Protein AF-A0A661U797-F1 (afdb_monomer_lite)

Secondary structure (DSSP, 8-state):
-----------------------S-TTS-EEEEEEEETTTTEEEEEEE--SSPPEEE---S-------HHHHHHHHHHSPP-SSHHHHHHH-SS-PPPPHHHHHHHHHHHHHHHHHHHHHHHHH-BTTBTTHHHHHHHHHHHHHHHHHHH--HHHHHHHHHHHHHHHHHHHHTT--SGGG---HHHHHHHHHHHHHHHTS-TTTSS--GGGGS-HHHHHHHHHHHHHT--B-TTSHHHHHHHHHHHHHHHT-HHHHHHHHHHHHHHHHHT---SSB-HHHHHHHHS-HHHHHH-HHHHHHHHHHHHHTT--B-SSPPBPPHHHHHHHHS-TTS-GGGHHHHHHHHHHTTSS-----TT--HHHHHHHHHHHHHTGGGSTGGGGEEE-HHHHHHHHHHHHHHHHHHHHHHTTTBPP-----PPPP--PPP----S--SS-S-HHHHHHHHHHHHHHHHHHHHHHTTGGGG---EETTEE-SS-HHHHHHHHHHHHHHHHH-

Sequence (500 aa):
MRYHLFLIVILLTTLNTSLTYERPDPLKPIRIDTVYDSSTDTNIEYSVDDTSATFSITIPETLTKDIEGERYEKIIEETPLYPSYLKAAEDSEYPVLPSIEFCSQKGKFFDDGVYSAIEVALEIGISQINEGRQAILKDMITALKPLFKQGSGRVRKAYSDALAFTSTAFLLGGGTIEELGLPDEIAKEAKKNAERFQKEELFSSKPIGFYTWTDTLRHIFVRERYLATIMDPDEPDKFALSLALCSAIDKNDTIETRIRFLNDLFSGLTNPSRYYNPEHYKETFGDCGETLEDDALFNSAHKKAKEDRMMFALIPPSMSKEVDLMYKLPVTGDIENLMPELIKAIRDGRLSLEPDEESGWYQYQQYALECLLKFNETRESSKLSVDDNYIRRLETAFASVITQARETHIKSLEKYITEAEPPPERIIEVTIYPEFTLEPMATYYLRVARGYGFLEKILNNYLDEEWYELKPLHNGKASEENLKKYLDYMKDLFYGFYIE

pLDDT: mean 76.05, std 24.0, range [21.91, 98.62]

Radius of gyration: 28.71 Å; chains: 1; bounding box: 83×55×82 Å

Foldseek 3Di:
DDDDDDDDDPDPDDDPDPPPDDDPDLQDWAWDDWDQDPVVRDIDTDTHGPRVDAAEDDDDDDDFDADDDVVVVVCLVPPDDDLAVVRVVVPDPDQDFQAPLSLLVNVLLLLLQLLQLVLVCQQPAAPLRRRHPLVLLLLLLVLLVVQCVPDDDQSVLLSLVLNLLSLLLNVLQPHDLVVNPDDPVSSVSNVVVNVVQCPDDDQLQAADDSCPLDPNSSSSLNSLSSLQDKQWLVDLSSLSNQLSSLLSCVVDVSSVSSLVLLQLLLCQAANHAPADESVNCCVVLPNSSVCSRDPVSVVVSSVVCNVVRRIYGHNHAHDDLLNVVVVVDPPPDPPLCSLVVVLVCLLVVVDQLDDDPRGHLLSLLLNLLSCLSVVCPDPLVVSYDYDVVSNVVSSVSSSVSNVSSCSSRSSRHDDDDDPPDPPPRDGDDDDDDDDDNHDSSLSSLLSSLVSLVSVVVSCCVSRNCVQQQGFGDRSNDGDPHGSVVVSVVSSSSSNSSNPD

Structure (mmCIF, N/CA/C/O backbone):
data_AF-A0A661U797-F1
#
_entry.id   AF-A0A661U797-F1
#
loop_
_atom_site.group_PDB
_atom_site.id
_atom_site.type_symbol
_atom_site.label_atom_id
_atom_site.label_alt_id
_atom_site.label_comp_id
_atom_site.label_asym_id
_atom_site.label_entity_id
_atom_site.label_seq_id
_atom_site.pdbx_PDB_ins_code
_atom_site.Cartn_x
_atom_site.Cartn_y
_atom_site.Cartn_z
_atom_site.occupancy
_atom_site.B_iso_or_equiv
_atom_site.auth_seq_id
_atom_site.auth_comp_id
_atom_site.auth_asym_id
_atom_site.auth_atom_id
_atom_site.pdbx_PDB_model_num
ATOM 1 N N . MET A 1 1 ? 57.485 30.791 -17.414 1.00 27.27 1 MET A N 1
ATOM 2 C CA . MET A 1 1 ? 58.486 31.064 -18.466 1.00 27.27 1 MET A CA 1
ATOM 3 C C . MET A 1 1 ? 58.414 29.914 -19.470 1.00 27.27 1 MET A C 1
ATOM 5 O O . MET A 1 1 ? 58.696 28.805 -19.060 1.00 27.27 1 MET A O 1
ATOM 9 N N . ARG A 1 2 ? 57.906 30.202 -20.685 1.00 24.47 2 ARG A N 1
ATOM 10 C CA . ARG A 1 2 ? 58.003 29.509 -22.004 1.00 24.47 2 ARG A CA 1
ATOM 11 C C . ARG A 1 2 ? 58.170 27.967 -22.048 1.00 24.47 2 ARG A C 1
ATOM 13 O O . ARG A 1 2 ? 59.151 27.465 -21.531 1.00 24.47 2 ARG A O 1
ATOM 20 N N . TYR A 1 3 ? 57.186 27.201 -22.549 1.00 26.88 3 TYR A N 1
ATOM 21 C CA . TYR A 1 3 ? 56.822 26.854 -23.958 1.00 26.88 3 TYR A CA 1
ATOM 22 C C . TYR A 1 3 ? 57.625 25.693 -24.579 1.00 26.88 3 TYR A C 1
ATOM 24 O O . TYR A 1 3 ? 58.836 25.810 -24.698 1.00 26.88 3 TYR A O 1
ATOM 32 N N . HIS A 1 4 ? 56.893 24.647 -25.007 1.00 24.92 4 HIS A N 1
ATOM 33 C CA . HIS A 1 4 ? 56.940 23.865 -26.272 1.00 24.92 4 HIS A CA 1
ATOM 34 C C . HIS A 1 4 ? 56.081 22.599 -26.035 1.00 24.92 4 HIS A C 1
ATOM 36 O O . HIS A 1 4 ? 56.496 21.716 -25.301 1.00 24.92 4 HIS A O 1
ATOM 42 N N . LEU A 1 5 ? 54.779 22.555 -26.346 1.00 24.50 5 LEU A N 1
ATOM 43 C CA . LEU A 1 5 ? 54.128 22.410 -27.660 1.00 24.50 5 LEU A CA 1
ATOM 44 C C . LEU A 1 5 ? 54.750 21.308 -28.541 1.00 24.50 5 LEU A C 1
ATOM 46 O O . LEU A 1 5 ? 55.684 21.579 -29.287 1.00 24.50 5 LEU A O 1
ATOM 50 N N . PHE A 1 6 ? 54.164 20.108 -28.504 1.00 21.98 6 PHE A N 1
ATOM 51 C CA . PHE A 1 6 ? 53.991 19.290 -29.704 1.00 21.98 6 PHE A CA 1
ATOM 52 C C . PHE A 1 6 ? 52.540 18.816 -29.765 1.00 21.98 6 PHE A C 1
ATOM 54 O O . PHE A 1 6 ? 52.034 18.132 -28.882 1.00 21.98 6 PHE A O 1
ATOM 61 N N . LEU A 1 7 ? 51.883 19.310 -30.804 1.00 22.53 7 LEU A N 1
ATOM 62 C CA . LEU A 1 7 ? 50.499 19.124 -31.182 1.00 22.53 7 LEU A CA 1
ATOM 63 C C . LEU A 1 7 ? 50.525 18.078 -32.305 1.00 22.53 7 LEU A C 1
ATOM 65 O O . LEU A 1 7 ? 51.174 18.322 -33.321 1.00 22.53 7 LEU A O 1
ATOM 69 N N . ILE A 1 8 ? 49.847 16.942 -32.152 1.00 21.91 8 ILE A N 1
ATOM 70 C CA . ILE A 1 8 ? 49.400 16.150 -33.304 1.00 21.91 8 ILE A CA 1
ATOM 71 C C . ILE A 1 8 ? 47.880 16.216 -33.286 1.00 21.91 8 ILE A C 1
ATOM 73 O O . ILE A 1 8 ? 47.198 15.472 -32.592 1.00 21.91 8 ILE A O 1
ATOM 77 N N . VAL A 1 9 ? 47.380 17.206 -34.019 1.00 22.81 9 VAL A N 1
ATOM 78 C CA . VAL A 1 9 ? 46.004 17.277 -34.493 1.00 22.81 9 VAL A CA 1
ATOM 79 C C . VAL A 1 9 ? 45.948 16.418 -35.748 1.00 22.81 9 VAL A C 1
ATOM 81 O O . VAL A 1 9 ? 46.611 16.746 -36.732 1.00 22.81 9 VAL A O 1
ATOM 84 N N . ILE A 1 10 ? 45.158 15.345 -35.736 1.00 24.00 10 ILE A N 1
ATOM 85 C CA . ILE A 1 10 ? 44.626 14.796 -36.984 1.00 24.00 10 ILE A CA 1
ATOM 86 C C . ILE A 1 10 ? 43.300 15.505 -37.232 1.00 24.00 10 ILE A C 1
ATOM 88 O O . ILE A 1 10 ? 42.282 15.260 -36.593 1.00 24.00 10 ILE A O 1
ATOM 92 N N . LEU A 1 11 ? 43.392 16.468 -38.140 1.00 23.91 11 LEU A N 1
ATOM 93 C CA . LEU A 1 11 ? 42.307 17.207 -38.755 1.00 23.91 11 LEU A CA 1
ATOM 94 C C . LEU A 1 11 ? 41.636 16.261 -39.763 1.00 23.91 11 LEU A C 1
ATOM 96 O O . LEU A 1 11 ? 42.232 15.937 -40.786 1.00 23.91 11 LEU A O 1
ATOM 100 N N . LEU A 1 12 ? 40.404 15.835 -39.495 1.00 25.80 12 LEU A N 1
ATOM 101 C CA . LEU A 1 12 ? 39.495 15.323 -40.524 1.00 25.80 12 LEU A CA 1
ATOM 102 C C . LEU A 1 12 ? 38.272 16.235 -40.579 1.00 25.80 12 LEU A C 1
ATOM 104 O O . LEU A 1 12 ? 37.158 15.873 -40.224 1.00 25.80 12 LEU A O 1
ATOM 108 N N . THR A 1 13 ? 38.501 17.462 -41.035 1.00 29.73 13 THR A N 1
ATOM 109 C CA . THR A 1 13 ? 37.464 18.218 -41.733 1.00 29.73 13 THR A CA 1
ATOM 110 C C . THR A 1 13 ? 37.923 18.412 -43.174 1.00 29.73 13 THR A C 1
ATOM 112 O O . THR A 1 13 ? 39.084 18.720 -43.420 1.00 29.73 13 THR A O 1
ATOM 115 N N . THR A 1 14 ? 36.975 18.169 -44.085 1.00 34.91 14 THR A N 1
ATOM 116 C CA . THR A 1 14 ? 36.985 18.383 -45.544 1.00 34.91 14 THR A CA 1
ATOM 117 C C . THR A 1 14 ? 37.786 17.427 -46.438 1.00 34.91 14 THR A C 1
ATOM 119 O O . THR A 1 14 ? 38.685 17.840 -47.156 1.00 34.91 14 THR A O 1
ATOM 122 N N . LEU A 1 15 ? 37.308 16.184 -46.574 1.00 27.19 15 LEU A N 1
ATOM 123 C CA . LEU A 1 15 ? 37.341 15.469 -47.859 1.00 27.19 15 LEU A CA 1
ATOM 124 C C . LEU A 1 15 ? 36.043 14.670 -48.031 1.00 27.19 15 LEU A C 1
ATOM 126 O O . LEU A 1 15 ? 35.836 13.628 -47.419 1.00 27.19 15 LEU A O 1
ATOM 130 N N . ASN A 1 16 ? 35.157 15.188 -48.880 1.00 34.66 16 ASN A N 1
ATOM 131 C CA . ASN A 1 16 ? 33.975 14.490 -49.372 1.00 34.66 16 ASN A CA 1
ATOM 132 C C . ASN A 1 16 ? 34.421 13.478 -50.444 1.00 34.66 16 ASN A C 1
ATOM 134 O O . ASN A 1 16 ? 34.195 13.665 -51.638 1.00 34.66 16 ASN A O 1
ATOM 138 N N . THR A 1 17 ? 35.156 12.453 -50.020 1.00 30.52 17 THR A N 1
ATOM 139 C CA . THR A 1 17 ? 35.524 11.306 -50.849 1.00 30.52 17 THR A CA 1
ATOM 140 C C . THR A 1 17 ? 34.976 10.067 -50.175 1.00 30.52 17 THR A C 1
ATOM 142 O O . THR A 1 17 ? 35.512 9.616 -49.165 1.00 30.52 17 THR A O 1
ATOM 145 N N . SER A 1 18 ? 33.905 9.523 -50.743 1.00 31.55 18 SER A N 1
ATOM 146 C CA . SER A 1 18 ? 33.466 8.158 -50.489 1.00 31.55 18 SER A CA 1
ATOM 147 C C . SER A 1 18 ? 34.625 7.209 -50.800 1.00 31.55 18 SER A C 1
ATOM 149 O O . SER A 1 18 ? 34.878 6.878 -51.959 1.00 31.55 18 SER A O 1
ATOM 151 N N . LEU A 1 19 ? 35.365 6.796 -49.773 1.00 31.44 19 LEU A N 1
ATOM 152 C CA . LEU A 1 19 ? 36.223 5.623 -49.846 1.00 31.44 19 LEU A CA 1
ATOM 153 C C . LEU A 1 19 ? 35.296 4.406 -49.869 1.00 31.44 19 LEU A C 1
ATOM 155 O O . LEU A 1 19 ? 34.926 3.863 -48.834 1.00 31.44 19 LEU A O 1
ATOM 159 N N . THR A 1 20 ? 34.864 4.009 -51.065 1.00 31.31 20 THR A N 1
ATOM 160 C CA . THR A 1 20 ? 34.276 2.687 -51.287 1.00 31.31 20 THR A CA 1
ATOM 161 C C . THR A 1 20 ? 35.361 1.653 -51.030 1.00 31.31 20 THR A C 1
ATOM 163 O O . THR A 1 20 ? 36.248 1.443 -51.857 1.00 31.31 20 THR A O 1
ATOM 166 N N . TYR A 1 21 ? 35.311 1.042 -49.852 1.00 40.06 21 TYR A N 1
ATOM 167 C CA . TYR A 1 21 ? 36.071 -0.156 -49.541 1.00 40.06 21 TYR A CA 1
ATOM 168 C C . TYR A 1 21 ? 35.381 -1.345 -50.223 1.00 40.06 21 TYR A C 1
ATOM 170 O O . TYR A 1 21 ? 34.290 -1.746 -49.821 1.00 40.06 21 TYR A O 1
ATOM 178 N N . GLU A 1 22 ? 35.978 -1.893 -51.285 1.00 37.56 22 GLU A N 1
ATOM 179 C CA . GLU A 1 22 ? 35.505 -3.147 -51.880 1.00 37.56 22 GLU A CA 1
ATOM 180 C C . GLU A 1 22 ? 36.077 -4.338 -51.104 1.00 37.56 22 GLU A C 1
ATOM 182 O O . GLU A 1 22 ? 37.287 -4.573 -51.072 1.00 37.56 22 GLU A O 1
ATOM 187 N N . ARG A 1 23 ? 35.178 -5.091 -50.462 1.00 44.53 23 ARG A N 1
ATOM 188 C CA . ARG A 1 23 ? 35.502 -6.299 -49.701 1.00 44.53 23 ARG A CA 1
ATOM 189 C C . ARG A 1 23 ? 36.026 -7.392 -50.649 1.00 44.53 23 ARG A C 1
ATOM 191 O O . ARG A 1 23 ? 35.322 -7.736 -51.598 1.00 44.53 23 ARG A O 1
ATOM 198 N N . PRO A 1 24 ? 37.196 -8.003 -50.382 1.00 44.25 24 PRO A N 1
ATOM 199 C CA . PRO A 1 24 ? 37.716 -9.081 -51.226 1.00 44.25 24 PRO A CA 1
ATOM 200 C C . PRO A 1 24 ? 36.884 -10.373 -51.150 1.00 44.25 24 PRO A C 1
ATOM 202 O O . PRO A 1 24 ? 36.882 -11.149 -52.102 1.00 44.25 24 PRO A O 1
ATOM 205 N N . ASP A 1 25 ? 36.220 -10.623 -50.012 1.00 43.81 25 ASP A N 1
ATOM 206 C CA . ASP A 1 25 ? 35.431 -11.835 -49.747 1.00 43.81 25 ASP A CA 1
ATOM 207 C C . ASP A 1 25 ? 34.338 -11.577 -48.677 1.00 43.81 25 ASP A C 1
ATOM 209 O O . ASP A 1 25 ? 34.698 -11.257 -47.538 1.00 43.81 25 ASP A O 1
ATOM 213 N N . PRO A 1 26 ? 33.031 -11.712 -49.000 1.00 39.53 26 PRO A N 1
ATOM 214 C CA . PRO A 1 26 ? 31.895 -11.477 -48.096 1.00 39.53 26 PRO A CA 1
ATOM 215 C C . PRO A 1 26 ? 31.799 -12.443 -46.904 1.00 39.53 26 PRO A C 1
ATOM 217 O O . PRO A 1 26 ? 30.906 -12.280 -46.081 1.00 39.53 26 PRO A O 1
ATOM 220 N N . LEU A 1 27 ? 32.690 -13.436 -46.805 1.00 39.66 27 LEU A N 1
ATOM 221 C CA . LEU A 1 27 ? 32.708 -14.431 -45.728 1.00 39.66 27 LEU A CA 1
ATOM 222 C C . LEU A 1 27 ? 33.917 -14.310 -44.788 1.00 39.66 27 LEU A C 1
ATOM 224 O O . LEU A 1 27 ? 34.125 -15.179 -43.944 1.00 39.66 27 LEU A O 1
ATOM 228 N N . LYS A 1 28 ? 34.750 -13.272 -44.939 1.00 44.56 28 LYS A N 1
ATOM 229 C CA . LYS A 1 28 ? 35.946 -13.072 -44.102 1.00 44.56 28 LYS A CA 1
ATOM 230 C C . LYS A 1 28 ? 35.808 -11.870 -43.170 1.00 44.56 28 LYS A C 1
ATOM 232 O O . LYS A 1 28 ? 35.394 -10.822 -43.667 1.00 44.56 28 LYS A O 1
ATOM 237 N N . PRO A 1 29 ? 36.206 -11.975 -41.888 1.00 45.56 29 PRO A N 1
ATOM 238 C CA . PRO A 1 29 ? 36.222 -10.845 -40.965 1.00 45.56 29 PRO A CA 1
ATOM 239 C C . PRO A 1 29 ? 36.971 -9.640 -41.542 1.00 45.56 29 PRO A C 1
ATOM 241 O O . PRO A 1 29 ? 38.015 -9.785 -42.188 1.00 45.56 29 PRO A O 1
ATOM 244 N N . ILE A 1 30 ? 36.440 -8.445 -41.306 1.00 44.06 30 ILE A N 1
ATOM 245 C CA . ILE A 1 30 ? 37.047 -7.184 -41.724 1.00 44.06 30 ILE A CA 1
ATOM 246 C C . ILE A 1 30 ? 38.161 -6.852 -40.730 1.00 44.06 30 ILE A C 1
ATOM 248 O O . ILE A 1 30 ? 37.909 -6.616 -39.550 1.00 44.06 30 ILE A O 1
ATOM 252 N N . ARG A 1 31 ? 39.413 -6.842 -41.198 1.00 49.44 31 ARG A N 1
ATOM 253 C CA . ARG A 1 31 ? 40.571 -6.417 -40.399 1.00 49.44 31 ARG A CA 1
ATOM 254 C C . ARG A 1 31 ? 40.592 -4.891 -40.328 1.00 49.44 31 ARG A C 1
ATOM 256 O O . ARG A 1 31 ? 40.697 -4.246 -41.368 1.00 49.44 31 ARG A O 1
ATOM 263 N N . ILE A 1 32 ? 40.484 -4.344 -39.119 1.00 44.94 32 ILE A N 1
ATOM 264 C CA . ILE A 1 32 ? 40.344 -2.899 -38.897 1.00 44.94 32 ILE A CA 1
ATOM 265 C C . ILE A 1 32 ? 41.708 -2.250 -38.671 1.00 44.94 32 ILE A C 1
ATOM 267 O O . ILE A 1 32 ? 42.020 -1.281 -39.356 1.00 44.94 32 ILE A O 1
ATOM 271 N N . ASP A 1 33 ? 42.533 -2.786 -37.764 1.00 39.22 33 ASP A N 1
ATOM 272 C CA . ASP A 1 33 ? 43.867 -2.230 -37.497 1.00 39.22 33 ASP A CA 1
ATOM 273 C C . ASP A 1 33 ? 44.778 -3.195 -36.708 1.00 39.22 33 ASP A C 1
ATOM 275 O O . ASP A 1 33 ? 44.400 -4.320 -36.366 1.00 39.22 33 ASP A O 1
ATOM 279 N N . THR A 1 34 ? 46.012 -2.778 -36.433 1.00 37.00 34 THR A N 1
ATOM 280 C CA . THR A 1 34 ? 46.971 -3.459 -35.558 1.00 37.00 34 THR A CA 1
ATOM 281 C C . THR A 1 34 ? 47.594 -2.445 -34.606 1.00 37.00 34 THR A C 1
ATOM 283 O O . THR A 1 34 ? 48.328 -1.558 -35.036 1.00 37.00 34 THR A O 1
ATOM 286 N N . VAL A 1 35 ? 47.307 -2.577 -33.310 1.00 34.66 35 VAL A N 1
ATOM 287 C CA . VAL A 1 35 ? 47.798 -1.651 -32.281 1.00 34.66 35 VAL A CA 1
ATOM 288 C C . VAL A 1 35 ? 48.899 -2.329 -31.484 1.00 34.66 35 VAL A C 1
ATOM 290 O O . VAL A 1 35 ? 48.737 -3.441 -30.987 1.00 34.66 35 VAL A O 1
ATOM 293 N N . TYR A 1 36 ? 50.033 -1.649 -31.369 1.00 36.41 36 TYR A N 1
ATOM 294 C CA . TYR A 1 36 ? 51.145 -2.100 -30.546 1.00 36.41 36 TYR A CA 1
ATOM 295 C C . TYR A 1 36 ? 50.855 -1.811 -29.070 1.00 36.41 36 TYR A C 1
ATOM 297 O O . TYR A 1 36 ? 50.720 -0.651 -28.672 1.00 36.41 36 TYR A O 1
ATOM 305 N N . ASP A 1 37 ? 50.772 -2.865 -28.267 1.00 41.12 37 ASP A N 1
ATOM 306 C CA . ASP A 1 37 ? 50.627 -2.791 -26.821 1.00 41.12 37 ASP A CA 1
ATOM 307 C C . ASP A 1 37 ? 52.005 -2.860 -26.158 1.00 41.12 37 ASP A C 1
ATOM 309 O O . ASP A 1 37 ? 52.689 -3.886 -26.152 1.00 41.12 37 ASP A O 1
ATOM 313 N N . SER A 1 38 ? 52.410 -1.737 -25.570 1.00 32.88 38 SER A N 1
ATOM 314 C CA . SER A 1 38 ? 53.699 -1.586 -24.900 1.00 32.88 38 SER A CA 1
ATOM 315 C C . SER A 1 38 ? 53.755 -2.234 -23.516 1.00 32.88 38 SER A C 1
ATOM 317 O O . SER A 1 38 ? 54.848 -2.401 -22.977 1.00 32.88 38 SER A O 1
ATOM 319 N N . SER A 1 39 ? 52.612 -2.610 -22.934 1.00 34.72 39 SER A N 1
ATOM 320 C CA . SER A 1 39 ? 52.559 -3.319 -21.650 1.00 34.72 39 SER A CA 1
ATOM 321 C C . SER A 1 39 ? 52.848 -4.814 -21.800 1.00 34.72 39 SER A C 1
ATOM 323 O O . SER A 1 39 ? 53.376 -5.438 -20.878 1.00 34.72 39 SER A O 1
ATOM 325 N N . THR A 1 40 ? 52.569 -5.365 -22.984 1.00 41.62 40 THR A N 1
ATOM 326 C CA . THR A 1 40 ? 52.803 -6.773 -23.327 1.00 41.62 40 THR A CA 1
ATOM 327 C C . THR A 1 40 ? 53.898 -6.971 -24.381 1.00 41.62 40 THR A C 1
ATOM 329 O O . THR A 1 40 ? 54.296 -8.107 -24.619 1.00 41.62 40 THR A O 1
ATOM 332 N N . ASP A 1 41 ? 54.416 -5.885 -24.972 1.00 46.19 41 ASP A N 1
ATOM 333 C CA . ASP A 1 41 ? 55.376 -5.867 -26.091 1.00 46.19 41 ASP A CA 1
ATOM 334 C C . ASP A 1 41 ? 54.892 -6.687 -27.301 1.00 46.19 41 ASP A C 1
ATOM 336 O O . ASP A 1 41 ? 55.645 -7.421 -27.947 1.00 46.19 41 ASP A O 1
ATOM 340 N N . THR A 1 42 ? 53.593 -6.592 -27.603 1.00 37.09 42 THR A N 1
ATOM 341 C CA . THR A 1 42 ? 52.974 -7.327 -28.712 1.00 37.09 42 THR A CA 1
ATOM 342 C C . THR A 1 42 ? 52.085 -6.442 -29.572 1.00 37.09 42 THR A C 1
ATOM 344 O O . THR A 1 42 ? 51.524 -5.446 -29.129 1.00 37.09 42 THR A O 1
ATOM 347 N N . ASN A 1 43 ? 51.968 -6.809 -30.846 1.00 36.69 43 ASN A N 1
ATOM 348 C CA . ASN A 1 43 ? 51.006 -6.202 -31.755 1.00 36.69 43 ASN A CA 1
ATOM 349 C C . ASN A 1 43 ? 49.680 -6.952 -31.640 1.00 36.69 43 ASN A C 1
ATOM 351 O O . ASN A 1 43 ? 49.616 -8.140 -31.958 1.00 36.69 43 ASN A O 1
ATOM 355 N N . ILE A 1 44 ? 48.638 -6.253 -31.205 1.00 36.16 44 ILE A N 1
ATOM 356 C CA . ILE A 1 44 ? 47.284 -6.782 -31.093 1.00 36.16 44 ILE A CA 1
ATOM 357 C C . ILE A 1 44 ? 46.546 -6.439 -32.387 1.00 36.16 44 ILE A C 1
ATOM 359 O O . ILE A 1 44 ? 46.402 -5.272 -32.757 1.00 36.16 44 ILE A O 1
ATOM 363 N N . GLU A 1 45 ? 46.120 -7.469 -33.115 1.00 38.38 45 GLU A N 1
ATOM 364 C CA . GLU A 1 45 ? 45.329 -7.317 -34.337 1.00 38.38 45 GLU A CA 1
ATOM 365 C C . GLU A 1 45 ? 43.834 -7.236 -33.999 1.00 38.38 45 GLU A C 1
ATOM 367 O O . GLU A 1 45 ? 43.326 -8.053 -33.233 1.00 38.38 45 GLU A O 1
ATOM 372 N N . TYR A 1 46 ? 43.121 -6.284 -34.608 1.00 36.66 46 TYR A N 1
ATOM 373 C CA . TYR A 1 46 ? 41.676 -6.116 -34.441 1.00 36.66 46 TYR A CA 1
ATOM 374 C C . TYR A 1 46 ? 40.934 -6.491 -35.726 1.00 36.66 46 TYR A C 1
ATOM 376 O O . TYR A 1 46 ? 41.218 -5.970 -36.811 1.00 36.66 46 TYR A O 1
ATOM 384 N N . SER A 1 47 ? 39.943 -7.373 -35.598 1.00 36.34 47 SER A N 1
ATOM 385 C CA . SER A 1 47 ? 39.052 -7.793 -36.682 1.00 36.34 47 SER A CA 1
ATOM 386 C C . SER A 1 47 ? 37.596 -7.802 -36.226 1.00 36.34 47 SER A C 1
ATOM 388 O O . SER A 1 47 ? 37.319 -8.204 -35.099 1.00 36.34 47 SER A O 1
ATOM 390 N N . VAL A 1 48 ? 36.677 -7.421 -37.113 1.00 37.56 48 VAL A N 1
ATOM 391 C CA . VAL A 1 48 ? 35.223 -7.497 -36.908 1.00 37.56 48 VAL A CA 1
ATOM 392 C C . VAL A 1 48 ? 34.640 -8.540 -37.856 1.00 37.56 48 VAL A C 1
ATOM 394 O O . VAL A 1 48 ? 34.792 -8.429 -39.071 1.00 37.56 48 VAL A O 1
ATOM 397 N N . ASP A 1 49 ? 33.997 -9.568 -37.301 1.00 39.44 49 ASP A N 1
ATOM 398 C CA . ASP A 1 49 ? 33.240 -10.561 -38.068 1.00 39.44 49 ASP A CA 1
ATOM 399 C C . ASP A 1 49 ? 31.782 -10.105 -38.186 1.00 39.44 49 ASP A C 1
ATOM 401 O O . ASP A 1 49 ? 31.065 -10.008 -37.192 1.00 39.44 49 ASP A O 1
ATOM 405 N N . ASP A 1 50 ? 31.377 -9.762 -39.407 1.00 42.69 50 ASP A N 1
ATOM 406 C CA . ASP A 1 50 ? 30.074 -9.190 -39.750 1.00 42.69 50 ASP A CA 1
ATOM 407 C C . ASP A 1 50 ? 29.174 -10.175 -40.524 1.00 42.69 50 ASP A C 1
ATOM 409 O O . ASP A 1 50 ? 28.153 -9.787 -41.099 1.00 42.69 50 ASP A O 1
ATOM 413 N N . THR A 1 51 ? 29.539 -11.459 -40.574 1.00 40.00 51 THR A N 1
ATOM 414 C CA . THR A 1 51 ? 28.785 -12.475 -41.319 1.00 40.00 51 THR A CA 1
ATOM 415 C C . THR A 1 51 ? 27.567 -12.954 -40.514 1.00 40.00 51 THR A C 1
ATOM 417 O O . THR A 1 51 ? 27.728 -13.413 -39.393 1.00 40.00 51 THR A O 1
ATOM 420 N N . SER A 1 52 ? 26.339 -12.808 -41.061 1.00 38.12 52 SER A N 1
ATOM 421 C CA . SER A 1 52 ? 25.028 -13.170 -40.445 1.00 38.12 52 SER A CA 1
ATOM 422 C C . SER A 1 52 ? 25.061 -13.221 -38.908 1.00 38.12 52 SER A C 1
ATOM 424 O O . SER A 1 52 ? 25.109 -14.290 -38.304 1.00 38.12 52 SER A O 1
ATOM 426 N N . ALA A 1 53 ? 25.112 -12.027 -38.316 1.00 39.66 53 ALA A N 1
ATOM 427 C CA . ALA A 1 53 ? 25.756 -11.765 -37.037 1.00 39.66 53 ALA A CA 1
ATOM 428 C C . ALA A 1 53 ? 25.029 -12.344 -35.810 1.00 39.66 53 ALA A C 1
ATOM 430 O O . ALA A 1 53 ? 23.921 -11.936 -35.461 1.00 39.66 53 ALA A O 1
ATOM 431 N N . THR A 1 54 ? 25.710 -13.240 -35.099 1.00 35.62 54 THR A N 1
ATOM 432 C CA . THR A 1 54 ? 25.589 -13.353 -33.643 1.00 35.62 54 THR A CA 1
ATOM 433 C C . THR A 1 54 ? 26.497 -12.283 -33.032 1.00 35.62 54 THR A C 1
ATOM 435 O O . THR A 1 54 ? 27.688 -12.260 -33.332 1.00 35.62 54 THR A O 1
ATOM 438 N N . PHE A 1 55 ? 25.961 -11.382 -32.207 1.00 38.50 55 PHE A N 1
ATOM 439 C CA . PHE A 1 55 ? 26.761 -10.334 -31.556 1.00 38.50 55 PHE A CA 1
ATOM 440 C C . PHE A 1 55 ? 27.290 -10.824 -30.209 1.00 38.50 55 PHE A C 1
ATOM 442 O O . PHE A 1 55 ? 26.499 -11.308 -29.407 1.00 38.50 55 PHE A O 1
ATOM 449 N N . SER A 1 56 ? 28.591 -10.682 -29.943 1.00 37.66 56 SER A N 1
ATOM 450 C CA . SER A 1 56 ? 29.200 -11.066 -28.661 1.00 37.66 56 SER A CA 1
ATOM 451 C C . SER A 1 56 ? 29.358 -9.864 -27.728 1.00 37.66 56 SER A C 1
ATOM 453 O O . SER A 1 56 ? 29.960 -8.864 -28.118 1.00 37.66 56 SER A O 1
ATOM 455 N N . ILE A 1 57 ? 28.858 -9.974 -26.496 1.00 40.69 57 ILE A N 1
ATOM 456 C CA . ILE A 1 57 ? 29.064 -8.996 -25.412 1.00 40.69 57 ILE A CA 1
ATOM 457 C C . ILE A 1 57 ? 30.076 -9.582 -24.416 1.00 40.69 57 ILE A C 1
ATOM 459 O O . ILE A 1 57 ? 29.929 -10.731 -24.000 1.00 40.69 57 ILE A O 1
ATOM 463 N N . THR A 1 58 ? 31.105 -8.813 -24.038 1.00 36.31 58 THR A N 1
ATOM 464 C CA . THR A 1 58 ? 32.152 -9.244 -23.092 1.00 36.31 58 THR A CA 1
ATOM 465 C C . THR A 1 58 ? 32.476 -8.127 -22.105 1.00 36.31 58 THR A C 1
ATOM 467 O O . THR A 1 58 ? 32.657 -6.985 -22.522 1.00 36.31 58 THR A O 1
ATOM 470 N N . ILE A 1 59 ? 32.553 -8.444 -20.808 1.00 39.78 59 ILE A N 1
ATOM 471 C CA . ILE A 1 59 ? 32.859 -7.466 -19.743 1.00 39.78 59 ILE A CA 1
ATOM 472 C C . ILE A 1 59 ? 34.248 -7.770 -19.134 1.00 39.78 59 ILE A C 1
ATOM 474 O O . ILE A 1 59 ? 34.455 -8.908 -18.697 1.00 39.78 59 ILE A O 1
ATOM 478 N N . PRO A 1 60 ? 35.202 -6.808 -19.097 1.00 32.81 60 PRO A N 1
ATOM 479 C CA . PRO A 1 60 ? 36.525 -6.987 -18.477 1.00 32.81 60 PRO A CA 1
ATOM 480 C C . PRO A 1 60 ? 36.485 -7.179 -16.948 1.00 32.81 60 PRO A C 1
ATOM 482 O O . PRO A 1 60 ? 35.535 -6.791 -16.286 1.00 32.81 60 PRO A O 1
ATOM 485 N N . GLU A 1 61 ? 37.551 -7.748 -16.372 1.00 35.28 61 GLU A N 1
ATOM 486 C CA . GLU A 1 61 ? 37.579 -8.258 -14.983 1.00 35.28 61 GLU A CA 1
ATOM 487 C C . GLU A 1 61 ? 37.977 -7.233 -13.892 1.00 35.28 61 GLU A C 1
ATOM 489 O O . GLU A 1 61 ? 37.916 -7.546 -12.705 1.00 35.28 61 GLU A O 1
ATOM 494 N N . THR A 1 62 ? 38.423 -6.022 -14.245 1.00 35.47 62 THR A N 1
ATOM 495 C CA . THR A 1 62 ? 38.953 -5.051 -13.262 1.00 35.47 62 THR A CA 1
ATOM 496 C C . THR A 1 62 ? 38.726 -3.614 -13.705 1.00 35.47 62 THR A C 1
ATOM 498 O O . THR A 1 62 ? 39.328 -3.255 -14.709 1.00 35.47 62 THR A O 1
ATOM 501 N N . LEU A 1 63 ? 37.987 -2.785 -12.945 1.00 37.00 63 LEU A N 1
ATOM 502 C CA . LEU A 1 63 ? 38.116 -1.312 -12.928 1.00 37.00 63 LEU A CA 1
ATOM 503 C C . LEU A 1 63 ? 37.286 -0.649 -11.797 1.00 37.00 63 LEU A C 1
ATOM 505 O O . LEU A 1 63 ? 36.072 -0.780 -11.726 1.00 37.00 63 LEU A O 1
ATOM 509 N N . THR A 1 64 ? 37.926 0.135 -10.918 1.00 30.41 64 THR A N 1
ATOM 510 C CA . THR A 1 64 ? 37.253 0.892 -9.839 1.00 30.41 64 THR A CA 1
ATOM 511 C C . THR A 1 64 ? 37.606 2.385 -9.858 1.00 30.41 64 THR A C 1
ATOM 513 O O . THR A 1 64 ? 38.780 2.749 -9.990 1.00 30.41 64 THR A O 1
ATOM 516 N N . LYS A 1 65 ? 36.597 3.265 -9.712 1.00 34.34 65 LYS A N 1
ATOM 517 C CA . LYS A 1 65 ? 36.757 4.672 -9.281 1.00 34.34 65 LYS A CA 1
ATOM 518 C C . LYS A 1 65 ? 35.438 5.330 -8.836 1.00 34.34 65 LYS A C 1
ATOM 520 O O . LYS A 1 65 ? 34.410 5.137 -9.478 1.00 34.34 65 LYS A O 1
ATOM 525 N N . ASP A 1 66 ? 35.524 6.172 -7.804 1.00 35.41 66 ASP A N 1
ATOM 526 C CA . ASP A 1 66 ? 34.389 6.764 -7.074 1.00 35.41 66 ASP A CA 1
ATOM 527 C C . ASP A 1 66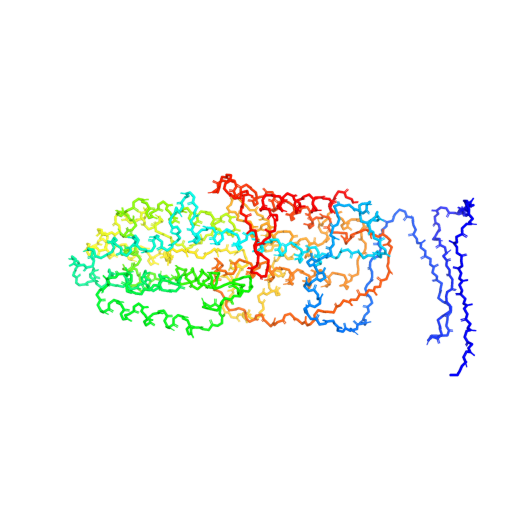 ? 33.825 8.053 -7.705 1.00 35.41 66 ASP A C 1
ATOM 529 O O . ASP A 1 66 ? 34.576 8.931 -8.148 1.00 35.41 66 ASP A O 1
ATOM 533 N N . ILE A 1 67 ? 32.495 8.212 -7.666 1.00 39.91 67 ILE A N 1
ATOM 534 C CA . ILE A 1 67 ? 31.786 9.490 -7.856 1.00 39.91 67 ILE A CA 1
ATOM 535 C C . ILE A 1 67 ? 30.839 9.696 -6.664 1.00 39.91 67 ILE A C 1
ATOM 537 O O . ILE A 1 67 ? 30.074 8.806 -6.312 1.00 39.91 67 ILE A O 1
ATOM 541 N N . GLU A 1 68 ? 30.875 10.883 -6.055 1.00 37.03 68 GLU A N 1
ATOM 542 C CA . GLU A 1 68 ? 30.042 11.252 -4.900 1.00 37.03 68 GLU A CA 1
ATOM 543 C C . GLU A 1 68 ? 28.539 11.369 -5.254 1.00 37.03 68 GLU A C 1
ATOM 545 O O . GLU A 1 68 ? 28.167 11.934 -6.287 1.00 37.03 68 GLU A O 1
ATOM 550 N N . GLY A 1 69 ? 27.668 10.868 -4.365 1.00 43.47 69 GLY A N 1
ATOM 551 C CA . GLY A 1 69 ? 26.238 10.614 -4.613 1.00 43.47 69 GLY A CA 1
ATOM 552 C C . GLY A 1 69 ? 25.362 11.812 -5.017 1.00 43.47 69 GLY A C 1
ATOM 553 O O . GLY A 1 69 ? 24.514 11.658 -5.893 1.00 43.47 69 GLY A O 1
ATOM 554 N N . GLU A 1 70 ? 25.587 13.021 -4.486 1.00 41.41 70 GLU A N 1
ATOM 555 C CA . GLU A 1 70 ? 24.775 14.208 -4.847 1.00 41.41 70 GLU A CA 1
ATOM 556 C C . GLU A 1 70 ? 24.928 14.606 -6.324 1.00 41.41 70 GLU A C 1
ATOM 558 O O . GLU A 1 70 ? 24.005 15.123 -6.957 1.00 41.41 70 GLU A O 1
ATOM 563 N N . ARG A 1 71 ? 26.102 14.346 -6.909 1.00 41.53 71 ARG A N 1
ATOM 564 C CA . ARG A 1 71 ? 26.364 14.643 -8.319 1.00 41.53 71 ARG A CA 1
ATOM 565 C C . ARG A 1 71 ? 25.631 13.667 -9.241 1.00 41.53 71 ARG A C 1
ATOM 567 O O . ARG A 1 71 ? 25.290 14.039 -10.358 1.00 41.53 71 ARG A O 1
ATOM 574 N N . TYR A 1 72 ? 25.377 12.446 -8.776 1.00 43.50 72 TYR A N 1
ATOM 575 C CA . TYR A 1 72 ? 24.755 11.377 -9.551 1.00 43.50 72 TYR A CA 1
ATOM 576 C C . TYR A 1 72 ? 23.237 11.559 -9.690 1.00 43.50 72 TYR A C 1
ATOM 578 O O . TYR A 1 72 ? 22.721 11.471 -10.803 1.00 43.50 72 TYR A O 1
ATOM 586 N N . GLU A 1 73 ? 22.529 11.902 -8.609 1.00 46.12 73 GLU A N 1
ATOM 587 C CA . GLU A 1 73 ? 21.080 12.172 -8.654 1.00 46.12 73 GLU A CA 1
ATOM 588 C C . GLU A 1 73 ? 20.745 13.341 -9.581 1.00 46.12 73 GLU A C 1
ATOM 590 O O . GLU A 1 73 ? 19.831 13.246 -10.396 1.00 46.12 73 GLU A O 1
ATOM 595 N N . LYS A 1 74 ? 21.547 14.409 -9.521 1.00 49.06 74 LYS A N 1
ATOM 596 C CA . LYS A 1 74 ? 21.391 15.576 -10.388 1.00 49.06 74 LYS A CA 1
ATOM 597 C C . LYS A 1 74 ? 21.666 15.255 -11.859 1.00 49.06 74 LYS A C 1
ATOM 599 O O . LYS A 1 74 ? 20.927 15.705 -12.725 1.00 49.06 74 LYS A O 1
ATOM 604 N N . ILE A 1 75 ? 22.694 14.447 -12.147 1.00 48.34 75 ILE A N 1
ATOM 605 C CA . ILE A 1 75 ? 22.949 13.952 -13.509 1.00 48.34 75 ILE A CA 1
ATOM 606 C C . ILE A 1 75 ? 21.753 13.140 -13.992 1.00 48.34 75 ILE A C 1
ATOM 608 O O . ILE A 1 75 ? 21.306 13.361 -15.109 1.00 48.34 75 ILE A O 1
ATOM 612 N N . ILE A 1 76 ? 21.202 12.241 -13.178 1.00 52.44 76 ILE A N 1
ATOM 613 C CA . ILE A 1 76 ? 20.012 11.487 -13.572 1.00 52.44 76 ILE A CA 1
ATOM 614 C C . ILE A 1 76 ? 18.867 12.448 -13.841 1.00 52.44 76 ILE A C 1
ATOM 616 O O . ILE A 1 76 ? 18.335 12.403 -14.937 1.00 52.44 76 ILE A O 1
ATOM 620 N N . GLU A 1 77 ? 18.504 13.327 -12.908 1.00 54.91 77 GLU A N 1
ATOM 621 C CA . GLU A 1 77 ? 17.397 14.277 -13.054 1.00 54.91 77 GLU A CA 1
ATOM 622 C C . GLU A 1 77 ? 17.525 15.123 -14.333 1.00 54.91 77 GLU A C 1
ATOM 624 O O . GLU A 1 77 ? 16.597 15.131 -15.144 1.00 54.91 77 GLU A O 1
ATOM 629 N N . GLU A 1 78 ? 18.693 15.727 -14.563 1.00 54.38 78 GLU A N 1
ATOM 630 C CA . GLU A 1 78 ? 18.940 16.706 -15.631 1.00 54.38 78 GLU A CA 1
ATOM 631 C C . GLU A 1 78 ? 19.350 16.090 -16.979 1.00 54.38 78 GLU A C 1
ATOM 633 O O . GLU A 1 78 ? 19.282 16.782 -17.995 1.00 54.38 78 GLU A O 1
ATOM 638 N N . THR A 1 79 ? 19.768 14.817 -17.032 1.00 50.06 79 THR A N 1
ATOM 639 C CA . THR A 1 79 ? 20.159 14.184 -18.304 1.00 50.06 79 THR A CA 1
ATOM 640 C C . THR A 1 79 ? 18.912 13.866 -19.131 1.00 50.06 79 THR A C 1
ATOM 642 O O . THR A 1 79 ? 18.087 13.047 -18.697 1.00 50.06 79 THR A O 1
ATOM 645 N N . PRO A 1 80 ? 18.760 14.469 -20.326 1.00 52.62 80 PRO A N 1
ATOM 646 C CA . PRO A 1 80 ? 17.666 14.137 -21.221 1.00 52.62 80 PRO A CA 1
ATOM 647 C C . PRO A 1 80 ? 17.824 12.693 -21.708 1.00 52.62 80 PRO A C 1
ATOM 649 O O . PRO A 1 80 ? 18.870 12.306 -22.228 1.00 52.62 80 PRO A O 1
ATOM 652 N N . LEU A 1 81 ? 16.771 11.896 -21.529 1.00 47.72 81 LEU A N 1
ATOM 653 C CA . LEU A 1 81 ? 16.596 10.658 -22.278 1.00 47.72 81 LEU A CA 1
ATOM 654 C C . LEU A 1 81 ? 15.775 10.965 -23.518 1.00 47.72 81 LEU A C 1
ATOM 656 O O . LEU A 1 81 ? 14.826 11.745 -23.468 1.00 47.72 81 LEU A O 1
ATOM 660 N N . TYR A 1 82 ? 16.140 10.339 -24.623 1.00 45.88 82 TYR A N 1
ATOM 661 C CA . TYR A 1 82 ? 15.503 10.583 -25.902 1.00 45.88 82 TYR A CA 1
ATOM 662 C C . TYR A 1 82 ? 14.628 9.387 -26.283 1.00 45.88 82 TYR A C 1
ATOM 664 O O . TYR A 1 82 ? 15.031 8.248 -26.048 1.00 45.88 82 TYR A O 1
ATOM 672 N N . PRO A 1 83 ? 13.450 9.622 -26.888 1.00 37.66 83 PRO A N 1
ATOM 673 C CA . PRO A 1 83 ? 12.528 8.562 -27.304 1.00 37.66 83 PRO A CA 1
ATOM 674 C C . PRO A 1 83 ? 13.052 7.740 -28.493 1.00 37.66 83 PRO A C 1
ATOM 676 O O . PRO A 1 83 ? 12.430 6.754 -28.875 1.00 37.66 83 PRO A O 1
ATOM 679 N N . SER A 1 84 ? 14.160 8.181 -29.093 1.00 40.97 84 SER A N 1
ATOM 680 C CA . SER A 1 84 ? 14.854 7.543 -30.206 1.00 40.97 84 SER A CA 1
ATOM 681 C C . SER A 1 84 ? 16.320 7.964 -30.257 1.00 40.97 84 SER A C 1
ATOM 683 O O . SER A 1 84 ? 16.666 9.086 -29.866 1.00 40.97 84 SER A O 1
ATOM 685 N N . TYR A 1 85 ? 17.182 7.120 -30.825 1.00 38.09 85 TYR A N 1
ATOM 686 C CA . TYR A 1 85 ? 18.574 7.478 -31.107 1.00 38.09 85 TYR A CA 1
ATOM 687 C C . TYR A 1 85 ? 18.686 8.632 -32.105 1.00 38.09 85 TYR A C 1
ATOM 689 O O . TYR A 1 85 ? 19.575 9.461 -31.969 1.00 38.09 85 TYR A O 1
ATOM 697 N N . LEU A 1 86 ? 17.764 8.749 -33.070 1.00 42.19 86 LEU A N 1
ATOM 698 C CA . LEU A 1 86 ? 17.736 9.893 -33.990 1.00 42.19 86 LEU A CA 1
ATOM 699 C C . LEU A 1 86 ? 17.611 11.209 -33.210 1.00 42.19 86 LEU A C 1
ATOM 701 O O . LEU A 1 86 ? 18.334 12.164 -33.475 1.00 42.19 86 LEU A O 1
ATOM 705 N N . LYS A 1 87 ? 16.740 11.227 -32.196 1.00 49.41 87 LYS A N 1
ATOM 706 C CA . LYS A 1 87 ? 16.551 12.387 -31.330 1.00 49.41 87 LYS A CA 1
ATOM 707 C C . LYS A 1 87 ? 17.738 12.591 -30.378 1.00 49.41 87 LYS A C 1
ATOM 709 O O . LYS A 1 87 ? 18.109 13.733 -30.134 1.00 49.41 87 LYS A O 1
ATOM 714 N N . ALA A 1 88 ? 18.366 11.510 -29.909 1.00 44.47 88 ALA A N 1
ATOM 715 C CA . ALA A 1 88 ? 19.573 11.571 -29.079 1.00 44.47 88 ALA A CA 1
ATOM 716 C C . ALA A 1 88 ? 20.798 12.103 -29.828 1.00 44.47 88 ALA A C 1
ATOM 718 O O . ALA A 1 88 ? 21.544 12.919 -29.299 1.00 44.47 88 ALA A O 1
ATOM 719 N N . ALA A 1 89 ? 21.001 11.645 -31.061 1.00 42.81 89 ALA A N 1
ATOM 720 C CA . ALA A 1 89 ? 22.122 12.010 -31.914 1.00 42.81 89 ALA A CA 1
ATOM 721 C C . ALA A 1 89 ? 22.005 13.445 -32.452 1.00 42.81 89 ALA A C 1
ATOM 723 O O . ALA A 1 89 ? 23.023 14.078 -32.711 1.00 42.81 89 ALA A O 1
ATOM 724 N N . GLU A 1 90 ? 20.783 13.971 -32.597 1.00 48.25 90 GLU A N 1
ATOM 725 C CA . GLU A 1 90 ? 20.537 15.381 -32.930 1.00 48.25 90 GLU A CA 1
ATOM 726 C C . GLU A 1 90 ? 21.009 16.349 -31.831 1.00 48.25 90 GLU A C 1
ATOM 728 O O . GLU A 1 90 ? 21.464 17.445 -32.156 1.00 48.25 90 GLU A O 1
ATOM 733 N N . ASP A 1 91 ? 20.915 15.949 -30.557 1.00 48.50 91 ASP A N 1
ATOM 734 C CA . ASP A 1 91 ? 21.135 16.828 -29.396 1.00 48.50 91 ASP A CA 1
ATOM 735 C C . ASP A 1 91 ? 22.418 16.506 -28.587 1.00 48.50 91 ASP A C 1
ATOM 737 O O . ASP A 1 91 ? 22.719 17.195 -27.610 1.00 48.50 91 ASP A O 1
ATOM 741 N N . SER A 1 92 ? 23.199 15.482 -28.957 1.00 41.53 92 SER A N 1
ATOM 742 C CA . SER A 1 92 ? 24.329 14.988 -28.149 1.00 41.53 92 SER A CA 1
ATOM 743 C C . SER A 1 92 ? 25.728 15.328 -28.698 1.00 41.53 92 SER A C 1
ATOM 745 O O . SER A 1 92 ? 26.045 15.050 -29.851 1.00 41.53 92 SER A O 1
ATOM 747 N N . GLU A 1 93 ? 26.616 15.838 -27.825 1.00 39.94 93 GLU A N 1
ATOM 748 C CA . GLU A 1 93 ? 28.080 15.913 -28.038 1.00 39.94 93 GLU A CA 1
ATOM 749 C C . GLU A 1 93 ? 28.840 14.642 -27.569 1.00 39.94 93 GLU A C 1
ATOM 751 O O . GLU A 1 93 ? 30.035 14.520 -27.838 1.00 39.94 93 GLU A O 1
ATOM 756 N N . TYR A 1 94 ? 28.186 13.685 -26.889 1.00 34.84 94 TYR A N 1
ATOM 757 C CA . TYR A 1 94 ? 28.807 12.460 -26.346 1.00 34.84 94 TYR A CA 1
ATOM 758 C C . TYR A 1 94 ? 27.876 11.229 -26.425 1.00 34.84 94 TYR A C 1
ATOM 760 O O . TYR A 1 94 ? 26.773 11.258 -25.875 1.00 34.84 94 TYR A O 1
ATOM 768 N N . PRO A 1 95 ? 28.303 10.092 -27.008 1.00 43.97 95 PRO A N 1
ATOM 769 C CA . PRO A 1 95 ? 27.480 8.888 -27.050 1.00 43.97 95 PRO A CA 1
ATOM 770 C C . PRO A 1 95 ? 27.548 8.164 -25.697 1.00 43.97 95 PRO A C 1
ATOM 772 O O . PRO A 1 95 ? 28.492 7.424 -25.429 1.00 43.97 95 PRO A O 1
ATOM 775 N N . VAL A 1 96 ? 26.563 8.375 -24.821 1.00 43.94 96 VAL A N 1
ATOM 776 C CA . VAL A 1 96 ? 26.356 7.508 -23.650 1.00 43.94 96 VAL A CA 1
ATOM 777 C C . VAL A 1 96 ? 25.200 6.568 -23.963 1.00 43.94 96 VAL A C 1
ATOM 779 O O . VAL A 1 96 ? 24.089 7.024 -24.218 1.00 43.94 96 VAL A O 1
ATOM 782 N N . LEU A 1 97 ? 25.472 5.262 -23.952 1.00 50.78 97 LEU A N 1
ATOM 783 C CA . LEU A 1 97 ? 24.460 4.216 -24.093 1.00 50.78 97 LEU A CA 1
ATOM 784 C C . LEU A 1 97 ? 23.715 4.066 -22.762 1.00 50.78 97 LEU A C 1
ATOM 786 O O . LEU A 1 97 ? 24.359 3.727 -21.764 1.00 50.78 97 LEU A O 1
ATOM 790 N N . PRO A 1 98 ? 22.396 4.318 -22.690 1.00 55.97 98 PRO A N 1
ATOM 791 C CA . PRO A 1 98 ? 21.664 4.136 -21.444 1.00 55.97 98 PRO A CA 1
ATOM 792 C C . PRO A 1 98 ? 21.622 2.646 -21.072 1.00 55.97 98 PRO A C 1
ATOM 794 O O . PRO A 1 98 ? 21.193 1.810 -21.867 1.00 55.97 98 PRO A O 1
ATOM 797 N N . SER A 1 99 ? 22.068 2.296 -19.866 1.00 61.19 99 SER A N 1
ATOM 798 C CA . SER A 1 99 ? 21.931 0.932 -19.341 1.00 61.19 99 SER A CA 1
ATOM 799 C C . SER A 1 99 ? 20.518 0.683 -18.800 1.00 61.19 99 SER A C 1
ATOM 801 O O . SER A 1 99 ? 19.772 1.635 -18.540 1.00 61.19 99 SER A O 1
ATOM 803 N N . ILE A 1 100 ? 20.142 -0.581 -18.560 1.00 69.19 100 ILE A N 1
ATOM 804 C CA . ILE A 1 100 ? 18.884 -0.904 -17.859 1.00 69.19 100 ILE A CA 1
ATOM 805 C C . ILE A 1 100 ? 18.798 -0.169 -16.523 1.00 69.19 100 ILE A C 1
ATOM 807 O O . ILE A 1 100 ? 17.745 0.370 -16.195 1.00 69.19 100 ILE A O 1
ATOM 811 N N . GLU A 1 101 ? 19.887 -0.122 -15.757 1.00 64.62 101 GLU A N 1
ATOM 812 C CA . GLU A 1 101 ? 19.924 0.530 -14.452 1.00 64.62 101 GLU A CA 1
ATOM 813 C C . GLU A 1 101 ? 19.653 2.034 -14.588 1.00 64.62 101 GLU A C 1
ATOM 815 O O . GLU A 1 101 ? 18.844 2.574 -13.835 1.00 64.62 101 GLU A O 1
ATOM 820 N N . PHE A 1 102 ? 20.223 2.695 -15.602 1.00 63.75 102 PHE A N 1
ATOM 821 C CA . PHE A 1 102 ? 19.939 4.104 -15.887 1.00 63.75 102 PHE A CA 1
ATOM 822 C C . PHE A 1 102 ? 18.459 4.326 -16.232 1.00 63.75 102 PHE A C 1
ATOM 824 O O . PHE A 1 102 ? 17.792 5.173 -15.629 1.00 63.75 102 PHE A O 1
ATOM 831 N N . CYS A 1 103 ? 17.914 3.529 -17.157 1.00 71.69 103 CYS A N 1
ATOM 832 C CA . CYS A 1 103 ? 16.502 3.593 -17.536 1.00 71.69 103 CYS A CA 1
ATOM 833 C C . CYS A 1 103 ? 15.580 3.297 -16.343 1.00 71.69 103 CYS A C 1
ATOM 835 O O . CYS A 1 103 ? 14.585 3.991 -16.140 1.00 71.69 103 CYS A O 1
ATOM 837 N N . SER A 1 104 ? 15.920 2.303 -15.519 1.00 74.12 104 SER A N 1
ATOM 838 C CA . SER A 1 104 ? 15.166 1.945 -14.316 1.00 74.12 104 SER A CA 1
ATOM 839 C C . SER A 1 104 ? 15.195 3.049 -13.268 1.00 74.12 104 SER A C 1
ATOM 841 O O . SER A 1 104 ? 14.187 3.283 -12.618 1.00 74.12 104 SER A O 1
ATOM 843 N N . GLN A 1 105 ? 16.303 3.781 -13.139 1.00 70.31 105 GLN A N 1
ATOM 844 C CA . GLN A 1 105 ? 16.424 4.867 -12.176 1.00 70.31 105 GLN A CA 1
ATOM 845 C C . GLN A 1 105 ? 15.567 6.068 -12.592 1.00 70.31 105 GLN A C 1
ATOM 847 O O . GLN A 1 105 ? 14.970 6.731 -11.743 1.00 70.31 105 GLN A O 1
ATOM 852 N N . LYS A 1 106 ? 15.445 6.313 -13.904 1.00 76.06 106 LYS A N 1
ATOM 853 C CA . LYS A 1 106 ? 14.458 7.254 -14.448 1.00 76.06 106 LYS A CA 1
ATOM 854 C C . LYS A 1 106 ? 13.024 6.793 -14.207 1.00 76.06 106 LYS A C 1
ATOM 856 O O . LYS A 1 106 ? 12.202 7.614 -13.810 1.00 76.06 106 LYS A O 1
ATOM 861 N N . GLY A 1 107 ? 12.750 5.500 -14.381 1.00 85.62 107 GLY A N 1
ATOM 862 C CA . GLY A 1 107 ? 11.480 4.886 -13.985 1.00 85.62 107 GLY A CA 1
ATOM 863 C C . GLY A 1 107 ? 11.173 5.108 -12.502 1.00 85.62 107 GLY A C 1
ATOM 864 O O . GLY A 1 107 ? 10.143 5.675 -12.175 1.00 85.62 107 GLY A O 1
ATOM 865 N N . LYS A 1 108 ? 12.116 4.799 -11.607 1.00 84.50 108 LYS A N 1
ATOM 866 C CA . LYS A 1 108 ? 11.993 4.986 -10.152 1.00 84.50 108 LYS A CA 1
ATOM 867 C C . LYS A 1 108 ? 11.655 6.424 -9.768 1.00 84.50 108 LYS A C 1
ATOM 869 O O . LYS A 1 108 ? 10.790 6.647 -8.928 1.00 84.50 108 LYS A O 1
ATOM 874 N N . PHE A 1 109 ? 12.322 7.401 -10.380 1.00 82.06 109 PHE A N 1
ATOM 875 C CA . PHE A 1 109 ? 12.058 8.814 -10.104 1.00 82.06 109 PHE A CA 1
ATOM 876 C C . PHE A 1 109 ? 10.632 9.227 -10.495 1.00 82.06 109 PHE A C 1
ATOM 878 O O . PHE A 1 109 ? 9.978 9.979 -9.771 1.00 82.06 109 PHE A O 1
ATOM 885 N N . PHE A 1 110 ? 10.137 8.702 -11.619 1.00 90.56 110 PHE A N 1
ATOM 886 C CA . PHE A 1 110 ? 8.741 8.851 -12.013 1.00 90.56 110 PHE A CA 1
ATOM 887 C C . PHE A 1 110 ? 7.800 8.136 -11.033 1.00 90.56 110 PHE A C 1
ATOM 889 O O . PHE A 1 110 ? 6.846 8.752 -10.562 1.00 90.56 110 PHE A O 1
ATOM 896 N N . ASP A 1 111 ? 8.089 6.884 -10.677 1.00 93.81 111 ASP A N 1
ATOM 897 C CA . ASP A 1 111 ? 7.246 6.049 -9.818 1.00 93.81 111 ASP A CA 1
ATOM 898 C C . ASP A 1 111 ? 7.062 6.669 -8.416 1.00 93.81 111 ASP A C 1
ATOM 900 O O . ASP A 1 111 ? 5.940 6.763 -7.912 1.00 93.81 111 ASP A O 1
ATOM 904 N N . ASP A 1 112 ? 8.139 7.186 -7.815 1.00 91.19 112 ASP A N 1
ATOM 905 C CA . ASP A 1 112 ? 8.085 7.951 -6.560 1.00 91.19 112 ASP A CA 1
ATOM 906 C C . ASP A 1 112 ? 7.284 9.253 -6.709 1.00 91.19 112 ASP A C 1
ATOM 908 O O . ASP A 1 112 ? 6.529 9.654 -5.816 1.00 91.19 112 ASP A O 1
ATOM 912 N N . GLY A 1 113 ? 7.430 9.921 -7.855 1.00 91.69 113 GLY A N 1
ATOM 913 C CA . GLY A 1 113 ? 6.655 11.104 -8.207 1.00 91.69 113 GLY A CA 1
ATOM 914 C C . GLY A 1 113 ? 5.154 10.813 -8.256 1.00 91.69 113 GLY A C 1
ATOM 915 O O . GLY A 1 113 ? 4.369 11.545 -7.655 1.00 91.69 113 GLY A O 1
ATOM 916 N N . VAL A 1 114 ? 4.751 9.720 -8.909 1.00 93.62 114 VAL A N 1
ATOM 917 C CA . VAL A 1 114 ? 3.356 9.255 -8.977 1.00 93.62 114 VAL A CA 1
ATOM 918 C C . VAL A 1 114 ? 2.809 9.012 -7.575 1.00 93.62 114 VAL A C 1
ATOM 920 O O . VAL A 1 114 ? 1.782 9.582 -7.199 1.00 93.62 114 VAL A O 1
ATOM 923 N N . TYR A 1 115 ? 3.507 8.194 -6.785 1.00 95.00 115 TYR A N 1
ATOM 924 C CA . TYR A 1 115 ? 3.061 7.836 -5.444 1.00 95.00 115 TYR A CA 1
ATOM 925 C C . TYR A 1 115 ? 2.955 9.056 -4.533 1.00 95.00 115 TYR A C 1
ATOM 927 O O . TYR A 1 115 ? 1.939 9.239 -3.865 1.00 95.00 115 TYR A O 1
ATOM 935 N N . SER A 1 116 ? 3.966 9.924 -4.530 1.00 95.25 116 SER A N 1
ATOM 936 C CA . SER A 1 116 ? 3.944 11.138 -3.715 1.00 95.25 116 SER A CA 1
ATOM 937 C C . SER A 1 116 ? 2.777 12.062 -4.076 1.00 95.25 116 SER A C 1
ATOM 939 O O . SER A 1 116 ? 2.130 12.585 -3.167 1.00 95.25 116 SER A O 1
ATOM 941 N N . ALA A 1 117 ? 2.454 12.213 -5.366 1.00 95.50 117 ALA A N 1
ATOM 942 C CA . ALA A 1 117 ? 1.320 13.018 -5.816 1.00 95.50 117 ALA A CA 1
ATOM 943 C C . ALA A 1 117 ? -0.011 12.466 -5.295 1.00 95.50 117 ALA A C 1
ATOM 945 O O . ALA A 1 117 ? -0.808 13.207 -4.722 1.00 95.50 117 ALA A O 1
ATOM 946 N N . ILE A 1 118 ? -0.233 11.159 -5.471 1.00 96.06 118 ILE A N 1
ATOM 947 C CA . ILE A 1 118 ? -1.465 10.474 -5.060 1.00 96.06 118 ILE A CA 1
ATOM 948 C C . ILE A 1 118 ? -1.615 10.514 -3.538 1.00 96.06 118 ILE A C 1
ATOM 950 O O . ILE A 1 118 ? -2.682 10.835 -3.024 1.00 96.06 118 ILE A O 1
ATOM 954 N N . GLU A 1 119 ? -0.545 10.224 -2.800 1.00 96.75 119 GLU A N 1
ATOM 955 C CA . GLU A 1 119 ? -0.559 10.220 -1.337 1.00 96.75 119 GLU A CA 1
ATOM 956 C C . GLU A 1 119 ? -0.888 11.600 -0.767 1.00 96.75 119 GLU A C 1
ATOM 958 O O . GLU A 1 119 ? -1.732 11.709 0.123 1.00 96.75 119 GLU A O 1
ATOM 963 N N . VAL A 1 120 ? -0.265 12.656 -1.299 1.00 96.19 120 VAL A N 1
ATOM 964 C CA . VAL A 1 120 ? -0.538 14.039 -0.884 1.00 96.19 120 VAL A CA 1
ATOM 965 C C . VAL A 1 120 ? -1.949 14.466 -1.283 1.00 96.19 120 VAL A C 1
ATOM 967 O O . VAL A 1 120 ? -2.633 15.099 -0.480 1.00 96.19 120 VAL A O 1
ATOM 970 N N . ALA A 1 121 ? -2.418 14.090 -2.475 1.00 95.56 121 ALA A N 1
ATOM 971 C CA . ALA A 1 121 ? -3.780 14.380 -2.913 1.00 95.56 121 ALA A CA 1
ATOM 972 C C . ALA A 1 121 ? -4.819 13.737 -1.986 1.00 95.56 121 ALA A C 1
ATOM 974 O O . ALA A 1 121 ? -5.736 14.411 -1.535 1.00 95.56 121 ALA A O 1
ATOM 975 N N . LEU A 1 122 ? -4.643 12.465 -1.623 1.00 96.56 122 LEU A N 1
ATOM 976 C CA . LEU A 1 122 ? -5.532 11.765 -0.690 1.00 96.56 122 LEU A CA 1
ATOM 977 C C . LEU A 1 122 ? -5.455 12.332 0.734 1.00 96.56 122 LEU A C 1
ATOM 979 O O . LEU A 1 122 ? -6.434 12.278 1.479 1.00 96.56 122 LEU A O 1
ATOM 983 N N . GLU A 1 123 ? -4.301 12.869 1.130 1.00 96.56 123 GLU A N 1
ATOM 984 C CA . GLU A 1 123 ? -4.136 13.519 2.429 1.00 96.56 123 GLU A CA 1
ATOM 985 C C . GLU A 1 123 ? -4.872 14.856 2.515 1.00 96.56 123 GLU A C 1
ATOM 987 O O . GLU A 1 123 ? -5.514 15.125 3.528 1.00 96.56 123 GLU A O 1
ATOM 992 N N . ILE A 1 124 ? -4.791 15.674 1.462 1.00 93.75 124 ILE A N 1
ATOM 993 C CA . ILE A 1 124 ? -5.433 16.995 1.386 1.00 93.75 124 ILE A CA 1
ATOM 994 C C . ILE A 1 124 ? -6.931 16.861 1.087 1.00 93.75 124 ILE A C 1
ATOM 996 O O . ILE A 1 124 ? -7.746 17.573 1.670 1.00 93.75 124 ILE A O 1
ATOM 1000 N N . GLY A 1 125 ? -7.275 15.944 0.189 1.00 94.25 125 GLY A N 1
ATOM 1001 C CA . GLY A 1 125 ? -8.624 15.641 -0.253 1.00 94.25 125 GLY A CA 1
ATOM 1002 C C . GLY A 1 125 ? -8.765 15.648 -1.776 1.00 94.25 125 GLY A C 1
ATOM 1003 O O . GLY A 1 125 ? -8.243 16.521 -2.467 1.00 94.25 125 GLY A O 1
ATOM 1004 N N . ILE A 1 126 ? -9.519 14.670 -2.272 1.00 93.12 126 ILE A N 1
ATOM 1005 C CA . ILE A 1 126 ? -9.972 14.519 -3.668 1.00 93.12 126 ILE A CA 1
ATOM 1006 C C . ILE A 1 126 ? -11.477 14.249 -3.668 1.00 93.12 126 ILE A C 1
ATOM 1008 O O . ILE A 1 126 ? -12.043 14.051 -2.595 1.00 93.12 126 ILE A O 1
ATOM 1012 N N . SER A 1 127 ? -12.146 14.187 -4.817 1.00 90.69 127 SER A N 1
ATOM 1013 C CA . SER A 1 127 ? -13.607 14.014 -4.861 1.00 90.69 127 SER A CA 1
ATOM 1014 C C . SER A 1 127 ? -14.130 12.828 -4.028 1.00 90.69 127 SER A C 1
ATOM 1016 O O . SER A 1 127 ? -15.097 12.990 -3.278 1.00 90.69 127 SER A O 1
ATOM 1018 N N . GLN A 1 128 ? -13.456 11.673 -4.058 1.00 91.25 128 GLN A N 1
ATOM 1019 C CA . GLN A 1 128 ? -13.831 10.474 -3.292 1.00 91.25 128 GLN A CA 1
ATOM 1020 C C . GLN A 1 128 ? -13.550 10.604 -1.781 1.00 91.25 128 GLN A C 1
ATOM 1022 O O . GLN A 1 128 ? -14.216 9.961 -0.968 1.00 91.25 128 GLN A O 1
ATOM 1027 N N . ILE A 1 129 ? -12.595 11.454 -1.379 1.00 91.06 129 ILE A N 1
ATOM 1028 C CA . ILE A 1 129 ? -12.220 11.721 0.021 1.00 91.06 129 ILE A CA 1
ATOM 1029 C C . ILE A 1 129 ? -12.073 13.236 0.223 1.00 91.06 129 ILE A C 1
ATOM 1031 O O . ILE A 1 129 ? -10.990 13.748 0.486 1.00 91.06 129 ILE A O 1
ATOM 1035 N N . ASN A 1 130 ? -13.172 13.966 0.058 1.00 85.06 130 ASN A N 1
ATOM 1036 C CA . ASN A 1 130 ? -13.219 15.432 -0.052 1.00 85.06 130 ASN A CA 1
ATOM 1037 C C . ASN A 1 130 ? -12.529 16.231 1.074 1.00 85.06 130 ASN A C 1
ATOM 1039 O O . ASN A 1 130 ? -12.068 17.341 0.828 1.00 85.06 130 ASN A O 1
ATOM 1043 N N . GLU A 1 131 ? -12.459 15.692 2.291 1.00 90.31 131 GLU A N 1
ATOM 1044 C CA . GLU A 1 131 ? -11.801 16.326 3.450 1.00 90.31 131 GLU A CA 1
ATOM 1045 C C . GLU A 1 131 ? -10.475 15.642 3.840 1.00 90.31 131 GLU A C 1
ATOM 1047 O O . GLU A 1 131 ? -9.936 15.860 4.928 1.00 90.31 131 GLU A O 1
ATOM 1052 N N . GLY A 1 132 ? -9.960 14.785 2.957 1.00 94.56 132 GLY A N 1
ATOM 1053 C CA . GLY A 1 132 ? -8.726 14.042 3.156 1.00 94.56 132 GLY A CA 1
ATOM 1054 C C . GLY A 1 132 ? -8.837 12.910 4.179 1.00 94.56 132 GLY A C 1
ATOM 1055 O O . GLY A 1 132 ? -9.855 12.696 4.848 1.00 94.56 132 GLY A O 1
ATOM 1056 N N . ARG A 1 133 ? -7.759 12.137 4.318 1.00 95.31 133 ARG A N 1
ATOM 1057 C CA . ARG A 1 133 ? -7.739 10.942 5.184 1.00 95.31 133 ARG A CA 1
ATOM 1058 C C . ARG A 1 133 ? -7.920 11.239 6.668 1.00 95.31 133 ARG A C 1
ATOM 1060 O O . ARG A 1 133 ? -8.483 10.418 7.391 1.00 95.31 133 ARG A O 1
ATOM 1067 N N . GLN A 1 134 ? -7.490 12.411 7.130 1.00 95.44 134 GLN A N 1
ATOM 1068 C CA . GLN A 1 134 ? -7.688 12.809 8.523 1.00 95.44 134 GLN A CA 1
ATOM 1069 C C . GLN A 1 134 ? -9.172 12.924 8.895 1.00 95.44 134 GLN A C 1
ATOM 1071 O O . GLN A 1 134 ? -9.547 12.605 10.026 1.00 95.44 134 GLN A O 1
ATOM 1076 N N . ALA A 1 135 ? -10.031 13.319 7.951 1.00 95.19 135 ALA A N 1
ATOM 1077 C CA . ALA A 1 135 ? -11.469 13.393 8.183 1.00 95.19 135 ALA A CA 1
ATOM 1078 C C . ALA A 1 135 ? -12.098 12.010 8.397 1.00 95.19 135 ALA A C 1
ATOM 1080 O O . ALA A 1 135 ? -12.928 11.865 9.290 1.00 95.19 135 ALA A O 1
ATOM 1081 N N . ILE A 1 136 ? -11.637 10.971 7.686 1.00 96.44 136 ILE A N 1
ATOM 1082 C CA . ILE A 1 136 ? -12.101 9.586 7.897 1.00 96.44 136 ILE A CA 1
ATOM 1083 C C . ILE A 1 136 ? -11.893 9.174 9.358 1.00 96.44 136 ILE A C 1
ATOM 1085 O O . ILE A 1 136 ? -12.808 8.666 10.006 1.00 96.44 136 ILE A O 1
ATOM 1089 N N . LEU A 1 137 ? -10.706 9.445 9.908 1.00 97.50 137 LEU A N 1
ATOM 1090 C CA . LEU A 1 137 ? -10.398 9.120 11.301 1.00 97.50 137 LEU A CA 1
ATOM 1091 C C . LEU A 1 137 ? -11.239 9.945 12.286 1.00 97.50 137 LEU A C 1
ATOM 1093 O O . LEU A 1 137 ? -11.716 9.398 13.281 1.00 97.50 137 LEU A O 1
ATOM 1097 N N . LYS A 1 138 ? -11.470 11.237 12.012 1.00 96.38 138 LYS A N 1
ATOM 1098 C CA . LYS A 1 138 ? -12.365 12.084 12.825 1.00 96.38 138 LYS A CA 1
ATOM 1099 C C . LYS A 1 138 ? -13.803 11.562 12.820 1.00 96.38 138 LYS A C 1
ATOM 1101 O O . LYS A 1 138 ? -14.436 11.520 13.881 1.00 96.38 138 LYS A O 1
ATOM 1106 N N . ASP A 1 139 ? -14.299 11.127 11.667 1.00 96.06 139 ASP A N 1
ATOM 1107 C CA . ASP A 1 139 ? -15.637 10.558 11.511 1.00 96.06 139 ASP A CA 1
ATOM 1108 C C . ASP A 1 139 ? -15.756 9.233 12.276 1.00 96.06 139 ASP A C 1
ATOM 1110 O O . ASP A 1 139 ? -16.709 9.042 13.036 1.00 96.06 139 ASP A O 1
ATOM 1114 N N . MET A 1 140 ? -14.745 8.362 12.184 1.00 97.44 140 MET A N 1
ATOM 1115 C CA . MET A 1 140 ? -14.678 7.121 12.967 1.00 97.44 140 MET A CA 1
ATOM 1116 C C . MET A 1 140 ? -14.669 7.395 14.474 1.00 97.44 140 MET A C 1
ATOM 1118 O O . MET A 1 140 ? -15.439 6.794 15.223 1.00 97.44 140 MET A O 1
ATOM 1122 N N . ILE A 1 141 ? -13.846 8.338 14.943 1.00 97.62 141 ILE A N 1
ATOM 1123 C CA . ILE A 1 141 ? -13.801 8.739 16.359 1.00 97.62 141 ILE A CA 1
ATOM 1124 C C . ILE A 1 141 ? -15.165 9.276 16.811 1.00 97.62 141 ILE A C 1
ATOM 1126 O O . ILE A 1 141 ? -15.629 8.967 17.912 1.00 97.62 141 ILE A O 1
ATOM 1130 N N . THR A 1 142 ? -15.834 10.056 15.961 1.00 96.50 142 THR A N 1
ATOM 1131 C CA . THR A 1 142 ? -17.174 10.590 16.228 1.00 96.50 142 THR A CA 1
ATOM 1132 C C . THR A 1 142 ? -18.212 9.474 16.346 1.00 96.50 142 THR A C 1
ATOM 1134 O O . THR A 1 142 ? -19.012 9.504 17.285 1.00 96.50 142 THR A O 1
ATOM 1137 N N . ALA A 1 143 ? -18.157 8.463 15.475 1.00 96.75 143 ALA A N 1
ATOM 1138 C CA . ALA A 1 143 ? -19.030 7.291 15.519 1.00 96.75 143 ALA A CA 1
ATOM 1139 C C . ALA A 1 143 ? -18.774 6.402 16.753 1.00 96.75 143 ALA A C 1
ATOM 1141 O O . ALA A 1 143 ? -19.714 5.904 17.372 1.00 96.75 143 ALA A O 1
ATOM 1142 N N . LEU A 1 144 ? -17.515 6.252 17.172 1.00 97.31 144 LEU A N 1
ATOM 1143 C CA . LEU A 1 144 ? -17.120 5.403 18.301 1.00 97.31 144 LEU A CA 1
ATOM 1144 C C . LEU A 1 144 ? -17.475 5.991 19.680 1.00 97.31 144 LEU A C 1
ATOM 1146 O O . LEU A 1 144 ? -17.797 5.252 20.613 1.00 97.31 144 LEU A O 1
ATOM 1150 N N . LYS A 1 145 ? -17.443 7.320 19.845 1.00 96.06 145 LYS A N 1
ATOM 1151 C CA . LYS A 1 145 ? -17.734 7.998 21.127 1.00 96.06 145 LYS A CA 1
ATOM 1152 C C . LYS A 1 145 ? -19.069 7.603 21.782 1.00 96.06 145 LYS A C 1
ATOM 1154 O O . LYS A 1 145 ? -19.059 7.327 22.987 1.00 96.06 145 LYS A O 1
ATOM 1159 N N . PRO A 1 146 ? -20.227 7.626 21.091 1.00 95.50 146 PRO A N 1
ATOM 1160 C CA . PRO A 1 146 ? -21.488 7.204 21.696 1.00 95.50 146 PRO A CA 1
ATOM 1161 C C . PRO A 1 146 ? -21.489 5.713 22.060 1.00 95.50 146 PRO A C 1
ATOM 1163 O O . PRO A 1 146 ? -21.997 5.371 23.127 1.00 95.50 146 PRO A O 1
ATOM 1166 N N . LEU A 1 147 ? -20.859 4.854 21.249 1.00 95.19 147 LEU A N 1
ATOM 1167 C CA . LEU A 1 147 ? -20.767 3.409 21.497 1.00 95.19 147 LEU A CA 1
ATOM 1168 C C . LEU A 1 147 ? -19.963 3.105 22.769 1.00 95.19 147 LEU A C 1
ATOM 1170 O O . LEU A 1 147 ? -20.415 2.364 23.642 1.00 95.19 147 LEU A O 1
ATOM 1174 N N . PHE A 1 148 ? -18.829 3.785 22.950 1.00 95.56 148 PHE A N 1
ATOM 1175 C CA . PHE A 1 148 ? -18.042 3.717 24.184 1.00 95.56 148 PHE A CA 1
ATOM 1176 C C . PHE A 1 148 ? -18.843 4.122 25.431 1.00 95.56 148 PHE A C 1
ATOM 1178 O O . PHE A 1 148 ? -18.715 3.489 26.480 1.00 95.56 148 PHE A O 1
ATOM 1185 N N . LYS A 1 149 ? -19.683 5.165 25.337 1.00 93.69 149 LYS A N 1
ATOM 1186 C CA . LYS A 1 149 ? -20.499 5.638 26.471 1.00 93.69 149 LYS A CA 1
ATOM 1187 C C . LYS A 1 149 ? -21.600 4.654 26.867 1.00 93.69 149 LYS A C 1
ATOM 1189 O O . LYS A 1 149 ? -21.969 4.621 28.039 1.00 93.69 149 LYS A O 1
ATOM 1194 N N . GLN A 1 150 ? -22.143 3.913 25.904 1.00 91.31 150 GLN A N 1
ATOM 1195 C CA . GLN A 1 150 ? -23.266 2.993 26.106 1.00 91.31 150 GLN A CA 1
ATOM 1196 C C . GLN A 1 150 ? -22.814 1.580 26.499 1.00 91.31 150 GLN A C 1
ATOM 1198 O O . GLN A 1 150 ? -23.544 0.880 27.199 1.00 91.31 150 GLN A O 1
ATOM 1203 N N . GLY A 1 151 ? -21.611 1.168 26.090 1.00 90.81 151 GLY A N 1
ATOM 1204 C CA . GLY A 1 151 ? -21.084 -0.164 26.369 1.00 90.81 151 GLY A CA 1
ATOM 1205 C C . GLY A 1 151 ? -20.807 -0.441 27.853 1.00 90.81 151 GLY A C 1
ATOM 1206 O O . GLY A 1 151 ? -20.561 0.455 28.667 1.00 90.81 151 GLY A O 1
ATOM 1207 N N . SER A 1 152 ? -20.741 -1.728 28.201 1.00 93.06 152 SER A N 1
ATOM 1208 C CA . SER A 1 152 ? -20.267 -2.217 29.504 1.00 93.06 152 SER A CA 1
ATOM 1209 C C . SER A 1 152 ? -19.360 -3.446 29.335 1.00 93.06 152 SER A C 1
ATOM 1211 O O . SER A 1 152 ? -19.316 -4.038 28.258 1.00 93.06 152 SER A O 1
ATOM 1213 N N . GLY A 1 153 ? -18.575 -3.802 30.360 1.00 95.44 153 GLY A N 1
ATOM 1214 C CA . GLY A 1 153 ? -17.717 -4.998 30.339 1.00 95.44 153 GLY A CA 1
ATOM 1215 C C . GLY A 1 153 ? -16.801 -5.093 29.107 1.00 95.44 153 GLY A C 1
ATOM 1216 O O . GLY A 1 153 ? -16.094 -4.136 28.782 1.00 95.44 153 GLY A O 1
ATOM 1217 N N . ARG A 1 154 ? -16.842 -6.247 28.420 1.00 96.12 154 ARG A N 1
ATOM 1218 C CA . ARG A 1 154 ? -16.096 -6.536 27.177 1.00 96.12 154 ARG A CA 1
ATOM 1219 C C . ARG A 1 154 ? -16.360 -5.495 26.089 1.00 96.12 154 ARG A C 1
ATOM 1221 O O . ARG A 1 154 ? -15.415 -4.977 25.504 1.00 96.12 154 ARG A O 1
ATOM 1228 N N . VAL A 1 155 ? -17.625 -5.133 25.885 1.00 97.69 155 VAL A N 1
ATOM 1229 C CA . VAL A 1 155 ? -18.061 -4.173 24.859 1.00 97.69 155 VAL A CA 1
ATOM 1230 C C . VAL A 1 155 ? -17.454 -2.791 25.108 1.00 97.69 155 VAL A C 1
ATOM 1232 O O . VAL A 1 155 ? -16.883 -2.182 24.206 1.00 97.69 155 VAL A O 1
ATOM 1235 N N . ARG A 1 156 ? -17.496 -2.305 26.358 1.00 97.06 156 ARG A N 1
ATOM 1236 C CA . ARG A 1 156 ? -16.886 -1.009 26.706 1.00 97.06 156 ARG A CA 1
ATOM 1237 C C . ARG A 1 156 ? -15.378 -1.009 26.488 1.00 97.06 156 ARG A C 1
ATOM 1239 O O . ARG A 1 156 ? -14.847 -0.014 26.000 1.00 97.06 156 ARG A O 1
ATOM 1246 N N . LYS A 1 157 ? -14.698 -2.097 26.862 1.00 97.81 157 LYS A N 1
ATOM 1247 C CA . LYS A 1 157 ? -13.255 -2.240 26.641 1.00 97.81 157 LYS A CA 1
ATOM 1248 C C . LYS A 1 157 ? -12.931 -2.212 25.145 1.00 97.81 157 LYS A C 1
ATOM 1250 O O . LYS A 1 157 ? -12.080 -1.432 24.745 1.00 97.81 157 LYS A O 1
ATOM 1255 N N . ALA A 1 158 ? -13.658 -2.965 24.324 1.00 98.38 158 ALA A N 1
ATOM 1256 C CA . ALA A 1 158 ? -13.450 -2.998 22.878 1.00 98.38 158 ALA A CA 1
ATOM 1257 C C . ALA A 1 158 ? -13.627 -1.615 22.222 1.00 98.38 158 ALA A C 1
ATOM 1259 O O . ALA A 1 158 ? -12.760 -1.178 21.470 1.00 98.38 158 ALA A O 1
ATOM 1260 N N . TYR A 1 159 ? -14.684 -0.867 22.567 1.00 98.38 159 TYR A N 1
ATOM 1261 C CA . TYR A 1 159 ? -14.861 0.502 22.059 1.00 98.38 159 TYR A CA 1
ATOM 1262 C C . TYR A 1 159 ? -13.835 1.500 22.619 1.00 98.38 159 TYR A C 1
ATOM 1264 O O . TYR A 1 159 ? -13.452 2.438 21.922 1.00 98.38 159 TYR A O 1
ATOM 1272 N N . SER A 1 160 ? -13.366 1.306 23.855 1.00 98.31 160 SER A N 1
ATOM 1273 C CA . SER A 1 160 ? -12.249 2.073 24.425 1.00 98.31 160 SER A CA 1
ATOM 1274 C C . SER A 1 160 ? -10.964 1.849 23.625 1.00 98.31 160 SER A C 1
ATOM 1276 O O . SER A 1 160 ? -10.292 2.810 23.253 1.00 98.31 160 SER A O 1
ATOM 1278 N N . ASP A 1 161 ? -10.651 0.588 23.326 1.00 98.38 161 ASP A N 1
ATOM 1279 C CA . ASP A 1 161 ? -9.473 0.194 22.554 1.00 98.38 161 ASP A CA 1
ATOM 1280 C C . ASP A 1 161 ? -9.574 0.717 21.106 1.00 98.38 161 ASP A C 1
ATOM 1282 O O . ASP A 1 161 ? -8.599 1.256 20.583 1.00 98.38 161 ASP A O 1
ATOM 1286 N N . ALA A 1 162 ? -10.761 0.667 20.488 1.00 98.50 162 ALA A N 1
ATOM 1287 C CA . ALA A 1 162 ? -11.016 1.207 19.148 1.00 98.50 162 ALA A CA 1
ATOM 1288 C C . ALA A 1 162 ? -10.879 2.736 19.083 1.00 98.50 162 ALA A C 1
ATOM 1290 O O . ALA A 1 162 ? -10.273 3.268 18.147 1.00 98.50 162 ALA A O 1
ATOM 1291 N N . LEU A 1 163 ? -11.388 3.456 20.092 1.00 98.31 163 LEU A N 1
ATOM 1292 C CA . LEU A 1 163 ? -11.183 4.901 20.214 1.00 98.31 163 LEU A CA 1
ATOM 1293 C C . LEU A 1 163 ? -9.702 5.240 20.362 1.00 98.31 163 LEU A C 1
ATOM 1295 O O . LEU A 1 163 ? -9.223 6.152 19.689 1.00 98.31 163 LEU A O 1
ATOM 1299 N N . ALA A 1 164 ? -8.978 4.516 21.220 1.00 98.50 164 ALA A N 1
ATOM 1300 C CA . ALA A 1 164 ? -7.550 4.728 21.419 1.00 98.50 164 ALA A CA 1
ATOM 1301 C C . ALA A 1 164 ? -6.760 4.450 20.130 1.00 98.50 164 ALA A C 1
ATOM 1303 O O . ALA A 1 164 ? -5.954 5.288 19.742 1.00 98.50 164 ALA A O 1
ATOM 1304 N N . PHE A 1 165 ? -7.037 3.340 19.435 1.00 98.62 165 PHE A N 1
ATOM 1305 C CA . PHE A 1 165 ? -6.403 2.977 18.162 1.00 98.62 165 PHE A CA 1
ATOM 1306 C C . PHE A 1 165 ? -6.620 4.053 17.089 1.00 98.62 165 PHE A C 1
ATOM 1308 O O . PHE A 1 165 ? -5.664 4.601 16.541 1.00 98.62 165 PHE A O 1
ATOM 1315 N N . THR A 1 166 ? -7.874 4.433 16.842 1.00 98.44 166 THR A N 1
ATOM 1316 C CA . THR A 1 166 ? -8.212 5.428 15.809 1.00 98.44 166 THR A CA 1
ATOM 1317 C C . THR A 1 166 ? -7.623 6.804 16.141 1.00 98.44 166 THR A C 1
ATOM 1319 O O . THR A 1 166 ? -7.106 7.498 15.267 1.00 98.44 166 THR A O 1
ATOM 1322 N N . SER A 1 167 ? -7.620 7.182 17.423 1.00 98.56 167 SER A N 1
ATOM 1323 C CA . SER A 1 167 ? -7.012 8.438 17.884 1.00 98.56 167 SER A CA 1
ATOM 1324 C C . SER A 1 167 ? -5.485 8.415 17.788 1.00 98.56 167 SER A C 1
ATOM 1326 O O . SER A 1 167 ? -4.880 9.437 17.480 1.00 98.56 167 SER A O 1
ATOM 1328 N N . THR A 1 168 ? -4.839 7.267 18.011 1.00 98.50 168 THR A N 1
ATOM 1329 C CA . THR A 1 168 ? -3.400 7.106 17.762 1.00 98.50 168 THR A CA 1
ATOM 1330 C C . THR A 1 168 ? -3.075 7.325 16.291 1.00 98.50 168 THR A C 1
ATOM 1332 O O . THR A 1 168 ? -2.176 8.107 15.995 1.00 98.50 168 THR A O 1
ATOM 1335 N N . ALA A 1 169 ? -3.824 6.710 15.372 1.00 98.19 169 ALA A N 1
ATOM 1336 C CA . ALA A 1 169 ? -3.635 6.923 13.937 1.00 98.19 169 ALA A CA 1
ATOM 1337 C C . ALA A 1 169 ? -3.784 8.408 13.554 1.00 98.19 169 ALA A C 1
ATOM 1339 O O . ALA A 1 169 ? -2.978 8.937 12.790 1.00 98.19 169 ALA A O 1
ATOM 1340 N N . PHE A 1 170 ? -4.764 9.097 14.147 1.00 98.31 170 PHE A N 1
ATOM 1341 C CA . PHE A 1 170 ? -5.001 10.525 13.929 1.00 98.31 170 PHE A CA 1
ATOM 1342 C C . PHE A 1 170 ? -3.785 11.379 14.325 1.00 98.31 170 PHE A C 1
ATOM 1344 O O . PHE A 1 170 ? -3.319 12.207 13.537 1.00 98.31 170 PHE A O 1
ATOM 1351 N N . LEU A 1 171 ? -3.224 11.118 15.514 1.00 97.75 171 LEU A N 1
ATOM 1352 C CA . LEU A 1 171 ? -2.008 11.778 16.003 1.00 97.75 171 LEU A CA 1
ATOM 1353 C C . LEU A 1 171 ? -0.794 11.496 15.113 1.00 97.75 171 LEU A C 1
ATOM 1355 O O . LEU A 1 171 ? -0.040 12.410 14.791 1.00 97.75 171 LEU A O 1
ATOM 1359 N N . LEU A 1 172 ? -0.599 10.237 14.709 1.00 96.56 172 LEU A N 1
ATOM 1360 C CA . LEU A 1 172 ? 0.525 9.841 13.855 1.00 96.56 172 LEU A CA 1
ATOM 1361 C C . LEU A 1 172 ? 0.462 10.500 12.472 1.00 96.56 172 LEU A C 1
ATOM 1363 O O . LEU A 1 172 ? 1.504 10.772 11.882 1.00 96.56 172 LEU A O 1
ATOM 1367 N N . GLY A 1 173 ? -0.743 10.809 11.990 1.00 95.69 173 GLY A N 1
ATOM 1368 C CA . GLY A 1 173 ? -0.951 11.572 10.763 1.00 95.69 173 GLY A CA 1
ATOM 1369 C C . GLY A 1 173 ? -0.799 13.097 10.919 1.00 95.69 173 GLY A C 1
ATOM 1370 O O . GLY A 1 173 ? -1.115 13.823 9.980 1.00 95.69 173 GLY A O 1
ATOM 1371 N N . GLY A 1 174 ? -0.372 13.604 12.081 1.00 94.75 174 GLY A N 1
ATOM 1372 C CA . GLY A 1 174 ? -0.122 15.033 12.317 1.00 94.75 174 GLY A CA 1
ATOM 1373 C C . GLY A 1 174 ? -1.273 15.815 12.964 1.00 94.75 174 GLY A C 1
ATOM 1374 O O . GLY A 1 174 ? -1.166 17.031 13.111 1.00 94.75 174 GLY A O 1
ATOM 1375 N N . GLY A 1 175 ? -2.361 15.151 13.362 1.00 95.31 175 GLY A N 1
ATOM 1376 C CA . GLY A 1 175 ? -3.444 15.777 14.122 1.00 95.31 175 GLY A CA 1
ATOM 1377 C C . GLY A 1 175 ? -3.109 15.968 15.609 1.00 95.31 175 GLY A C 1
ATOM 1378 O O . GLY A 1 175 ? -2.154 15.388 16.128 1.00 95.31 175 GLY A O 1
ATOM 1379 N N . THR A 1 176 ? -3.915 16.755 16.329 1.00 95.38 176 THR A N 1
ATOM 1380 C CA . THR A 1 176 ? -3.736 16.989 17.777 1.00 95.38 176 THR A CA 1
ATOM 1381 C C . THR A 1 176 ? -4.823 16.321 18.627 1.00 95.38 176 THR A C 1
ATOM 1383 O O . THR A 1 176 ? -5.961 16.155 18.190 1.00 95.38 176 THR A O 1
ATOM 1386 N N . ILE A 1 177 ? -4.509 15.916 19.868 1.00 92.69 177 ILE A N 1
ATOM 1387 C CA . ILE A 1 177 ? -5.503 15.232 20.723 1.00 92.69 177 ILE A CA 1
ATOM 1388 C C . ILE A 1 177 ? -6.628 16.192 21.134 1.00 92.69 177 ILE A C 1
ATOM 1390 O O . ILE A 1 177 ? -7.758 15.773 21.384 1.00 92.69 177 ILE A O 1
ATOM 1394 N N . GLU A 1 178 ? -6.306 17.482 21.224 1.00 92.62 178 GLU A N 1
ATOM 1395 C CA . GLU A 1 178 ? -7.192 18.549 21.666 1.00 92.62 178 GLU A CA 1
ATOM 1396 C C . GLU A 1 178 ? -8.364 18.730 20.689 1.00 92.62 178 GLU A C 1
ATOM 1398 O O . GLU A 1 178 ? -9.494 18.955 21.123 1.00 92.62 178 GLU A O 1
ATOM 1403 N N . GLU A 1 179 ? -8.130 18.523 19.388 1.00 91.81 179 GLU A N 1
ATOM 1404 C CA . GLU A 1 179 ? -9.175 18.512 18.354 1.00 91.81 179 GLU A CA 1
ATOM 1405 C C . GLU A 1 179 ? -10.222 17.416 18.571 1.00 91.81 179 GLU A C 1
ATOM 1407 O O . GLU A 1 179 ? -11.365 17.543 18.128 1.00 91.81 179 GLU A O 1
ATOM 1412 N N . LEU A 1 180 ? -9.845 16.324 19.239 1.00 93.25 180 LEU A N 1
ATOM 1413 C CA . LEU A 1 180 ? -10.668 15.127 19.307 1.00 93.25 180 LEU A CA 1
ATOM 1414 C C . LEU A 1 180 ? -11.647 15.128 20.475 1.00 93.25 180 LEU A C 1
ATOM 1416 O O . LEU A 1 180 ? -12.539 14.288 20.471 1.00 93.25 180 LEU A O 1
ATOM 1420 N N . GLY A 1 181 ? -11.533 16.017 21.470 1.00 92.94 181 GLY A N 1
ATOM 1421 C CA . GLY A 1 181 ? -12.471 16.090 22.605 1.00 92.94 181 GLY A CA 1
ATOM 1422 C C . GLY A 1 181 ? -12.753 14.725 23.258 1.00 92.94 181 GLY A C 1
ATOM 1423 O O . GLY A 1 181 ? -13.913 14.307 23.358 1.00 92.94 181 GLY A O 1
ATOM 1424 N N . LEU A 1 182 ? -11.687 13.993 23.592 1.00 94.62 182 LEU A N 1
ATOM 1425 C CA . LEU A 1 182 ? -11.724 12.631 24.137 1.00 94.62 182 LEU A CA 1
ATOM 1426 C C . LEU A 1 182 ? -11.743 12.629 25.675 1.00 94.62 182 LEU A C 1
ATOM 1428 O O . LEU A 1 182 ? -11.261 13.582 26.284 1.00 94.62 182 LEU A O 1
ATOM 1432 N N . PRO A 1 183 ? -12.239 11.553 26.317 1.00 94.62 183 PRO A N 1
ATOM 1433 C CA . PRO A 1 183 ? -11.987 11.307 27.737 1.00 94.62 183 PRO A CA 1
ATOM 1434 C C . PRO A 1 183 ? -10.483 11.217 28.038 1.00 94.62 183 PRO A C 1
ATOM 1436 O O . PRO A 1 183 ? -9.722 10.691 27.219 1.00 94.62 183 PRO A O 1
ATOM 1439 N N . ASP A 1 184 ? -10.068 11.669 29.225 1.00 94.56 184 ASP A N 1
ATOM 1440 C CA . ASP A 1 184 ? -8.656 11.726 29.633 1.00 94.56 184 ASP A CA 1
ATOM 1441 C C . ASP A 1 184 ? -7.959 10.361 29.538 1.00 94.56 184 ASP A C 1
ATOM 1443 O O . ASP A 1 184 ? -6.804 10.283 29.108 1.00 94.56 184 ASP A O 1
ATOM 1447 N N . GLU A 1 185 ? -8.652 9.271 29.897 1.00 94.75 185 GLU A N 1
ATOM 1448 C CA . GLU A 1 185 ? -8.087 7.924 29.805 1.00 94.75 185 GLU A CA 1
ATOM 1449 C C . GLU A 1 185 ? -7.748 7.523 28.361 1.00 94.75 185 GLU A C 1
ATOM 1451 O O . GLU A 1 185 ? -6.673 6.975 28.110 1.00 94.75 185 GLU A O 1
ATOM 1456 N N . ILE A 1 186 ? -8.614 7.868 27.404 1.00 97.62 186 ILE A N 1
ATOM 1457 C CA . ILE A 1 186 ? -8.428 7.562 25.982 1.00 97.62 186 ILE A CA 1
ATOM 1458 C C . ILE A 1 186 ? -7.337 8.452 25.395 1.00 97.62 186 ILE A C 1
ATOM 1460 O O . ILE A 1 186 ? -6.456 7.967 24.689 1.00 97.62 186 ILE A O 1
ATOM 1464 N N . ALA A 1 187 ? -7.359 9.747 25.721 1.00 97.38 187 ALA A N 1
ATOM 1465 C CA . ALA A 1 187 ? -6.355 10.707 25.275 1.00 97.38 187 ALA A CA 1
ATOM 1466 C C . ALA A 1 187 ? -4.940 10.295 25.711 1.00 97.38 187 ALA A C 1
ATOM 1468 O O . ALA A 1 187 ? -3.992 10.352 24.923 1.00 97.38 187 ALA A O 1
ATOM 1469 N N . LYS A 1 188 ? -4.797 9.844 26.964 1.00 97.38 188 LYS A N 1
ATOM 1470 C CA . LYS A 1 188 ? -3.525 9.365 27.508 1.00 97.38 188 LYS A CA 1
ATOM 1471 C C . LYS A 1 188 ? -3.057 8.080 26.826 1.00 97.38 188 LYS A C 1
ATOM 1473 O O . LYS A 1 188 ? -1.877 7.983 26.486 1.00 97.38 188 LYS A O 1
ATOM 1478 N N . GLU A 1 189 ? -3.950 7.113 26.619 1.00 97.75 189 GLU A N 1
ATOM 1479 C CA . GLU A 1 189 ? -3.580 5.854 25.963 1.00 97.75 189 GLU A CA 1
ATOM 1480 C C . GLU A 1 189 ? -3.230 6.070 24.484 1.00 97.75 189 GLU A C 1
ATOM 1482 O O . GLU A 1 189 ? -2.235 5.524 24.014 1.00 97.75 189 GLU A O 1
ATOM 1487 N N . ALA A 1 190 ? -3.958 6.939 23.776 1.00 97.94 190 ALA A N 1
ATOM 1488 C CA . ALA A 1 190 ? -3.671 7.276 22.383 1.00 97.94 190 ALA A CA 1
ATOM 1489 C C . ALA A 1 190 ? -2.269 7.886 22.206 1.00 97.94 190 ALA A C 1
ATOM 1491 O O . ALA A 1 190 ? -1.517 7.456 21.327 1.00 97.94 190 ALA A O 1
ATOM 1492 N N . LYS A 1 191 ? -1.886 8.835 23.079 1.00 97.38 191 LYS A N 1
ATOM 1493 C CA . LYS A 1 191 ? -0.535 9.431 23.109 1.00 97.38 191 LYS A CA 1
ATOM 1494 C C . LYS A 1 191 ? 0.539 8.385 23.405 1.00 97.38 191 LYS A C 1
ATOM 1496 O O . LYS A 1 191 ? 1.523 8.285 22.679 1.00 97.38 191 LYS A O 1
ATOM 1501 N N . LYS A 1 192 ? 0.321 7.554 24.427 1.00 96.88 192 LYS A N 1
ATOM 1502 C CA . LYS A 1 192 ? 1.243 6.472 24.801 1.00 96.88 192 LYS A CA 1
ATOM 1503 C C . LYS A 1 192 ? 1.446 5.465 23.665 1.00 96.88 192 LYS A C 1
ATOM 1505 O O . LYS A 1 192 ? 2.571 5.033 23.428 1.00 96.88 192 LYS A O 1
ATOM 1510 N N . ASN A 1 193 ? 0.379 5.098 22.960 1.00 96.00 193 ASN A N 1
ATOM 1511 C CA . ASN A 1 193 ? 0.448 4.207 21.806 1.00 96.00 193 ASN A CA 1
ATOM 1512 C C . ASN A 1 193 ? 1.211 4.843 20.636 1.00 96.00 193 ASN A C 1
ATOM 1514 O O . ASN A 1 193 ? 2.043 4.161 20.043 1.00 96.00 193 ASN A O 1
ATOM 1518 N N . ALA A 1 194 ? 0.986 6.131 20.347 1.00 95.69 194 ALA A N 1
ATOM 1519 C CA . ALA A 1 194 ? 1.719 6.859 19.309 1.00 95.69 194 ALA A CA 1
ATOM 1520 C C . ALA A 1 194 ? 3.225 6.908 19.615 1.00 95.69 194 ALA A C 1
ATOM 1522 O O . ALA A 1 194 ? 4.042 6.532 18.778 1.00 95.69 194 ALA A O 1
ATOM 1523 N N . GLU A 1 195 ? 3.592 7.277 20.848 1.00 93.88 195 GLU A N 1
ATOM 1524 C CA . GLU A 1 195 ? 4.988 7.290 21.296 1.00 93.88 195 GLU A CA 1
ATOM 1525 C C . GLU A 1 195 ? 5.631 5.902 21.248 1.00 93.88 195 GLU A C 1
ATOM 1527 O O . GLU A 1 195 ? 6.807 5.781 20.910 1.00 93.88 195 GLU A O 1
ATOM 1532 N N . ARG A 1 196 ? 4.886 4.850 21.619 1.00 92.31 196 ARG A N 1
ATOM 1533 C CA . ARG A 1 196 ? 5.380 3.472 21.543 1.00 92.31 196 ARG A CA 1
ATOM 1534 C C . ARG A 1 196 ? 5.662 3.090 20.096 1.00 92.31 196 ARG A C 1
ATOM 1536 O O . ARG A 1 196 ? 6.754 2.610 19.826 1.00 92.31 196 ARG A O 1
ATOM 1543 N N . PHE A 1 197 ? 4.718 3.344 19.191 1.00 91.12 197 PHE A N 1
ATOM 1544 C CA . PHE A 1 197 ? 4.857 2.995 17.780 1.00 91.12 197 PHE A CA 1
ATOM 1545 C C . PHE A 1 197 ? 6.042 3.719 17.129 1.00 91.12 197 PHE A C 1
ATOM 1547 O O . PHE A 1 197 ? 6.867 3.101 16.464 1.00 91.12 197 PHE A O 1
ATOM 1554 N N . GLN A 1 198 ? 6.211 5.013 17.408 1.00 87.56 198 GLN A N 1
ATOM 1555 C CA . GLN A 1 198 ? 7.351 5.798 16.915 1.00 87.56 198 GLN A CA 1
ATOM 1556 C C . GLN A 1 198 ? 8.714 5.332 17.457 1.00 87.56 198 GLN A C 1
ATOM 1558 O O . GLN A 1 198 ? 9.743 5.643 16.863 1.00 87.56 198 GLN A O 1
ATOM 1563 N N . LYS A 1 199 ? 8.738 4.593 18.573 1.00 86.38 199 LYS A N 1
ATOM 1564 C CA . LYS A 1 199 ? 9.956 4.006 19.157 1.00 86.38 199 LYS A CA 1
ATOM 1565 C C . LYS A 1 199 ? 10.261 2.594 18.645 1.00 86.38 199 LYS A C 1
ATOM 1567 O O . LYS A 1 199 ? 11.327 2.079 18.970 1.00 86.38 199 LYS A O 1
ATOM 1572 N N . GLU A 1 200 ? 9.361 1.960 17.890 1.00 78.50 200 GLU A N 1
ATOM 1573 C CA . GLU A 1 200 ? 9.627 0.656 17.266 1.00 78.50 200 GLU A CA 1
ATOM 1574 C C . GLU A 1 200 ? 10.750 0.756 16.212 1.00 78.50 200 GLU A C 1
ATOM 1576 O O . GLU A 1 200 ? 10.984 1.816 15.630 1.00 78.50 200 GLU A O 1
ATOM 1581 N N . GLU A 1 201 ? 11.484 -0.341 15.991 1.00 58.91 201 GLU A N 1
ATOM 1582 C CA . GLU A 1 201 ? 12.660 -0.369 15.109 1.00 58.91 201 GLU A CA 1
ATOM 1583 C C . GLU A 1 201 ? 12.358 -0.176 13.603 1.00 58.91 201 GLU A C 1
ATOM 1585 O O . GLU A 1 201 ? 11.214 -0.161 13.146 1.00 58.91 201 GLU A O 1
ATOM 1590 N N . LEU A 1 202 ? 13.458 -0.006 12.852 1.00 56.53 202 LEU A N 1
ATOM 1591 C CA . LEU A 1 202 ? 13.709 0.692 11.578 1.00 56.53 202 LEU A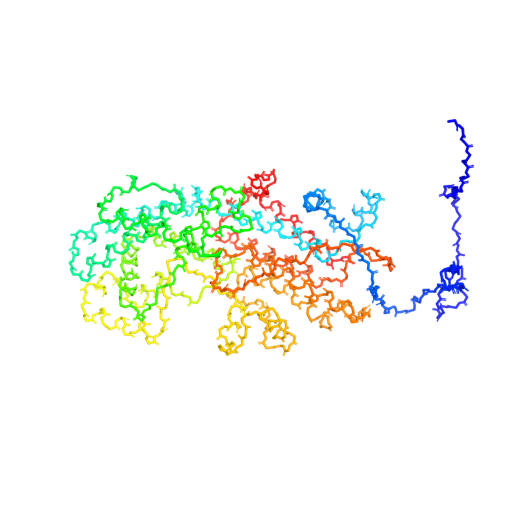 CA 1
ATOM 1592 C C . LEU A 1 202 ? 12.636 0.744 10.470 1.00 56.53 202 LEU A C 1
ATOM 1594 O O . LEU A 1 202 ? 12.710 1.677 9.682 1.00 56.53 202 LEU A O 1
ATOM 1598 N N . PHE A 1 203 ? 11.657 -0.158 10.388 1.00 58.31 203 PHE A N 1
ATOM 1599 C CA . PHE A 1 203 ? 10.757 -0.263 9.219 1.00 58.31 203 PHE A CA 1
ATOM 1600 C C . PHE A 1 203 ? 9.256 -0.183 9.548 1.00 58.31 203 PHE A C 1
ATOM 1602 O O . PHE A 1 203 ? 8.416 -0.159 8.645 1.00 58.31 203 PHE A O 1
ATOM 1609 N N . SER A 1 204 ? 8.886 -0.140 10.834 1.00 65.62 204 SER A N 1
ATOM 1610 C CA . SER A 1 204 ? 7.485 0.065 11.242 1.00 65.62 204 SER A CA 1
ATOM 1611 C C . SER A 1 204 ? 7.104 1.545 11.249 1.00 65.62 204 SER A C 1
ATOM 1613 O O . SER A 1 204 ? 6.004 1.901 10.841 1.00 65.62 204 SER A O 1
ATOM 1615 N N . SER A 1 205 ? 8.011 2.408 11.707 1.00 76.50 205 SER A N 1
ATOM 1616 C CA . SER A 1 205 ? 7.698 3.800 12.047 1.00 76.50 205 SER A CA 1
ATOM 1617 C C . SER A 1 205 ? 8.680 4.827 11.484 1.00 76.50 205 SER A C 1
ATOM 1619 O O . SER A 1 205 ? 8.463 6.025 11.665 1.00 76.50 205 SER A O 1
ATOM 1621 N N . LYS A 1 206 ? 9.750 4.400 10.797 1.00 83.81 206 LYS A N 1
ATOM 1622 C CA . LYS A 1 206 ? 10.696 5.324 10.160 1.00 83.81 206 LYS A CA 1
ATOM 1623 C C . LYS A 1 206 ? 10.379 5.450 8.670 1.00 83.81 206 LYS A C 1
ATOM 1625 O O . LYS A 1 206 ? 10.452 4.448 7.964 1.00 83.81 206 LYS A O 1
ATOM 1630 N N . PRO A 1 207 ? 10.039 6.656 8.188 1.00 84.81 207 PRO A N 1
ATOM 1631 C CA . PRO A 1 207 ? 9.871 6.910 6.763 1.00 84.81 207 PRO A CA 1
ATOM 1632 C C . PRO A 1 207 ? 11.153 6.591 5.988 1.00 84.81 207 PRO A C 1
ATOM 1634 O O . PRO A 1 207 ? 12.244 6.950 6.437 1.00 84.81 207 PRO A O 1
ATOM 1637 N N . ILE A 1 208 ? 11.004 5.965 4.821 1.00 83.38 208 ILE A N 1
ATOM 1638 C CA . ILE A 1 208 ? 12.091 5.656 3.883 1.00 83.38 208 ILE A CA 1
ATOM 1639 C C . ILE A 1 208 ? 11.720 6.103 2.463 1.00 83.38 208 ILE A C 1
ATOM 1641 O O . ILE A 1 208 ? 10.550 6.387 2.190 1.00 83.38 208 ILE A O 1
ATOM 1645 N N . GLY A 1 209 ? 12.708 6.190 1.572 1.00 84.06 209 GLY A N 1
ATOM 1646 C CA . GLY A 1 209 ? 12.507 6.635 0.192 1.00 84.06 209 GLY A CA 1
ATOM 1647 C C . GLY A 1 209 ? 11.850 8.012 0.106 1.00 84.06 209 GLY A C 1
ATOM 1648 O O . GLY A 1 209 ? 12.118 8.901 0.927 1.00 84.06 209 GLY A O 1
ATOM 1649 N N . PHE A 1 210 ? 10.932 8.184 -0.847 1.00 86.50 210 PHE A N 1
ATOM 1650 C CA . PHE A 1 210 ? 10.231 9.454 -1.053 1.00 86.50 210 PHE A CA 1
ATOM 1651 C C . PHE A 1 210 ? 9.386 9.892 0.151 1.00 86.50 210 PHE A C 1
ATOM 1653 O O . PHE A 1 210 ? 9.127 11.084 0.314 1.00 86.50 210 PHE A O 1
ATOM 1660 N N . TYR A 1 211 ? 9.022 8.981 1.065 1.00 90.81 211 TYR A N 1
ATOM 1661 C CA . TYR A 1 211 ? 8.305 9.358 2.286 1.00 90.81 211 TYR A CA 1
ATOM 1662 C C . TYR A 1 211 ? 9.129 10.246 3.230 1.00 90.81 211 TYR A C 1
ATOM 1664 O O . TYR A 1 211 ? 8.598 10.795 4.194 1.00 90.81 211 TYR A O 1
ATOM 1672 N N . THR A 1 212 ? 10.425 10.421 2.962 1.00 89.25 212 THR A N 1
ATOM 1673 C CA . THR A 1 212 ? 11.311 11.324 3.706 1.00 89.25 212 THR A CA 1
ATOM 1674 C C . THR A 1 212 ? 11.305 12.767 3.193 1.00 89.25 212 THR A C 1
ATOM 1676 O O . THR A 1 212 ? 11.809 13.649 3.895 1.00 89.25 212 THR A O 1
ATOM 1679 N N . TRP A 1 213 ? 10.734 13.022 2.011 1.00 88.56 213 TRP A N 1
ATOM 1680 C CA . TRP A 1 213 ? 10.842 14.304 1.312 1.00 88.56 213 TRP A CA 1
ATOM 1681 C C . TRP A 1 213 ? 10.104 15.461 1.991 1.00 88.56 213 TRP A C 1
ATOM 1683 O O . TRP A 1 213 ? 10.565 16.598 1.923 1.00 88.56 213 TRP A O 1
ATOM 1693 N N . THR A 1 214 ? 8.964 15.199 2.636 1.00 92.19 214 THR A N 1
ATOM 1694 C CA . THR A 1 214 ? 8.154 16.228 3.313 1.00 92.19 214 THR A CA 1
ATOM 1695 C C . THR A 1 214 ? 7.570 15.698 4.618 1.00 92.19 214 THR A C 1
ATOM 1697 O O . THR A 1 214 ? 7.347 14.496 4.760 1.00 92.19 214 THR A O 1
ATOM 1700 N N . ASP A 1 215 ? 7.265 16.587 5.567 1.00 94.12 215 ASP A N 1
ATOM 1701 C CA . ASP A 1 215 ? 6.611 16.198 6.826 1.00 94.12 215 ASP A CA 1
ATOM 1702 C C . ASP A 1 215 ? 5.234 15.563 6.590 1.00 94.12 215 ASP A C 1
ATOM 1704 O O . ASP A 1 215 ? 4.871 14.600 7.261 1.00 94.12 215 ASP A O 1
ATOM 1708 N N . THR A 1 216 ? 4.497 16.037 5.580 1.00 95.50 216 THR A N 1
ATOM 1709 C CA . THR A 1 216 ? 3.228 15.436 5.152 1.00 95.50 216 THR A CA 1
ATOM 1710 C C . THR A 1 216 ? 3.410 13.969 4.776 1.00 95.50 216 THR A C 1
ATOM 1712 O O . THR A 1 216 ? 2.697 13.111 5.290 1.00 95.50 216 THR A O 1
ATOM 1715 N N . LEU A 1 217 ? 4.397 13.654 3.934 1.00 94.88 217 LEU A N 1
ATOM 1716 C CA . LEU A 1 217 ? 4.669 12.274 3.534 1.00 94.88 217 LEU A CA 1
ATOM 1717 C C . LEU A 1 217 ? 5.156 11.415 4.709 1.00 94.88 217 LEU A C 1
ATOM 1719 O O . LEU A 1 217 ? 4.756 10.257 4.822 1.00 94.88 217 LEU A O 1
ATOM 1723 N N . ARG A 1 218 ? 5.944 11.985 5.629 1.00 94.38 218 ARG A N 1
ATOM 1724 C CA . ARG A 1 218 ? 6.365 11.293 6.858 1.00 94.38 218 ARG A CA 1
ATOM 1725 C C . ARG A 1 218 ? 5.164 10.912 7.723 1.00 94.38 218 ARG A C 1
ATOM 1727 O O . ARG A 1 218 ? 5.082 9.774 8.175 1.00 94.38 218 ARG A O 1
ATOM 1734 N N . HIS A 1 219 ? 4.222 11.831 7.926 1.00 95.75 219 HIS A N 1
ATOM 1735 C CA . HIS A 1 219 ? 2.999 11.571 8.687 1.00 95.75 219 HIS A CA 1
ATOM 1736 C C . HIS A 1 219 ? 2.097 10.535 8.012 1.00 95.75 219 HIS A C 1
ATOM 1738 O O . HIS A 1 219 ? 1.611 9.624 8.686 1.00 95.75 219 HIS A O 1
ATOM 1744 N N . ILE A 1 220 ? 1.924 10.626 6.687 1.00 96.25 220 ILE A N 1
ATOM 1745 C CA . ILE A 1 220 ? 1.202 9.614 5.904 1.00 96.25 220 ILE A CA 1
ATOM 1746 C C . ILE A 1 220 ? 1.832 8.244 6.143 1.00 96.25 220 ILE A C 1
ATOM 1748 O O . ILE A 1 220 ? 1.137 7.314 6.540 1.00 96.25 220 ILE A O 1
ATOM 1752 N N . PHE A 1 221 ? 3.151 8.126 5.970 1.00 94.69 221 PHE A N 1
ATOM 1753 C CA . PHE A 1 221 ? 3.853 6.861 6.141 1.00 94.69 221 PHE A CA 1
ATOM 1754 C C . PHE A 1 221 ? 3.574 6.233 7.508 1.00 94.69 221 PHE A C 1
ATOM 1756 O O . PHE A 1 221 ? 3.095 5.105 7.592 1.00 94.69 221 PHE A O 1
ATOM 1763 N N . VAL A 1 222 ? 3.824 6.974 8.589 1.00 94.19 222 VAL A N 1
ATOM 1764 C CA . VAL A 1 222 ? 3.708 6.433 9.949 1.00 94.19 222 VAL A CA 1
ATOM 1765 C C . VAL A 1 222 ? 2.259 6.086 10.301 1.00 94.19 222 VAL A C 1
ATOM 1767 O O . VAL A 1 222 ? 2.020 5.042 10.911 1.00 94.19 222 VAL A O 1
ATOM 1770 N N . ARG A 1 223 ? 1.279 6.907 9.896 1.00 95.94 223 ARG A N 1
ATOM 1771 C CA . ARG A 1 223 ? -0.143 6.601 10.108 1.00 95.94 223 ARG A CA 1
ATOM 1772 C C . ARG A 1 223 ? -0.548 5.321 9.391 1.00 95.94 223 ARG A C 1
ATOM 1774 O O . ARG A 1 223 ? -1.130 4.445 10.022 1.00 95.94 223 ARG A O 1
ATOM 1781 N N . GLU A 1 224 ? -0.277 5.212 8.095 1.00 94.88 224 GLU A N 1
ATOM 1782 C CA . GLU A 1 224 ? -0.736 4.064 7.308 1.00 94.88 224 GLU A CA 1
ATOM 1783 C C . GLU A 1 224 ? -0.071 2.767 7.789 1.00 94.88 224 GLU A C 1
ATOM 1785 O O . GLU A 1 224 ? -0.743 1.749 7.927 1.00 94.88 224 GLU A O 1
ATOM 1790 N N . ARG A 1 225 ? 1.214 2.812 8.174 1.00 92.50 225 ARG A N 1
ATOM 1791 C CA . ARG A 1 225 ? 1.886 1.662 8.802 1.00 92.50 225 ARG A CA 1
ATOM 1792 C C . ARG A 1 225 ? 1.233 1.247 10.119 1.00 92.50 225 ARG A C 1
ATOM 1794 O O . ARG A 1 225 ? 1.135 0.056 10.397 1.00 92.50 225 ARG A O 1
ATOM 1801 N N . TYR A 1 226 ? 0.760 2.204 10.915 1.00 95.25 226 TYR A N 1
ATOM 1802 C CA . TYR A 1 226 ? 0.000 1.901 12.126 1.00 95.25 226 TYR A CA 1
ATOM 1803 C C . TYR A 1 226 ? -1.375 1.294 11.805 1.00 95.25 226 TYR A C 1
ATOM 1805 O O . TYR A 1 226 ? -1.776 0.316 12.437 1.00 95.25 226 TYR A O 1
ATOM 1813 N N . LEU A 1 227 ? -2.083 1.823 10.803 1.00 95.94 227 LEU A N 1
ATOM 1814 C CA . LEU A 1 227 ? -3.384 1.305 10.355 1.00 95.94 227 LEU A CA 1
ATOM 1815 C C . LEU A 1 227 ? -3.301 -0.100 9.735 1.00 95.94 227 LEU A C 1
ATOM 1817 O O . LEU A 1 227 ? -4.272 -0.855 9.817 1.00 95.94 227 LEU A O 1
ATOM 1821 N N . ALA A 1 228 ? -2.132 -0.460 9.203 1.00 92.88 228 ALA A N 1
ATOM 1822 C CA . ALA A 1 228 ? -1.788 -1.792 8.713 1.00 92.88 228 ALA A CA 1
ATOM 1823 C C . ALA A 1 228 ? -1.394 -2.789 9.820 1.00 92.88 228 ALA A C 1
ATOM 1825 O O . ALA A 1 228 ? -0.955 -3.900 9.522 1.00 92.88 228 ALA A O 1
ATOM 1826 N N . THR A 1 229 ? -1.536 -2.426 11.102 1.00 92.38 229 THR A N 1
ATOM 1827 C CA . THR A 1 229 ? -1.286 -3.352 12.216 1.00 92.38 229 THR A CA 1
ATOM 1828 C C . THR A 1 229 ? -2.253 -4.531 12.153 1.00 92.38 229 THR A C 1
ATOM 1830 O O . THR A 1 229 ? -3.463 -4.357 12.307 1.00 92.38 229 THR A O 1
ATOM 1833 N N . ILE A 1 230 ? -1.698 -5.734 12.002 1.00 92.25 230 ILE A N 1
ATOM 1834 C CA . ILE A 1 230 ? -2.463 -6.979 11.981 1.00 92.25 230 ILE A CA 1
ATOM 1835 C C . ILE A 1 230 ? -3.012 -7.297 13.378 1.00 92.25 230 ILE A C 1
ATOM 1837 O O . ILE A 1 230 ? -2.291 -7.286 14.379 1.00 92.25 230 ILE A O 1
ATOM 1841 N N . MET A 1 231 ? -4.307 -7.586 13.437 1.00 94.94 231 MET A N 1
ATOM 1842 C CA . MET A 1 231 ? -5.052 -8.008 14.616 1.00 94.94 231 MET A CA 1
ATOM 1843 C C . MET A 1 231 ? -5.326 -9.507 14.496 1.00 94.94 231 MET A C 1
ATOM 1845 O O . MET A 1 231 ? -6.157 -9.933 13.693 1.00 94.94 231 MET A O 1
ATOM 1849 N N . ASP A 1 232 ? -4.591 -10.297 15.277 1.00 94.00 232 ASP A N 1
ATOM 1850 C CA . ASP A 1 232 ? -4.691 -11.756 15.277 1.00 94.00 232 ASP A CA 1
ATOM 1851 C C . ASP A 1 232 ? -5.953 -12.211 16.036 1.00 94.00 232 ASP A C 1
ATOM 1853 O O . ASP A 1 232 ? -6.112 -11.866 17.215 1.00 94.00 232 ASP A O 1
ATOM 1857 N N . PRO A 1 233 ? -6.861 -12.986 15.410 1.00 93.06 233 PRO A N 1
ATOM 1858 C CA . PRO A 1 233 ? -8.037 -13.508 16.090 1.00 93.06 233 PRO A CA 1
ATOM 1859 C C . PRO A 1 233 ? -7.696 -14.488 17.220 1.00 93.06 233 PRO A C 1
ATOM 1861 O O . PRO A 1 233 ? -8.557 -14.751 18.055 1.00 93.06 233 PRO A O 1
ATOM 1864 N N . ASP A 1 234 ? -6.477 -15.023 17.320 1.00 93.69 234 ASP A N 1
ATOM 1865 C CA . ASP A 1 234 ? -6.071 -15.826 18.476 1.00 93.69 234 ASP A CA 1
ATOM 1866 C C . ASP A 1 234 ? -6.053 -15.021 19.786 1.00 93.69 234 ASP A C 1
ATOM 1868 O O . ASP A 1 234 ? -6.246 -15.603 20.859 1.00 93.69 234 ASP A O 1
ATOM 1872 N N . GLU A 1 235 ? -5.928 -13.694 19.705 1.00 96.19 235 GLU A N 1
ATOM 1873 C CA . GLU A 1 235 ? -6.052 -12.767 20.826 1.00 96.19 235 GLU A CA 1
ATOM 1874 C C . GLU A 1 235 ? -7.505 -12.245 20.946 1.00 96.19 235 GLU A C 1
ATOM 1876 O O . GLU A 1 235 ? -7.933 -11.408 20.145 1.00 96.19 235 GLU A O 1
ATOM 1881 N N . PRO A 1 236 ? -8.288 -12.646 21.973 1.00 96.06 236 PRO A N 1
ATOM 1882 C CA . PRO A 1 236 ? -9.703 -12.262 22.085 1.00 96.06 236 PRO A CA 1
ATOM 1883 C C . PRO A 1 236 ? -9.936 -10.745 22.112 1.00 96.06 236 PRO A C 1
ATOM 1885 O O . PRO A 1 236 ? -10.929 -10.248 21.583 1.00 96.06 236 PRO A O 1
ATOM 1888 N N . ASP A 1 237 ? -9.007 -10.004 22.720 1.00 97.50 237 ASP A N 1
ATOM 1889 C CA . ASP A 1 237 ? -9.047 -8.543 22.780 1.00 97.50 237 ASP A CA 1
ATOM 1890 C C . ASP A 1 237 ? -8.825 -7.897 21.404 1.00 97.50 237 ASP A C 1
ATOM 1892 O O . ASP A 1 237 ? -9.441 -6.874 21.106 1.00 97.50 237 ASP A O 1
ATOM 1896 N N . LYS A 1 238 ? -7.981 -8.493 20.551 1.00 97.56 238 LYS A N 1
ATOM 1897 C CA . LYS A 1 238 ? -7.743 -8.021 19.179 1.00 97.56 238 LYS A CA 1
ATOM 1898 C C . LYS A 1 238 ? -8.942 -8.304 18.293 1.00 97.56 238 LYS A C 1
ATOM 1900 O O . LYS A 1 238 ? -9.375 -7.409 17.580 1.00 97.56 238 LYS A O 1
ATOM 1905 N N . PHE A 1 239 ? -9.538 -9.487 18.422 1.00 98.25 239 PHE A N 1
ATOM 1906 C CA . PHE A 1 239 ? -10.781 -9.806 17.728 1.00 98.25 239 PHE A CA 1
ATOM 1907 C C . PHE A 1 239 ? -11.923 -8.848 18.120 1.00 98.25 239 PHE A C 1
ATOM 1909 O O . PHE A 1 239 ? -12.616 -8.311 17.256 1.00 98.25 239 PHE A O 1
ATOM 1916 N N . ALA A 1 240 ? -12.084 -8.566 19.419 1.00 98.50 240 ALA A N 1
ATOM 1917 C CA . ALA A 1 240 ? -13.078 -7.605 19.898 1.00 98.50 240 ALA A CA 1
ATOM 1918 C C . ALA A 1 240 ? -12.804 -6.172 19.400 1.00 98.50 240 ALA A C 1
ATOM 1920 O O . ALA A 1 240 ? -13.744 -5.464 19.037 1.00 98.50 240 ALA A O 1
ATOM 1921 N N . LEU A 1 241 ? -11.534 -5.755 19.342 1.00 98.50 241 LEU A N 1
ATOM 1922 C CA . LEU A 1 241 ? -11.118 -4.487 18.736 1.00 98.50 241 LEU A CA 1
ATOM 1923 C C . LEU A 1 241 ? -11.505 -4.413 17.249 1.00 98.50 241 LEU A C 1
ATOM 1925 O O . LEU A 1 241 ? -12.071 -3.404 16.833 1.00 98.50 241 LEU A O 1
ATOM 1929 N N . SER A 1 242 ? -11.259 -5.468 16.464 1.00 98.44 242 SER A N 1
ATOM 1930 C CA . SER A 1 242 ? -11.642 -5.524 15.045 1.00 98.44 242 SER A CA 1
ATOM 1931 C C . SER A 1 242 ? -13.149 -5.340 14.856 1.00 98.44 242 SER A C 1
ATOM 1933 O O . SER A 1 242 ? -13.563 -4.506 14.053 1.00 98.44 242 SER A O 1
ATOM 1935 N N . LEU A 1 243 ? -13.976 -6.039 15.645 1.00 98.44 243 LEU A N 1
ATOM 1936 C CA . LEU A 1 243 ? -15.436 -5.875 15.608 1.00 98.44 243 LEU A CA 1
ATOM 1937 C C . LEU A 1 243 ? -15.876 -4.458 16.007 1.00 98.44 243 LEU A C 1
ATOM 1939 O O . LEU A 1 243 ? -16.768 -3.893 15.379 1.00 98.44 243 LEU A O 1
ATOM 1943 N N . ALA A 1 244 ? -15.239 -3.852 17.014 1.00 98.38 244 ALA A N 1
ATOM 1944 C CA . ALA A 1 244 ? -15.550 -2.486 17.435 1.00 98.38 244 ALA A CA 1
ATOM 1945 C C . ALA A 1 244 ? -15.215 -1.442 16.354 1.00 98.38 244 ALA A C 1
ATOM 1947 O O . ALA A 1 244 ? -15.980 -0.495 16.164 1.00 98.38 244 ALA A O 1
ATOM 1948 N N . LEU A 1 245 ? -14.102 -1.619 15.632 1.00 98.25 245 LEU A N 1
ATOM 1949 C CA . LEU A 1 245 ? -13.749 -0.781 14.481 1.00 98.25 245 LEU A CA 1
ATOM 1950 C C . LEU A 1 245 ? -14.755 -0.958 13.339 1.00 98.25 245 LEU A C 1
ATOM 1952 O O . LEU A 1 245 ? -15.237 0.039 12.806 1.00 98.25 245 LEU A O 1
ATOM 1956 N N . CYS A 1 246 ? -15.124 -2.201 13.014 1.00 97.75 246 CYS A N 1
ATOM 1957 C CA . CYS A 1 246 ? -16.125 -2.490 11.984 1.00 97.75 246 CYS A CA 1
ATOM 1958 C C . CYS A 1 246 ? -17.497 -1.910 12.347 1.00 97.75 246 CYS A C 1
ATOM 1960 O O . CYS A 1 246 ? -18.121 -1.272 11.512 1.00 97.75 246 CYS A O 1
ATOM 1962 N N . SER A 1 247 ? -17.919 -1.987 13.613 1.00 96.06 247 SER A N 1
ATOM 1963 C CA . SER A 1 247 ? -19.196 -1.412 14.059 1.00 96.06 247 SER A CA 1
ATOM 1964 C C . SER A 1 247 ? -19.292 0.105 13.836 1.00 96.06 247 SER A C 1
ATOM 1966 O O . SER A 1 247 ? -20.372 0.632 13.564 1.00 96.06 247 SER A O 1
ATOM 1968 N N . ALA A 1 248 ? -18.173 0.832 13.937 1.00 94.88 248 ALA A N 1
ATOM 1969 C CA . ALA A 1 248 ? -18.145 2.263 13.632 1.00 94.88 248 ALA A CA 1
ATOM 1970 C C . ALA A 1 248 ? -18.319 2.551 12.134 1.00 94.88 248 ALA A C 1
ATOM 1972 O O . ALA A 1 248 ? -18.892 3.579 11.774 1.00 94.88 248 ALA A O 1
ATOM 1973 N N . ILE A 1 249 ? -17.831 1.645 11.287 1.00 95.50 249 ILE A N 1
ATOM 1974 C CA . ILE A 1 249 ? -17.915 1.718 9.827 1.00 95.50 249 ILE A CA 1
ATOM 1975 C C . ILE A 1 249 ? -19.325 1.331 9.369 1.00 95.50 249 ILE A C 1
ATOM 1977 O O . ILE A 1 249 ? -19.939 2.087 8.626 1.00 95.50 249 ILE A O 1
ATOM 1981 N N . ASP A 1 250 ? -19.884 0.243 9.909 1.00 90.06 250 ASP A N 1
ATOM 1982 C CA . ASP A 1 250 ? -21.237 -0.255 9.613 1.00 90.06 250 ASP A CA 1
ATOM 1983 C C . ASP A 1 250 ? -22.330 0.795 9.854 1.00 90.06 250 ASP A C 1
ATOM 1985 O O . ASP A 1 250 ? -23.383 0.778 9.222 1.00 90.06 250 ASP A O 1
ATOM 1989 N N . LYS A 1 251 ? -22.093 1.715 10.795 1.00 86.12 251 LYS A N 1
ATOM 1990 C CA . LYS A 1 251 ? -23.038 2.776 11.171 1.00 86.12 251 LYS A CA 1
ATOM 1991 C C . LYS A 1 251 ? -22.870 4.059 10.358 1.00 86.12 251 LYS A C 1
ATOM 1993 O O . LYS A 1 251 ? -23.596 5.023 10.608 1.00 86.12 251 LYS A O 1
ATOM 1998 N N . ASN A 1 252 ? -21.913 4.107 9.432 1.00 90.56 252 ASN A N 1
ATOM 1999 C CA . ASN A 1 252 ? -21.636 5.284 8.622 1.00 90.56 252 ASN A CA 1
ATOM 2000 C C . ASN A 1 252 ? -21.147 4.902 7.215 1.00 90.56 252 ASN A C 1
ATOM 2002 O O . ASN A 1 252 ? -19.945 4.787 6.967 1.00 90.56 252 ASN A O 1
ATOM 2006 N N . ASP A 1 253 ? -22.091 4.838 6.272 1.00 91.69 253 ASP A N 1
ATOM 2007 C CA . ASP A 1 253 ? -21.851 4.528 4.855 1.00 91.69 253 ASP A CA 1
ATOM 2008 C C . ASP A 1 253 ? -20.768 5.409 4.206 1.00 91.69 253 ASP A C 1
ATOM 2010 O O . ASP A 1 253 ? -20.089 4.987 3.268 1.00 91.69 253 ASP A O 1
ATOM 2014 N N . THR A 1 254 ? -20.573 6.640 4.699 1.00 93.44 254 THR A N 1
ATOM 2015 C CA . THR A 1 254 ? -19.526 7.538 4.185 1.00 93.44 254 THR A CA 1
ATOM 2016 C C . THR A 1 254 ? -18.132 7.050 4.581 1.00 93.44 254 THR A C 1
ATOM 2018 O O . THR A 1 254 ? -17.217 7.084 3.759 1.00 93.44 254 THR A O 1
ATOM 2021 N N . ILE A 1 255 ? -17.958 6.564 5.815 1.00 95.00 255 ILE A N 1
ATOM 2022 C CA . ILE A 1 255 ? -16.692 5.968 6.268 1.00 95.00 255 ILE A CA 1
ATOM 2023 C C . ILE A 1 255 ? -16.420 4.687 5.480 1.00 95.00 255 ILE A C 1
ATOM 2025 O O . ILE A 1 255 ? -15.315 4.517 4.969 1.00 95.00 255 ILE A O 1
ATOM 2029 N N . GLU A 1 256 ? -17.429 3.822 5.344 1.00 94.44 256 GLU A N 1
ATOM 2030 C CA . GLU A 1 256 ? -17.320 2.569 4.589 1.00 94.44 256 GLU A CA 1
ATOM 2031 C C . GLU A 1 256 ? -16.876 2.823 3.147 1.00 94.44 256 GLU A C 1
ATOM 2033 O O . GLU A 1 256 ? -15.881 2.255 2.700 1.00 94.44 256 GLU A O 1
ATOM 2038 N N . THR A 1 257 ? -17.549 3.744 2.453 1.00 95.25 257 THR A N 1
ATOM 2039 C CA . THR A 1 257 ? -17.236 4.092 1.061 1.00 95.25 257 THR A CA 1
ATOM 2040 C C . THR A 1 257 ? -15.802 4.601 0.913 1.00 95.25 257 THR A C 1
ATOM 2042 O O . THR A 1 257 ? -15.085 4.173 0.010 1.00 95.25 257 THR A O 1
ATOM 2045 N N . ARG A 1 258 ? -15.348 5.482 1.815 1.00 95.81 258 ARG A N 1
ATOM 2046 C CA . ARG A 1 258 ? -13.991 6.051 1.763 1.00 95.81 258 ARG A CA 1
ATOM 2047 C C . ARG A 1 258 ? -12.906 5.016 2.082 1.00 95.81 258 ARG A C 1
ATOM 2049 O O . ARG A 1 258 ? -11.850 5.043 1.455 1.00 95.81 258 ARG A O 1
ATOM 2056 N N . ILE A 1 259 ? -13.145 4.104 3.029 1.00 95.06 259 ILE A N 1
ATOM 2057 C CA . ILE A 1 259 ? -12.199 3.023 3.357 1.00 95.06 259 ILE A CA 1
ATOM 2058 C C . ILE A 1 259 ? -12.126 1.999 2.222 1.00 95.06 259 ILE A C 1
ATOM 2060 O O . ILE A 1 259 ? -11.021 1.621 1.834 1.00 95.06 259 ILE A O 1
ATOM 2064 N N . ARG A 1 260 ? -13.271 1.588 1.658 1.00 94.81 260 ARG A N 1
ATOM 2065 C CA . ARG A 1 260 ? -13.311 0.694 0.490 1.00 94.81 260 ARG A CA 1
ATOM 2066 C C . ARG A 1 260 ? -12.525 1.294 -0.670 1.00 94.81 260 ARG A C 1
ATOM 2068 O O . ARG A 1 260 ? -11.608 0.660 -1.172 1.00 94.81 260 ARG A O 1
ATOM 2075 N N . PHE A 1 261 ? -12.792 2.559 -0.992 1.00 95.88 261 PHE A N 1
ATOM 2076 C CA . PHE A 1 261 ? -12.064 3.283 -2.029 1.00 95.88 261 PHE A CA 1
ATOM 2077 C C . PHE A 1 261 ? -10.537 3.266 -1.823 1.00 95.88 261 PHE A C 1
ATOM 2079 O O . PHE A 1 261 ? -9.794 2.995 -2.764 1.00 95.88 261 PHE A O 1
ATOM 2086 N N . LEU A 1 262 ? -10.052 3.518 -0.599 1.00 95.38 262 LEU A N 1
ATOM 2087 C CA . LEU A 1 262 ? -8.616 3.452 -0.298 1.00 95.38 262 LEU A CA 1
ATOM 2088 C C . LEU A 1 262 ? -8.048 2.046 -0.519 1.00 95.38 262 LEU A C 1
ATOM 2090 O O . LEU A 1 262 ? -6.981 1.910 -1.120 1.00 95.38 262 LEU A O 1
ATOM 2094 N N . ASN A 1 263 ? -8.749 1.016 -0.046 1.00 93.62 263 ASN A N 1
ATOM 2095 C CA . ASN A 1 263 ? -8.317 -0.371 -0.198 1.00 93.62 263 ASN A CA 1
ATOM 2096 C C . ASN A 1 263 ? -8.264 -0.783 -1.674 1.00 93.62 263 ASN A C 1
ATOM 2098 O O . ASN A 1 263 ? -7.268 -1.363 -2.102 1.00 93.62 263 ASN A O 1
ATOM 2102 N N . ASP A 1 264 ? -9.276 -0.422 -2.461 1.00 94.38 264 ASP A N 1
ATOM 2103 C CA . ASP A 1 264 ? -9.358 -0.757 -3.884 1.00 94.38 264 ASP A CA 1
ATOM 2104 C C . ASP A 1 264 ? -8.274 -0.040 -4.700 1.00 94.38 264 ASP A C 1
ATOM 2106 O O . ASP A 1 264 ? -7.575 -0.658 -5.511 1.00 94.38 264 ASP A O 1
ATOM 2110 N N . LEU A 1 265 ? -8.058 1.253 -4.430 1.00 95.56 265 LEU A N 1
ATOM 2111 C CA . LEU A 1 265 ? -7.002 2.029 -5.075 1.00 95.56 265 LEU A CA 1
ATOM 2112 C C . LEU A 1 265 ? -5.615 1.440 -4.779 1.00 95.56 265 LEU A C 1
ATOM 2114 O O . LEU A 1 265 ? -4.824 1.236 -5.700 1.00 95.56 265 LEU A O 1
ATOM 2118 N N . PHE A 1 266 ? -5.297 1.143 -3.513 1.00 94.56 266 PHE A N 1
ATOM 2119 C CA . PHE A 1 266 ? -3.984 0.587 -3.162 1.00 94.56 266 PHE A CA 1
ATOM 2120 C C . PHE A 1 266 ? -3.813 -0.880 -3.556 1.00 94.56 266 PHE A C 1
ATOM 2122 O O . PHE A 1 266 ? -2.679 -1.287 -3.824 1.00 94.56 266 PHE A O 1
ATOM 2129 N N . SER A 1 267 ? -4.906 -1.636 -3.673 1.00 93.19 267 SER A N 1
ATOM 2130 C CA . SER A 1 267 ? -4.912 -2.953 -4.310 1.00 93.19 267 SER A CA 1
ATOM 2131 C C . SER A 1 267 ? -4.465 -2.846 -5.772 1.00 93.19 267 SER A C 1
ATOM 2133 O O . SER A 1 267 ? -3.537 -3.538 -6.189 1.00 93.19 267 SER A O 1
ATOM 2135 N N . GLY A 1 268 ? -5.026 -1.888 -6.520 1.00 95.31 268 GLY A N 1
ATOM 2136 C CA . GLY A 1 268 ? -4.647 -1.625 -7.910 1.00 95.31 268 GLY A CA 1
ATOM 2137 C C . GLY A 1 268 ? -3.235 -1.054 -8.085 1.00 95.31 268 GLY A C 1
ATOM 2138 O O . GLY A 1 268 ? -2.528 -1.434 -9.016 1.00 95.31 268 GLY A O 1
ATOM 2139 N N . LEU A 1 269 ? -2.791 -0.154 -7.202 1.00 95.00 269 LEU A N 1
ATOM 2140 C CA . LEU A 1 269 ? -1.455 0.456 -7.286 1.00 95.00 269 LEU A CA 1
ATOM 2141 C C . LEU A 1 269 ? -0.339 -0.483 -6.813 1.00 95.00 269 LEU A C 1
ATOM 2143 O O . LEU A 1 269 ? 0.738 -0.507 -7.399 1.00 95.00 269 LEU A O 1
ATOM 2147 N N . THR A 1 270 ? -0.576 -1.246 -5.747 1.00 92.88 270 THR A N 1
ATOM 2148 C CA . THR A 1 270 ? 0.423 -2.164 -5.190 1.00 92.88 270 THR A CA 1
ATOM 2149 C C . THR A 1 270 ? 0.055 -3.586 -5.568 1.00 92.88 270 THR A C 1
ATOM 2151 O O . THR A 1 270 ? 0.526 -4.060 -6.590 1.00 92.88 270 THR A O 1
ATOM 2154 N N . ASN A 1 271 ? -0.782 -4.241 -4.771 1.00 92.56 271 ASN A N 1
ATOM 2155 C CA . ASN A 1 271 ? -1.371 -5.555 -5.011 1.00 92.56 271 ASN A CA 1
ATOM 2156 C C . ASN A 1 271 ? -2.500 -5.766 -3.982 1.00 92.56 271 ASN A C 1
ATOM 2158 O O . ASN A 1 271 ? -2.499 -5.097 -2.938 1.00 92.56 271 ASN A O 1
ATOM 2162 N N . PRO A 1 272 ? -3.411 -6.724 -4.193 1.00 90.12 272 PRO A N 1
ATOM 2163 C CA . PRO A 1 272 ? -4.399 -7.104 -3.193 1.00 90.12 272 PRO A CA 1
ATOM 2164 C C . PRO A 1 272 ? -3.766 -7.564 -1.879 1.00 90.12 272 PRO A C 1
ATOM 2166 O O . PRO A 1 272 ? -2.632 -8.054 -1.829 1.00 90.12 272 PRO A O 1
ATOM 2169 N N . SER A 1 273 ? -4.521 -7.430 -0.793 1.00 88.44 273 SER A N 1
ATOM 2170 C CA . SER A 1 273 ? -4.160 -8.024 0.491 1.00 88.44 273 SER A CA 1
ATOM 2171 C C . SER A 1 273 ? -4.745 -9.429 0.636 1.00 88.44 273 SER A C 1
ATOM 2173 O O . SER A 1 273 ? -5.782 -9.741 0.061 1.00 88.44 273 SER A O 1
ATOM 2175 N N . ARG A 1 274 ? -4.104 -10.262 1.461 1.00 82.81 274 ARG A N 1
ATOM 2176 C CA . ARG A 1 274 ? -4.692 -11.512 1.978 1.00 82.81 274 ARG A CA 1
ATOM 2177 C C . ARG A 1 274 ? -5.300 -11.355 3.370 1.00 82.81 274 ARG A C 1
ATOM 2179 O O . ARG A 1 274 ? -5.855 -12.312 3.906 1.00 82.81 274 ARG A O 1
ATOM 2186 N N . TYR A 1 275 ? -5.152 -10.176 3.964 1.00 89.00 275 TYR A N 1
ATOM 2187 C CA . TYR A 1 275 ? -5.728 -9.852 5.254 1.00 89.00 275 TYR A CA 1
ATOM 2188 C C . TYR A 1 275 ? -7.172 -9.412 5.103 1.00 89.00 275 TYR A C 1
ATOM 2190 O O . TYR A 1 275 ? -7.562 -8.771 4.127 1.00 89.00 275 TYR A O 1
ATOM 2198 N N . TYR A 1 276 ? -7.953 -9.733 6.122 1.00 92.38 276 TYR A N 1
ATOM 2199 C CA . TYR A 1 276 ? -9.339 -9.332 6.194 1.00 92.38 276 TYR A CA 1
ATOM 2200 C C . TYR A 1 276 ? -9.413 -7.848 6.550 1.00 92.38 276 TYR A C 1
ATOM 2202 O O . TYR A 1 276 ? -8.664 -7.337 7.385 1.00 92.38 276 TYR A O 1
ATOM 2210 N N . ASN A 1 277 ? -10.338 -7.157 5.903 1.00 93.00 277 ASN A N 1
ATOM 2211 C CA . ASN A 1 277 ? -10.628 -5.746 6.125 1.00 93.00 277 ASN A CA 1
ATOM 2212 C C . ASN A 1 277 ? -12.080 -5.607 6.642 1.00 93.00 277 ASN A C 1
ATOM 2214 O O . ASN A 1 277 ? -12.766 -6.624 6.811 1.00 93.00 277 ASN A O 1
ATOM 2218 N N . PRO A 1 278 ? -12.572 -4.383 6.903 1.00 94.62 278 PRO A N 1
ATOM 2219 C CA . PRO A 1 278 ? -13.933 -4.182 7.402 1.00 94.62 278 PRO A CA 1
ATOM 2220 C C . PRO A 1 278 ? -15.036 -4.804 6.539 1.00 94.62 278 PRO A C 1
ATOM 2222 O O . PRO A 1 278 ? -15.994 -5.346 7.082 1.00 94.62 278 PRO A O 1
ATOM 2225 N N . GLU A 1 279 ? -14.888 -4.785 5.214 1.00 93.25 279 GLU A N 1
ATOM 2226 C CA . GLU A 1 279 ? -15.872 -5.352 4.287 1.00 93.25 279 GLU A CA 1
ATOM 2227 C C . GLU A 1 279 ? -15.989 -6.867 4.450 1.00 93.25 279 GLU A C 1
ATOM 2229 O O . GLU A 1 279 ? -17.084 -7.374 4.685 1.00 93.25 279 GLU A O 1
ATOM 2234 N N . HIS A 1 280 ? -14.864 -7.583 4.473 1.00 94.56 280 HIS A N 1
ATOM 2235 C CA . HIS A 1 280 ? -14.882 -9.031 4.684 1.00 94.56 280 HIS A CA 1
ATOM 2236 C C . HIS A 1 280 ? -15.471 -9.421 6.053 1.00 94.56 280 HIS A C 1
ATOM 2238 O O . HIS A 1 280 ? -16.139 -10.450 6.185 1.00 94.56 280 HIS A O 1
ATOM 2244 N N . TYR A 1 281 ? -15.221 -8.616 7.094 1.00 95.00 281 TYR A N 1
ATOM 2245 C CA . TYR A 1 281 ? -15.794 -8.838 8.427 1.00 95.00 281 TYR A CA 1
ATOM 2246 C C . TYR A 1 281 ? -17.311 -8.647 8.425 1.00 95.00 281 TYR A C 1
ATOM 2248 O O . TYR A 1 281 ? -18.024 -9.504 8.947 1.00 95.00 281 TYR A O 1
ATOM 2256 N N . LYS A 1 282 ? -17.805 -7.583 7.786 1.00 93.00 282 LYS A N 1
ATOM 2257 C CA . LYS A 1 282 ? -19.238 -7.321 7.613 1.00 93.00 282 LYS A CA 1
ATOM 2258 C C . LYS A 1 282 ? -19.929 -8.431 6.818 1.00 93.00 282 LYS A C 1
ATOM 2260 O O . LYS A 1 282 ? -20.987 -8.906 7.218 1.00 93.00 282 LYS A O 1
ATOM 2265 N N . GLU A 1 283 ? -19.315 -8.909 5.736 1.00 95.06 283 GLU A N 1
ATOM 2266 C CA . GLU A 1 283 ? -19.833 -10.036 4.946 1.00 95.06 283 GLU A CA 1
ATOM 2267 C C . GLU A 1 283 ? -19.898 -11.341 5.750 1.00 95.06 283 GLU A C 1
ATOM 2269 O O . GLU A 1 283 ? -20.839 -12.123 5.606 1.00 95.06 283 GLU A O 1
ATOM 2274 N N . THR A 1 284 ? -18.906 -11.579 6.612 1.00 96.31 284 THR A N 1
ATOM 2275 C CA . THR A 1 284 ? -18.790 -12.836 7.362 1.00 96.31 284 THR A CA 1
ATOM 2276 C C . THR A 1 284 ? -19.653 -12.857 8.623 1.00 96.31 284 THR A C 1
ATOM 2278 O O . THR A 1 284 ? -20.223 -13.897 8.962 1.00 96.31 284 THR A O 1
ATOM 2281 N N . PHE A 1 285 ? -19.726 -11.736 9.344 1.00 96.12 285 PHE A N 1
ATOM 2282 C CA . PHE A 1 285 ? -20.339 -11.655 10.672 1.00 96.12 285 PHE A CA 1
ATOM 2283 C C . PHE A 1 285 ? -21.632 -10.828 10.706 1.00 96.12 285 PHE A C 1
ATOM 2285 O O . PHE A 1 285 ? -22.356 -10.891 11.695 1.00 96.12 285 PHE A O 1
ATOM 2292 N N . GLY A 1 286 ? -21.970 -10.105 9.636 1.00 94.56 286 GLY A N 1
ATOM 2293 C CA . GLY A 1 286 ? -23.125 -9.210 9.608 1.00 94.56 286 GLY A CA 1
ATOM 2294 C C . GLY A 1 286 ? -22.861 -7.926 10.394 1.00 94.56 286 GLY A C 1
ATOM 2295 O O . GLY A 1 286 ? -21.818 -7.299 10.224 1.00 94.56 286 GLY A O 1
ATOM 2296 N N . ASP A 1 287 ? -23.806 -7.525 11.250 1.00 96.00 287 ASP A N 1
ATOM 2297 C CA . ASP A 1 287 ? -23.630 -6.361 12.124 1.00 96.00 287 ASP A CA 1
ATOM 2298 C C . ASP A 1 287 ? -22.534 -6.657 13.161 1.00 96.00 287 ASP A C 1
ATOM 2300 O O . ASP A 1 287 ? -22.697 -7.471 14.083 1.00 96.00 287 ASP A O 1
ATOM 2304 N N . CYS A 1 288 ? -21.385 -5.996 13.007 1.00 96.50 288 CYS A N 1
ATOM 2305 C CA . CYS A 1 288 ? -20.243 -6.223 13.885 1.00 96.50 288 CYS A CA 1
ATOM 2306 C C . CYS A 1 288 ? -20.487 -5.697 15.307 1.00 96.50 288 CYS A C 1
ATOM 2308 O O . CYS A 1 288 ? -19.869 -6.187 16.253 1.00 96.50 288 CYS A O 1
ATOM 2310 N N . GLY A 1 289 ? -21.392 -4.728 15.481 1.00 96.31 289 GLY A N 1
ATOM 2311 C CA . GLY A 1 289 ? -21.816 -4.236 16.790 1.00 96.31 289 GLY A CA 1
ATOM 2312 C C . GLY A 1 289 ? -22.673 -5.257 17.530 1.00 96.31 289 GLY A C 1
ATOM 2313 O O . GLY A 1 289 ? -22.381 -5.564 18.684 1.00 96.31 289 GLY A O 1
ATOM 2314 N N . GLU A 1 290 ? -23.668 -5.840 16.857 1.00 96.56 290 GLU A N 1
ATOM 2315 C CA . GLU A 1 290 ? -24.492 -6.923 17.417 1.00 96.56 290 GLU A CA 1
ATOM 2316 C C . GLU A 1 290 ? -23.630 -8.143 17.767 1.00 96.56 290 GLU A C 1
ATOM 2318 O O . GLU A 1 290 ? -23.709 -8.671 18.877 1.00 96.56 290 GLU A O 1
ATOM 2323 N N . THR A 1 291 ? -22.725 -8.528 16.861 1.00 97.56 291 THR A N 1
ATOM 2324 C CA . THR A 1 291 ? -21.770 -9.624 17.089 1.00 97.56 291 THR A CA 1
ATOM 2325 C C . THR A 1 291 ? -20.856 -9.349 18.283 1.00 97.56 291 THR A C 1
ATOM 2327 O O . THR A 1 291 ? -20.499 -10.265 19.025 1.00 97.56 291 THR A O 1
ATOM 2330 N N . LEU A 1 292 ? -20.454 -8.092 18.491 1.00 97.62 292 LEU A N 1
ATOM 2331 C CA . LEU A 1 292 ? -19.662 -7.700 19.650 1.00 97.62 292 LEU A CA 1
ATOM 2332 C C . LEU A 1 292 ? -20.490 -7.737 20.941 1.00 97.62 292 LEU A C 1
ATOM 2334 O O . LEU A 1 292 ? -19.952 -8.114 21.979 1.00 97.62 292 LEU A O 1
ATOM 2338 N N . GLU A 1 293 ? -21.760 -7.349 20.909 1.00 96.81 293 GLU A N 1
ATOM 2339 C CA . GLU A 1 293 ? -22.610 -7.213 22.097 1.00 96.81 293 GLU A CA 1
ATOM 2340 C C . GLU A 1 293 ? -23.174 -8.546 22.605 1.00 96.81 293 GLU A C 1
ATOM 2342 O O . GLU A 1 293 ? -23.216 -8.758 23.820 1.00 96.81 293 GLU A O 1
ATOM 2347 N N . ASP A 1 294 ? -23.551 -9.459 21.710 1.00 97.69 294 ASP A N 1
ATOM 2348 C CA . ASP A 1 294 ? -24.103 -10.765 22.072 1.00 97.69 294 ASP A CA 1
ATOM 2349 C C . ASP A 1 294 ? -22.993 -11.799 22.340 1.00 97.69 294 ASP A C 1
ATOM 2351 O O . ASP A 1 294 ? -22.121 -12.053 21.509 1.00 97.69 294 ASP A O 1
ATOM 2355 N N . ASP A 1 295 ? -23.015 -12.430 23.518 1.00 97.12 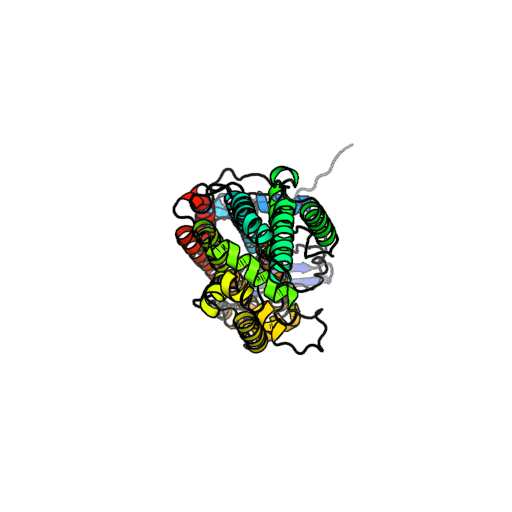295 ASP A N 1
ATOM 2356 C CA . ASP A 1 295 ? -21.972 -13.383 23.916 1.00 97.12 295 ASP A CA 1
ATOM 2357 C C . ASP A 1 295 ? -21.990 -14.685 23.099 1.00 97.12 295 ASP A C 1
ATOM 2359 O O . ASP A 1 295 ? -20.936 -15.294 22.890 1.00 97.12 295 ASP A O 1
ATOM 2363 N N . ALA A 1 296 ? -23.152 -15.150 22.636 1.00 97.62 296 ALA A N 1
ATOM 2364 C CA . ALA A 1 296 ? -23.233 -16.360 21.823 1.00 97.62 296 ALA A CA 1
ATOM 2365 C C . ALA A 1 296 ? -22.704 -16.096 20.406 1.00 97.62 296 ALA A C 1
ATOM 2367 O O . ALA A 1 296 ? -21.901 -16.891 19.901 1.00 97.62 296 ALA A O 1
ATOM 2368 N N . LEU A 1 297 ? -23.088 -14.963 19.805 1.00 97.88 297 LEU A N 1
ATOM 2369 C CA . LEU A 1 297 ? -22.566 -14.521 18.511 1.00 97.88 297 LEU A CA 1
ATOM 2370 C C . LEU A 1 297 ? -21.063 -14.276 18.585 1.00 97.88 297 LEU A C 1
ATOM 2372 O O . LEU A 1 297 ? -20.333 -14.826 17.762 1.00 97.88 297 LEU A O 1
ATOM 2376 N N . PHE A 1 298 ? -20.583 -13.559 19.605 1.00 98.31 298 PHE A N 1
ATOM 2377 C CA . PHE A 1 298 ? -19.156 -13.298 19.777 1.00 98.31 298 PHE A CA 1
ATOM 2378 C C . PHE A 1 298 ? -18.340 -14.587 19.850 1.00 98.31 298 PHE A C 1
ATOM 2380 O O . PHE A 1 298 ? -17.360 -14.735 19.128 1.00 98.31 298 PHE A O 1
ATOM 2387 N N . ASN A 1 299 ? -18.741 -15.544 20.693 1.00 98.00 299 ASN A N 1
ATOM 2388 C CA . ASN A 1 299 ? -18.000 -16.798 20.849 1.00 98.00 299 ASN A CA 1
ATOM 2389 C C . ASN A 1 299 ? -18.006 -17.635 19.559 1.00 98.00 299 ASN A C 1
ATOM 2391 O O . ASN A 1 299 ? -16.997 -18.258 19.224 1.00 98.00 299 ASN A O 1
ATOM 2395 N N . SER A 1 300 ? -19.122 -17.643 18.822 1.00 97.94 300 SER A N 1
ATOM 2396 C CA . SER A 1 300 ? -19.218 -18.330 17.529 1.00 97.94 300 SER A CA 1
ATOM 2397 C C . SER A 1 300 ? -18.347 -17.659 16.462 1.00 97.94 300 SER A C 1
ATOM 2399 O O . SER A 1 300 ? -17.594 -18.339 15.764 1.00 97.94 300 SER A O 1
ATOM 2401 N N . ALA A 1 301 ? -18.414 -16.331 16.360 1.00 97.94 301 ALA A N 1
ATOM 2402 C CA . ALA A 1 301 ? -17.635 -15.539 15.417 1.00 97.94 301 ALA A CA 1
ATOM 2403 C C . ALA A 1 301 ? -16.134 -15.625 15.717 1.00 97.94 301 ALA A C 1
ATOM 2405 O O . ALA A 1 301 ? -15.342 -15.855 14.809 1.00 97.94 301 ALA A O 1
ATOM 2406 N N . HIS A 1 302 ? -15.741 -15.542 16.992 1.00 98.25 302 HIS A N 1
ATOM 2407 C CA . HIS A 1 302 ? -14.348 -15.658 17.426 1.00 98.25 302 HIS A CA 1
ATOM 2408 C C . HIS A 1 302 ? -13.769 -17.034 17.105 1.00 98.25 302 HIS A C 1
ATOM 2410 O O . HIS A 1 302 ? -12.659 -17.143 16.586 1.00 98.25 302 HIS A O 1
ATOM 2416 N N . LYS A 1 303 ? -14.546 -18.097 17.347 1.00 97.94 303 LYS A N 1
ATOM 2417 C CA . LYS A 1 303 ? -14.163 -19.455 16.959 1.00 97.94 303 LYS A CA 1
ATOM 2418 C C . LYS A 1 303 ? -13.945 -19.560 15.446 1.00 97.94 303 LYS A C 1
ATOM 2420 O O . LYS A 1 303 ? -12.896 -20.049 15.037 1.00 97.94 303 LYS A O 1
ATOM 2425 N N . LYS A 1 304 ? -14.895 -19.073 14.639 1.00 97.25 304 LYS A N 1
ATOM 2426 C CA . LYS A 1 304 ? -14.783 -19.069 13.174 1.00 97.25 304 LYS A CA 1
ATOM 2427 C C . LYS A 1 304 ? -13.562 -18.275 12.704 1.00 97.25 304 LYS A C 1
ATOM 2429 O O . LYS A 1 304 ? -12.788 -18.785 11.906 1.00 97.25 304 LYS A O 1
ATOM 2434 N N . ALA A 1 305 ? -13.339 -17.082 13.253 1.00 96.25 305 ALA A N 1
ATOM 2435 C CA . ALA A 1 305 ? -12.195 -16.241 12.915 1.00 96.25 305 ALA A CA 1
ATOM 2436 C C . ALA A 1 305 ? -10.854 -16.943 13.180 1.00 96.25 305 ALA A C 1
ATOM 2438 O O . ALA A 1 305 ? -9.937 -16.831 12.372 1.00 96.25 305 ALA A O 1
ATOM 2439 N N . LYS A 1 306 ? -10.739 -17.710 14.273 1.00 95.44 306 LYS A N 1
ATOM 2440 C CA . LYS A 1 306 ? -9.545 -18.525 14.563 1.00 95.44 306 LYS A CA 1
ATOM 2441 C C . LYS A 1 306 ? -9.392 -19.699 13.594 1.00 95.44 306 LYS A C 1
ATOM 2443 O O . LYS A 1 306 ? -8.294 -19.945 13.103 1.00 95.44 306 LYS A O 1
ATOM 2448 N N . GLU A 1 307 ? -10.477 -20.426 13.327 1.00 93.62 307 GLU A N 1
ATOM 2449 C CA . GLU A 1 307 ? -10.477 -21.583 12.417 1.00 93.62 307 GLU A CA 1
ATOM 2450 C C . GLU A 1 307 ? -10.100 -21.175 10.984 1.00 93.62 307 GLU A C 1
ATOM 2452 O O . GLU A 1 307 ? -9.269 -21.834 10.358 1.00 93.62 307 GLU A O 1
ATOM 2457 N N . ASP A 1 308 ? -10.624 -20.040 10.523 1.00 92.31 308 ASP A N 1
ATOM 2458 C CA . ASP A 1 308 ? -10.391 -19.495 9.183 1.00 92.31 308 ASP A CA 1
ATOM 2459 C C . ASP A 1 308 ? -9.158 -18.570 9.116 1.00 92.31 308 ASP A C 1
ATOM 2461 O O . ASP A 1 308 ? -8.833 -18.048 8.050 1.00 92.31 308 ASP A O 1
ATOM 2465 N N . ARG A 1 309 ? -8.455 -18.369 10.244 1.00 91.12 309 ARG A N 1
ATOM 2466 C CA . ARG A 1 309 ? -7.293 -17.468 10.387 1.00 91.12 309 ARG A CA 1
ATOM 2467 C C . ARG A 1 309 ? -7.560 -16.061 9.841 1.00 91.12 309 ARG A C 1
ATOM 2469 O O . ARG A 1 309 ? -6.760 -15.504 9.088 1.00 91.12 309 ARG A O 1
ATOM 2476 N N . MET A 1 310 ? -8.691 -15.483 10.235 1.00 93.56 310 MET A N 1
ATOM 2477 C CA . MET A 1 310 ? -9.141 -14.158 9.810 1.00 93.56 310 MET A CA 1
ATOM 2478 C C . MET A 1 310 ? -8.341 -13.045 10.492 1.00 93.56 310 MET A C 1
ATOM 2480 O O . MET A 1 310 ? -8.818 -12.381 11.406 1.00 93.56 310 MET A O 1
ATOM 2484 N N . MET A 1 311 ? -7.094 -12.865 10.068 1.00 93.19 311 MET A N 1
ATOM 2485 C CA . MET A 1 311 ? -6.235 -11.772 10.514 1.00 93.19 311 MET A CA 1
ATOM 2486 C C . MET A 1 311 ? -6.736 -10.446 9.930 1.00 93.19 311 MET A C 1
ATOM 2488 O O . MET A 1 311 ? -6.829 -10.309 8.709 1.00 93.19 311 MET A O 1
ATOM 2492 N N . PHE A 1 312 ? -7.062 -9.484 10.795 1.00 96.00 312 PHE A N 1
ATOM 2493 C CA . PHE A 1 312 ? -7.692 -8.219 10.403 1.00 96.00 312 PHE A CA 1
ATOM 2494 C C . PHE A 1 312 ? -6.714 -7.046 10.390 1.00 96.00 312 PHE A C 1
ATOM 2496 O O . PHE A 1 312 ? -5.886 -6.920 11.289 1.00 96.00 312 PHE A O 1
ATOM 2503 N N . ALA A 1 313 ? -6.876 -6.123 9.448 1.00 95.38 313 ALA A N 1
ATOM 2504 C CA . ALA A 1 313 ? -6.292 -4.786 9.516 1.00 95.38 313 ALA A CA 1
ATOM 2505 C C . ALA A 1 313 ? -7.265 -3.749 8.942 1.00 95.38 313 ALA A C 1
ATOM 2507 O O . ALA A 1 313 ? -8.050 -4.053 8.044 1.00 95.38 313 ALA A O 1
ATOM 2508 N N . LEU A 1 314 ? -7.218 -2.514 9.461 1.00 95.19 314 LEU A N 1
ATOM 2509 C CA . LEU A 1 314 ? -8.128 -1.462 8.996 1.00 95.19 314 LEU A CA 1
ATOM 2510 C C . LEU A 1 314 ? -7.798 -1.051 7.557 1.00 95.19 314 LEU A C 1
ATOM 2512 O O . LEU A 1 314 ? -8.696 -0.969 6.722 1.00 95.19 314 LEU A O 1
ATOM 2516 N N . ILE A 1 315 ? -6.507 -0.830 7.296 1.00 93.69 315 ILE A N 1
ATOM 2517 C CA . ILE A 1 315 ? -5.933 -0.615 5.966 1.00 93.69 315 ILE A CA 1
ATOM 2518 C C . ILE A 1 315 ? -4.912 -1.738 5.762 1.00 93.69 315 ILE A C 1
ATOM 2520 O O . ILE A 1 315 ? -3.783 -1.629 6.242 1.00 93.69 315 ILE A O 1
ATOM 2524 N N . PRO A 1 316 ? -5.316 -2.876 5.179 1.00 91.62 316 PRO A N 1
ATOM 2525 C CA . PRO A 1 316 ? -4.493 -4.070 5.178 1.00 91.62 316 PRO A CA 1
ATOM 2526 C C . PRO A 1 316 ? -3.277 -3.921 4.254 1.00 91.62 316 PRO A C 1
ATOM 2528 O O . PRO A 1 316 ? -3.395 -3.344 3.170 1.00 91.62 316 PRO A O 1
ATOM 2531 N N . PRO A 1 317 ? -2.107 -4.460 4.638 1.00 89.62 317 PRO A N 1
ATOM 2532 C CA . PRO A 1 317 ? -0.949 -4.433 3.764 1.00 89.62 317 PRO A CA 1
ATOM 2533 C C . PRO A 1 317 ? -1.158 -5.355 2.557 1.00 89.62 317 PRO A C 1
ATOM 2535 O O . PRO A 1 317 ? -1.687 -6.462 2.675 1.00 89.62 317 PRO A O 1
ATOM 2538 N N . SER A 1 318 ? -0.715 -4.901 1.395 1.00 89.44 318 SER A N 1
ATOM 2539 C CA . SER A 1 318 ? -0.651 -5.645 0.147 1.00 89.44 318 SER A CA 1
ATOM 2540 C C . SER A 1 318 ? 0.308 -6.825 0.238 1.00 89.44 318 SER A C 1
ATOM 2542 O O . SER A 1 318 ? 1.394 -6.742 0.824 1.00 89.44 318 SER A O 1
ATOM 2544 N N . MET A 1 319 ? -0.073 -7.903 -0.438 1.00 83.44 319 MET A N 1
ATOM 2545 C CA . MET A 1 319 ? 0.746 -9.091 -0.611 1.00 83.44 319 MET A CA 1
ATOM 2546 C C . MET A 1 319 ? 1.455 -9.057 -1.957 1.00 83.44 319 MET A C 1
ATOM 2548 O O . MET A 1 319 ? 0.835 -8.841 -2.992 1.00 83.44 319 MET A O 1
ATOM 2552 N N . SER A 1 320 ? 2.764 -9.300 -1.965 1.00 84.81 320 SER A N 1
ATOM 2553 C CA . SER A 1 320 ? 3.506 -9.531 -3.205 1.00 84.81 320 SER A CA 1
ATOM 2554 C C . SER A 1 320 ? 3.811 -11.013 -3.378 1.00 84.81 320 SER A C 1
ATOM 2556 O O . SER A 1 320 ? 3.832 -11.781 -2.412 1.00 84.81 320 SER A O 1
ATOM 2558 N N . LYS A 1 321 ? 4.103 -11.425 -4.614 1.00 85.31 321 LYS A N 1
ATOM 2559 C CA . LYS A 1 321 ? 4.577 -12.785 -4.901 1.00 85.31 321 LYS A CA 1
ATOM 2560 C C . LYS A 1 321 ? 5.886 -13.125 -4.177 1.00 85.31 321 LYS A C 1
ATOM 2562 O O . LYS A 1 321 ? 6.109 -14.287 -3.848 1.00 85.31 321 LYS A O 1
ATOM 2567 N N . GLU A 1 322 ? 6.711 -12.121 -3.869 1.00 81.44 322 GLU A N 1
ATOM 2568 C CA . GLU A 1 322 ? 7.902 -12.283 -3.023 1.00 81.44 322 GLU A CA 1
ATOM 2569 C C . GLU A 1 322 ? 7.516 -12.656 -1.589 1.00 81.44 322 GLU A C 1
ATOM 2571 O O . GLU A 1 322 ? 8.047 -13.616 -1.037 1.00 81.44 322 GLU A O 1
ATOM 2576 N N . VAL A 1 323 ? 6.553 -11.939 -1.003 1.00 77.75 323 VAL A N 1
ATOM 2577 C CA . VAL A 1 323 ? 6.069 -12.215 0.355 1.00 77.75 323 VAL A CA 1
ATOM 2578 C C . VAL A 1 323 ? 5.355 -13.570 0.412 1.00 77.75 323 VAL A C 1
ATOM 2580 O O . VAL A 1 323 ? 5.556 -14.345 1.344 1.00 77.75 323 VAL A O 1
ATOM 2583 N N . ASP A 1 324 ? 4.579 -13.925 -0.614 1.00 80.00 324 ASP A N 1
ATOM 2584 C CA . ASP A 1 324 ? 3.966 -15.255 -0.709 1.00 80.00 324 ASP A CA 1
ATOM 2585 C C . ASP A 1 324 ? 5.007 -16.381 -0.799 1.00 80.00 324 ASP A C 1
ATOM 2587 O O . ASP A 1 324 ? 4.832 -17.438 -0.190 1.00 80.00 324 ASP A O 1
ATOM 2591 N N . LEU A 1 325 ? 6.108 -16.167 -1.530 1.00 80.31 325 LEU A N 1
ATOM 2592 C CA . LEU A 1 325 ? 7.222 -17.111 -1.545 1.00 80.31 325 LEU A CA 1
ATOM 2593 C C . LEU A 1 325 ? 7.792 -17.284 -0.133 1.00 80.31 325 LEU A C 1
ATOM 2595 O O . LEU A 1 325 ? 7.978 -18.423 0.288 1.00 80.31 325 LEU A O 1
ATOM 2599 N N . MET A 1 326 ? 7.992 -16.194 0.618 1.00 72.81 326 MET A N 1
ATOM 2600 C CA . MET A 1 326 ? 8.503 -16.254 1.996 1.00 72.81 326 MET A CA 1
ATOM 2601 C C . MET A 1 326 ? 7.651 -17.134 2.902 1.00 72.81 326 MET A C 1
ATOM 2603 O O . MET A 1 326 ? 8.185 -17.992 3.599 1.00 72.81 326 MET A O 1
ATOM 2607 N N . TYR A 1 327 ? 6.330 -16.972 2.854 1.00 72.62 327 TYR A N 1
ATOM 2608 C CA . TYR A 1 327 ? 5.401 -17.780 3.644 1.00 72.62 327 TYR A CA 1
ATOM 2609 C C . TYR A 1 327 ? 5.474 -19.282 3.346 1.00 72.62 327 TYR A C 1
ATOM 2611 O O . TYR A 1 327 ? 5.071 -20.099 4.176 1.00 72.62 327 TYR A O 1
ATOM 2619 N N . LYS A 1 328 ? 5.976 -19.656 2.165 1.00 72.88 328 LYS A N 1
ATOM 2620 C CA . LYS A 1 328 ? 6.153 -21.049 1.740 1.00 72.88 328 LYS A CA 1
ATOM 2621 C C . LYS A 1 328 ? 7.543 -21.597 2.066 1.00 72.88 328 LYS A C 1
ATOM 2623 O O . LYS A 1 328 ? 7.740 -22.809 1.954 1.00 72.88 328 LYS A O 1
ATOM 2628 N N . LEU A 1 329 ? 8.499 -20.751 2.457 1.00 66.88 329 LEU A N 1
ATOM 2629 C CA . LEU A 1 329 ? 9.829 -21.202 2.855 1.00 66.88 329 LEU A CA 1
ATOM 2630 C C . LEU A 1 329 ? 9.783 -21.814 4.267 1.00 66.88 329 LEU A C 1
ATOM 2632 O O . LEU A 1 329 ? 9.112 -21.288 5.156 1.00 66.88 329 LEU A O 1
ATOM 2636 N N . PRO A 1 330 ? 10.479 -22.941 4.509 1.00 58.62 330 PRO A N 1
ATOM 2637 C CA . PRO A 1 330 ? 10.565 -23.513 5.845 1.00 58.62 330 PRO A CA 1
ATOM 2638 C C . PRO A 1 330 ? 11.247 -22.525 6.804 1.00 58.62 330 PRO A C 1
ATOM 2640 O O . PRO A 1 330 ? 12.291 -21.965 6.480 1.00 58.62 330 PRO A O 1
ATOM 2643 N N . VAL A 1 331 ? 10.693 -22.381 8.016 1.00 53.22 331 VAL A N 1
ATOM 2644 C CA . VAL A 1 331 ? 11.114 -21.455 9.103 1.00 53.22 331 VAL A CA 1
ATOM 2645 C C . VAL A 1 331 ? 12.572 -21.671 9.580 1.00 53.22 331 VAL A C 1
ATOM 2647 O O . VAL A 1 331 ? 13.047 -21.014 10.497 1.00 53.22 331 VAL A O 1
ATOM 2650 N N . THR A 1 332 ? 13.308 -22.603 8.974 1.00 45.16 332 THR A N 1
ATOM 2651 C CA . THR A 1 332 ? 14.675 -22.994 9.342 1.00 45.16 332 THR A CA 1
ATOM 2652 C C . THR A 1 332 ? 15.771 -22.404 8.447 1.00 45.16 332 THR A C 1
ATOM 2654 O O . THR A 1 332 ? 16.927 -22.774 8.626 1.00 45.16 332 THR A O 1
ATOM 2657 N N . GLY A 1 333 ? 15.448 -21.560 7.463 1.00 39.59 333 GLY A N 1
ATOM 2658 C CA . GLY A 1 333 ? 16.442 -20.905 6.604 1.00 39.59 333 GLY A CA 1
ATOM 2659 C C . GLY A 1 333 ? 16.654 -19.447 6.998 1.00 39.59 333 GLY A C 1
ATOM 2660 O O . GLY A 1 333 ? 15.674 -18.740 7.216 1.00 39.59 333 GLY A O 1
ATOM 2661 N N . ASP A 1 334 ? 17.912 -19.010 7.078 1.00 44.53 334 ASP A N 1
ATOM 2662 C CA . ASP A 1 334 ? 18.278 -17.608 7.296 1.00 44.53 334 ASP A CA 1
ATOM 2663 C C . ASP A 1 334 ? 17.462 -16.681 6.389 1.00 44.53 334 ASP A C 1
ATOM 2665 O O . ASP A 1 334 ? 17.558 -16.734 5.160 1.00 44.53 334 ASP A O 1
ATOM 2669 N N . ILE A 1 335 ? 16.676 -15.802 7.014 1.00 48.50 335 ILE A N 1
ATOM 2670 C CA . ILE A 1 335 ? 15.911 -14.733 6.354 1.00 48.50 335 ILE A CA 1
ATOM 2671 C C . ILE A 1 335 ? 16.852 -13.795 5.562 1.00 48.50 335 ILE A C 1
ATOM 2673 O O . ILE A 1 335 ? 16.426 -13.146 4.607 1.00 48.50 335 ILE A O 1
ATOM 2677 N N . GLU A 1 336 ? 18.151 -13.810 5.881 1.00 49.97 336 GLU A N 1
ATOM 2678 C CA . GLU A 1 336 ? 19.243 -13.144 5.156 1.00 49.97 336 GLU A CA 1
ATOM 2679 C C . GLU A 1 336 ? 19.401 -13.616 3.690 1.00 49.97 336 GLU A C 1
ATOM 2681 O O . GLU A 1 336 ? 20.043 -12.939 2.894 1.00 49.97 336 GLU A O 1
ATOM 2686 N N . ASN A 1 337 ? 18.765 -14.725 3.279 1.00 61.94 337 ASN A N 1
ATOM 2687 C CA . ASN A 1 337 ? 18.861 -15.291 1.923 1.00 61.94 337 ASN A CA 1
ATOM 2688 C C . ASN A 1 337 ? 17.598 -15.125 1.052 1.00 61.94 337 ASN A C 1
ATOM 2690 O O . ASN A 1 337 ? 17.416 -15.864 0.079 1.00 61.94 337 ASN A O 1
ATOM 2694 N N . LEU A 1 338 ? 16.727 -14.151 1.348 1.00 73.50 338 LEU A N 1
ATOM 2695 C CA . LEU A 1 338 ? 15.500 -13.942 0.567 1.00 73.50 338 LEU A CA 1
ATOM 2696 C C . LEU A 1 338 ? 15.771 -13.663 -0.920 1.00 73.50 338 LEU A C 1
ATOM 2698 O O . LEU A 1 338 ? 15.138 -14.271 -1.779 1.00 73.50 338 LEU A O 1
ATOM 2702 N N . MET A 1 339 ? 16.697 -12.751 -1.229 1.00 81.62 339 MET A N 1
ATOM 2703 C CA . MET A 1 339 ? 16.985 -12.375 -2.618 1.00 81.62 339 MET A CA 1
ATOM 2704 C C . MET A 1 339 ? 17.575 -13.548 -3.427 1.00 81.62 339 MET A C 1
ATOM 2706 O O . MET A 1 339 ? 17.043 -13.838 -4.501 1.00 81.62 339 MET A O 1
ATOM 2710 N N . PRO A 1 340 ? 18.582 -14.296 -2.923 1.00 83.62 340 PRO A N 1
ATOM 2711 C CA . PRO A 1 340 ? 19.035 -15.527 -3.572 1.00 83.62 340 PRO A CA 1
ATOM 2712 C C . PRO A 1 340 ? 17.927 -16.564 -3.805 1.00 83.62 340 PRO A C 1
ATOM 2714 O O . PRO A 1 340 ? 17.845 -17.141 -4.891 1.00 83.62 340 PRO A O 1
ATOM 2717 N N . GLU A 1 341 ? 17.054 -16.808 -2.820 1.00 85.19 341 GLU A N 1
ATOM 2718 C CA . GLU A 1 341 ? 15.968 -17.786 -2.974 1.00 85.19 341 GLU A CA 1
ATOM 2719 C C . GLU A 1 341 ? 14.894 -17.305 -3.955 1.00 85.19 341 GLU A C 1
ATOM 2721 O O . GLU A 1 341 ? 14.382 -18.109 -4.733 1.00 85.19 341 GLU A O 1
ATOM 2726 N N . LEU A 1 342 ? 14.599 -16.003 -3.986 1.00 86.62 342 LEU A N 1
ATOM 2727 C CA . LEU A 1 342 ? 13.712 -15.397 -4.976 1.00 86.62 342 LEU A CA 1
ATOM 2728 C C . LEU A 1 342 ? 14.256 -15.593 -6.396 1.00 86.62 342 LEU A C 1
ATOM 2730 O O . LEU A 1 342 ? 13.547 -16.117 -7.257 1.00 86.62 342 LEU A O 1
ATOM 2734 N N . ILE A 1 343 ? 15.526 -15.240 -6.625 1.00 88.19 343 ILE A N 1
ATOM 2735 C CA . ILE A 1 343 ? 16.208 -15.425 -7.915 1.00 88.19 343 ILE A CA 1
ATOM 2736 C C . ILE A 1 343 ? 16.137 -16.892 -8.345 1.00 88.19 343 ILE A C 1
ATOM 2738 O O . ILE A 1 343 ? 15.761 -17.203 -9.479 1.00 88.19 343 ILE A O 1
ATOM 2742 N N . LYS A 1 344 ? 16.452 -17.810 -7.427 1.00 88.75 344 LYS A N 1
ATOM 2743 C CA . LYS A 1 344 ? 16.409 -19.251 -7.678 1.00 88.75 344 LYS A CA 1
ATOM 2744 C C . LYS A 1 344 ? 14.995 -19.742 -7.997 1.00 88.75 344 LYS A C 1
ATOM 2746 O O . LYS A 1 344 ? 14.815 -20.520 -8.929 1.00 88.75 344 LYS A O 1
ATOM 2751 N N . ALA A 1 345 ? 13.985 -19.299 -7.250 1.00 88.75 345 ALA A N 1
ATOM 2752 C CA . ALA A 1 345 ? 12.596 -19.687 -7.474 1.00 88.75 345 ALA A CA 1
ATOM 2753 C C . ALA A 1 345 ? 12.086 -19.235 -8.848 1.00 88.75 345 ALA A C 1
ATOM 2755 O O . ALA A 1 345 ? 11.371 -19.995 -9.504 1.00 88.75 345 ALA A O 1
ATOM 2756 N N . ILE A 1 346 ? 12.490 -18.044 -9.300 1.00 90.94 346 ILE A N 1
ATOM 2757 C CA . ILE A 1 346 ? 12.157 -17.527 -10.631 1.00 90.94 346 ILE A CA 1
ATOM 2758 C C . ILE A 1 346 ? 12.853 -18.352 -11.718 1.00 90.94 346 ILE A C 1
ATOM 2760 O O . ILE A 1 346 ? 12.187 -18.830 -12.639 1.00 90.94 346 ILE A O 1
ATOM 2764 N N . ARG A 1 347 ? 14.172 -18.564 -11.602 1.00 89.06 347 ARG A N 1
ATOM 2765 C CA . ARG A 1 347 ? 14.968 -19.324 -12.585 1.00 89.06 347 ARG A CA 1
ATOM 2766 C C . ARG A 1 347 ? 14.472 -20.755 -12.770 1.00 89.06 347 ARG A C 1
ATOM 2768 O O . ARG A 1 347 ? 14.321 -21.202 -13.900 1.00 89.06 347 ARG A O 1
ATOM 2775 N N . ASP A 1 348 ? 14.153 -21.440 -11.675 1.00 89.88 348 ASP A N 1
ATOM 2776 C CA . ASP A 1 348 ? 13.677 -22.827 -11.713 1.00 89.88 348 ASP A CA 1
ATOM 2777 C C . ASP A 1 348 ? 12.185 -22.939 -12.096 1.00 89.88 348 ASP A C 1
ATOM 2779 O O . ASP A 1 348 ? 11.634 -24.040 -12.137 1.00 89.88 348 ASP A O 1
ATOM 2783 N N . GLY A 1 349 ? 11.494 -21.813 -12.320 1.00 87.38 349 GLY A N 1
ATOM 2784 C CA . GLY A 1 349 ? 10.071 -21.776 -12.671 1.00 87.38 349 GLY A CA 1
ATOM 2785 C C . GLY A 1 349 ? 9.111 -22.094 -11.519 1.00 87.38 349 GLY A C 1
ATOM 2786 O O . GLY A 1 349 ? 7.915 -22.259 -11.749 1.00 87.38 349 GLY A O 1
ATOM 2787 N N . ARG A 1 350 ? 9.601 -22.161 -10.273 1.00 88.94 350 ARG A N 1
ATOM 2788 C CA . ARG A 1 350 ? 8.765 -22.324 -9.066 1.00 88.94 350 ARG A CA 1
ATOM 2789 C C . ARG A 1 350 ? 7.953 -21.069 -8.747 1.00 88.94 350 ARG A C 1
ATOM 2791 O O . ARG A 1 350 ? 6.915 -21.171 -8.098 1.00 88.94 350 ARG A O 1
ATOM 2798 N N . LEU A 1 351 ? 8.430 -19.908 -9.193 1.00 89.44 351 LEU A N 1
ATOM 2799 C CA . LEU A 1 351 ? 7.742 -18.627 -9.109 1.00 89.44 351 LEU A CA 1
ATOM 2800 C C . LEU A 1 351 ? 7.673 -17.989 -10.501 1.00 89.44 351 LEU A C 1
ATOM 2802 O O . LEU A 1 351 ? 8.698 -17.831 -11.158 1.00 89.44 351 LEU A O 1
ATOM 2806 N N . SER A 1 352 ? 6.471 -17.607 -10.931 1.00 90.62 352 SER A N 1
ATOM 2807 C CA . SER A 1 352 ? 6.264 -16.750 -12.104 1.00 90.62 352 SER A CA 1
ATOM 2808 C C . SER A 1 352 ? 5.881 -15.351 -11.638 1.00 90.62 352 SER A C 1
ATOM 2810 O O . SER A 1 352 ? 4.955 -15.202 -10.830 1.00 90.62 352 SER A O 1
ATOM 2812 N N . LEU A 1 353 ? 6.572 -14.335 -12.155 1.00 93.00 353 LEU A N 1
ATOM 2813 C CA . LEU A 1 353 ? 6.248 -12.935 -11.880 1.00 93.00 353 LEU A CA 1
ATOM 2814 C C . LEU A 1 353 ? 5.186 -12.380 -12.836 1.00 93.00 353 LEU A C 1
ATOM 2816 O O . LEU A 1 353 ? 4.789 -11.231 -12.678 1.00 93.00 353 LEU A O 1
ATOM 2820 N N . GLU A 1 354 ? 4.699 -13.172 -13.795 1.00 94.38 354 GLU A N 1
ATOM 2821 C CA . GLU A 1 354 ? 3.661 -12.753 -14.742 1.00 94.38 354 GLU A CA 1
ATOM 2822 C C . GLU A 1 354 ? 2.393 -12.268 -14.016 1.00 94.38 354 GLU A C 1
ATOM 2824 O O . GLU A 1 354 ? 1.916 -12.977 -13.126 1.00 94.38 354 GLU A O 1
ATOM 2829 N N . PRO A 1 355 ? 1.856 -11.075 -14.332 1.00 93.75 355 PRO A N 1
ATOM 2830 C CA . PRO A 1 355 ? 0.631 -10.582 -13.715 1.00 93.75 355 PRO A CA 1
ATOM 2831 C C . PRO A 1 355 ? -0.579 -11.452 -14.070 1.00 93.75 355 PRO A C 1
ATOM 2833 O O . PRO A 1 355 ? -0.694 -11.958 -15.184 1.00 93.75 355 PRO A O 1
ATOM 2836 N N . ASP A 1 356 ? -1.496 -11.576 -13.122 1.00 91.69 356 ASP A N 1
ATOM 2837 C CA . ASP A 1 356 ? -2.825 -12.167 -13.280 1.00 91.69 356 ASP A CA 1
ATOM 2838 C C . ASP A 1 356 ? -3.921 -11.087 -13.170 1.00 91.69 356 ASP A C 1
ATOM 2840 O O . ASP A 1 356 ? -3.634 -9.889 -13.140 1.00 91.69 356 ASP A O 1
ATOM 2844 N N . GLU A 1 357 ? -5.190 -11.501 -13.160 1.00 89.00 357 GLU A N 1
ATOM 2845 C CA . GLU A 1 357 ? -6.343 -10.588 -13.108 1.00 89.00 357 GLU A CA 1
ATOM 2846 C C . GLU A 1 357 ? -6.445 -9.806 -11.791 1.00 89.00 357 GLU A C 1
ATOM 2848 O O . GLU A 1 357 ? -7.036 -8.729 -11.769 1.00 89.00 357 GLU A O 1
ATOM 2853 N N . GLU A 1 358 ? -5.859 -10.326 -10.711 1.00 88.25 358 GLU A N 1
ATOM 2854 C CA . GLU A 1 358 ? -5.880 -9.700 -9.386 1.00 88.25 358 GLU A CA 1
ATOM 2855 C C . GLU A 1 358 ? -4.659 -8.798 -9.160 1.00 88.25 358 GLU A C 1
ATOM 2857 O O . GLU A 1 358 ? -4.612 -8.033 -8.203 1.00 88.25 358 GLU A O 1
ATOM 2862 N N . SER A 1 359 ? -3.659 -8.862 -10.036 1.00 92.31 359 SER A N 1
ATOM 2863 C CA . SER A 1 359 ? -2.387 -8.167 -9.868 1.00 92.31 359 SER A CA 1
ATOM 2864 C C . SER A 1 359 ? -2.515 -6.643 -9.925 1.00 92.31 359 SER A C 1
ATOM 2866 O O . SER A 1 359 ? -3.134 -6.082 -10.830 1.00 92.31 359 SER A O 1
ATOM 2868 N N . GLY A 1 360 ? -1.840 -5.965 -8.996 1.00 94.44 360 GLY A N 1
ATOM 2869 C CA . GLY A 1 360 ? -1.649 -4.520 -9.021 1.00 94.44 360 GLY A CA 1
ATOM 2870 C C . GLY A 1 360 ? -0.424 -4.105 -9.840 1.00 94.44 360 GLY A C 1
ATOM 2871 O O . GLY A 1 360 ? 0.323 -4.929 -10.379 1.00 94.44 360 GLY A O 1
ATOM 2872 N N . TRP A 1 361 ? -0.201 -2.795 -9.946 1.00 96.69 361 TRP A N 1
ATOM 2873 C CA . TRP A 1 361 ? 0.860 -2.227 -10.782 1.00 96.69 361 TRP A CA 1
ATOM 2874 C C . TRP A 1 361 ? 2.262 -2.678 -10.341 1.00 96.69 361 TRP A C 1
ATOM 2876 O O . TRP A 1 361 ? 3.111 -2.946 -11.197 1.00 96.69 361 TRP A O 1
ATOM 2886 N N . TYR A 1 362 ? 2.475 -2.901 -9.041 1.00 94.81 362 TYR A N 1
ATOM 2887 C CA . TYR A 1 362 ? 3.737 -3.433 -8.522 1.00 94.81 362 TYR A CA 1
ATOM 2888 C C . TYR A 1 362 ? 4.116 -4.790 -9.141 1.00 94.81 362 TYR A C 1
ATOM 2890 O O . TYR A 1 362 ? 5.286 -5.043 -9.443 1.00 94.81 362 TYR A O 1
ATOM 2898 N N . GLN A 1 363 ? 3.134 -5.654 -9.427 1.00 95.00 363 GLN A N 1
ATOM 2899 C CA . GLN A 1 363 ? 3.397 -6.937 -10.083 1.00 95.00 363 GLN A CA 1
ATOM 2900 C C . GLN A 1 363 ? 3.898 -6.766 -11.525 1.00 95.00 363 GLN A C 1
ATOM 2902 O O . GLN A 1 363 ? 4.737 -7.543 -11.982 1.00 95.00 363 GLN A O 1
ATOM 2907 N N . TYR A 1 364 ? 3.435 -5.736 -12.242 1.00 95.56 364 TYR A N 1
ATOM 2908 C CA . TYR A 1 364 ? 3.923 -5.424 -13.589 1.00 95.56 364 TYR A CA 1
ATOM 2909 C C . TYR A 1 364 ? 5.380 -4.943 -13.568 1.00 95.56 364 TYR A C 1
ATOM 2911 O O . TYR A 1 364 ? 6.153 -5.324 -14.450 1.00 95.56 364 TYR A O 1
ATOM 2919 N N . GLN A 1 365 ? 5.776 -4.159 -12.558 1.00 92.81 365 GLN A N 1
ATOM 2920 C CA . GLN A 1 365 ? 7.174 -3.748 -12.374 1.00 92.81 365 GLN A CA 1
ATOM 2921 C C . GLN A 1 365 ? 8.074 -4.958 -12.087 1.00 92.81 365 GLN A C 1
ATOM 2923 O O . GLN A 1 365 ? 9.116 -5.114 -12.722 1.00 92.81 365 GLN A O 1
ATOM 2928 N N . GLN A 1 366 ? 7.648 -5.866 -11.202 1.00 93.19 366 GLN A N 1
ATOM 2929 C CA . GLN A 1 366 ? 8.372 -7.115 -10.938 1.00 93.19 366 GLN A CA 1
ATOM 2930 C C . GLN A 1 366 ? 8.491 -7.985 -12.199 1.00 93.19 366 GLN A C 1
ATOM 2932 O O . GLN A 1 366 ? 9.571 -8.488 -12.513 1.00 93.19 366 GLN A O 1
ATOM 2937 N N . TYR A 1 367 ? 7.403 -8.137 -12.958 1.00 94.75 367 TYR A N 1
ATOM 2938 C CA . TYR A 1 367 ? 7.401 -8.928 -14.188 1.00 94.75 367 TYR A CA 1
ATOM 2939 C C . TYR A 1 367 ? 8.344 -8.383 -15.258 1.00 94.75 367 TYR A C 1
ATOM 2941 O O . TYR A 1 367 ? 8.950 -9.160 -16.003 1.00 94.75 367 TYR A O 1
ATOM 2949 N N . ALA A 1 368 ? 8.489 -7.058 -15.347 1.00 93.31 368 ALA A N 1
ATOM 2950 C CA . ALA A 1 368 ? 9.452 -6.453 -16.256 1.00 93.31 368 ALA A CA 1
ATOM 2951 C C . ALA A 1 368 ? 10.869 -6.969 -15.982 1.00 93.31 368 ALA A C 1
ATOM 2953 O O . ALA A 1 368 ? 11.571 -7.320 -16.923 1.00 93.31 368 ALA A O 1
ATOM 2954 N N . LEU A 1 369 ? 11.249 -7.118 -14.711 1.00 92.69 369 LEU A N 1
ATOM 2955 C CA . LEU A 1 369 ? 12.583 -7.560 -14.297 1.00 92.69 369 LEU A CA 1
ATOM 2956 C C . LEU A 1 369 ? 12.834 -9.059 -14.490 1.00 92.69 369 LEU A C 1
ATOM 2958 O O . LEU A 1 369 ? 13.985 -9.480 -14.579 1.00 92.69 369 LEU A O 1
ATOM 2962 N N . GLU A 1 370 ? 11.788 -9.879 -14.591 1.00 92.88 370 GLU A N 1
ATOM 2963 C CA . GLU A 1 370 ? 11.921 -11.333 -14.748 1.00 92.88 370 GLU A CA 1
ATOM 2964 C C . GLU A 1 370 ? 12.800 -11.722 -15.952 1.00 92.88 370 GLU A C 1
ATOM 2966 O O . GLU A 1 370 ? 13.560 -12.692 -15.888 1.00 92.88 370 GLU A O 1
ATOM 2971 N N . CYS A 1 371 ? 12.754 -10.940 -17.037 1.00 90.38 371 CYS A N 1
ATOM 2972 C CA . CYS A 1 371 ? 13.536 -11.209 -18.241 1.00 90.38 371 CYS A CA 1
ATOM 2973 C C . CYS A 1 371 ? 15.052 -11.083 -18.027 1.00 90.38 371 CYS A C 1
ATOM 2975 O O . CYS A 1 371 ? 15.809 -11.685 -18.781 1.00 90.38 371 CYS A O 1
ATOM 2977 N N . LEU A 1 372 ? 15.500 -10.369 -16.989 1.00 88.00 372 LEU A N 1
ATOM 2978 C CA . LEU A 1 372 ? 16.918 -10.275 -16.629 1.00 88.00 372 LEU A CA 1
ATOM 2979 C C . LEU A 1 372 ? 17.444 -11.614 -16.093 1.00 88.00 372 LEU A C 1
ATOM 2981 O O . LEU A 1 372 ? 18.575 -12.005 -16.371 1.00 88.00 372 LEU A O 1
ATOM 2985 N N . LEU A 1 373 ? 16.603 -12.356 -15.364 1.00 91.25 373 LEU A N 1
ATOM 2986 C CA . LEU A 1 373 ? 16.945 -13.678 -14.831 1.00 91.25 373 LEU A CA 1
ATOM 2987 C C . LEU A 1 373 ? 16.725 -14.798 -15.849 1.00 91.25 373 LEU A C 1
ATOM 2989 O O . LEU A 1 373 ? 17.416 -15.817 -15.796 1.00 91.25 373 LEU A O 1
ATOM 2993 N N . LYS A 1 374 ? 15.769 -14.600 -16.762 1.00 90.44 374 LYS A N 1
ATOM 2994 C CA . LYS A 1 374 ? 15.396 -15.530 -17.835 1.00 90.44 374 LYS A CA 1
ATOM 2995 C C . LYS A 1 374 ? 15.813 -15.014 -19.210 1.00 90.44 374 LYS A C 1
ATOM 2997 O O . LYS A 1 374 ? 15.074 -15.158 -20.182 1.00 90.44 374 LYS A O 1
ATOM 3002 N N . PHE A 1 375 ? 17.004 -14.423 -19.305 1.00 84.62 375 PHE A N 1
ATOM 3003 C CA . PHE A 1 375 ? 17.470 -13.793 -20.540 1.00 84.62 375 PHE A CA 1
ATOM 3004 C C . PHE A 1 375 ? 17.390 -14.735 -21.748 1.00 84.62 375 PHE A C 1
ATOM 3006 O O . PHE A 1 375 ? 16.869 -14.345 -22.784 1.00 84.62 375 PHE A O 1
ATOM 3013 N N . ASN A 1 376 ? 17.789 -15.999 -21.597 1.00 84.75 376 ASN A N 1
ATOM 3014 C CA . ASN A 1 376 ? 17.762 -16.998 -22.676 1.00 84.75 376 ASN A CA 1
ATOM 3015 C C . ASN A 1 376 ? 16.351 -17.342 -23.197 1.00 84.75 376 ASN A C 1
ATOM 3017 O O . ASN A 1 376 ? 16.224 -18.002 -24.224 1.00 84.75 376 ASN A O 1
ATOM 3021 N N . GLU A 1 377 ? 15.293 -16.927 -22.496 1.00 88.00 377 GLU A N 1
ATOM 3022 C CA . GLU A 1 377 ? 13.897 -17.100 -22.917 1.00 88.00 377 GLU A CA 1
ATOM 3023 C C . GLU A 1 377 ? 13.345 -15.854 -23.633 1.00 88.00 377 GLU A C 1
ATOM 3025 O O . GLU A 1 377 ? 12.229 -15.865 -24.154 1.00 88.00 377 GLU A O 1
ATOM 3030 N N . THR A 1 378 ? 14.114 -14.762 -23.672 1.00 83.19 378 THR A N 1
ATOM 3031 C CA . THR A 1 378 ? 13.714 -13.511 -24.324 1.00 83.19 378 THR A CA 1
ATOM 3032 C C . THR A 1 378 ? 13.869 -13.584 -25.839 1.00 83.19 378 THR A C 1
ATOM 3034 O O . THR A 1 378 ? 14.645 -14.377 -26.379 1.00 83.19 378 THR A O 1
ATOM 3037 N N . ARG A 1 379 ? 13.154 -12.716 -26.560 1.00 78.31 379 ARG A N 1
ATOM 3038 C CA . ARG A 1 379 ? 13.208 -12.673 -28.028 1.00 78.31 379 ARG A CA 1
ATOM 3039 C C . ARG A 1 379 ? 14.585 -12.225 -28.529 1.00 78.31 379 ARG A C 1
ATOM 3041 O O . ARG A 1 379 ? 15.080 -12.753 -29.527 1.00 78.31 379 ARG A O 1
ATOM 3048 N N . GLU A 1 380 ? 15.174 -11.249 -27.850 1.00 72.44 380 GLU A N 1
ATOM 3049 C CA . GLU A 1 380 ? 16.476 -10.653 -28.147 1.00 72.44 380 GLU A CA 1
ATOM 3050 C C . GLU A 1 380 ? 17.634 -11.646 -27.979 1.00 72.44 380 GLU A C 1
ATOM 3052 O O . GLU A 1 380 ? 18.569 -11.606 -28.776 1.00 72.44 380 GLU A O 1
ATOM 3057 N N . SER A 1 381 ? 17.536 -12.605 -27.050 1.00 75.12 381 SER A N 1
ATOM 3058 C CA . SER A 1 381 ? 18.595 -13.596 -26.801 1.00 75.12 381 SER A CA 1
ATOM 3059 C C . SER A 1 381 ? 18.980 -14.420 -28.030 1.00 75.12 381 SER A C 1
ATOM 3061 O O . SER A 1 381 ? 20.149 -14.722 -28.232 1.00 75.12 381 SER A O 1
ATOM 3063 N N . SER A 1 382 ? 18.026 -14.704 -28.925 1.00 71.25 382 SER A N 1
ATOM 3064 C CA . SER A 1 382 ? 18.279 -15.434 -30.178 1.00 71.25 382 SER A CA 1
ATOM 3065 C C . SER A 1 382 ? 19.258 -14.733 -31.130 1.00 71.25 382 SER A C 1
ATOM 3067 O O . SER A 1 382 ? 19.729 -15.343 -32.090 1.00 71.25 382 SER A O 1
ATOM 3069 N N . LYS A 1 383 ? 19.549 -13.451 -30.882 1.00 63.06 383 LYS A N 1
ATOM 3070 C CA . LYS A 1 383 ? 20.443 -12.608 -31.680 1.00 63.06 383 LYS A CA 1
ATOM 3071 C C . LYS A 1 383 ? 21.726 -12.222 -30.934 1.00 63.06 383 LYS A C 1
ATOM 3073 O O . LYS A 1 383 ? 22.550 -11.504 -31.497 1.00 63.06 383 LYS A O 1
ATOM 3078 N N . LEU A 1 384 ? 21.898 -12.676 -29.692 1.00 62.19 384 LEU A N 1
ATOM 3079 C CA . LEU A 1 384 ? 22.965 -12.244 -28.793 1.00 62.19 384 LEU A CA 1
ATOM 3080 C C . LEU A 1 384 ? 23.742 -13.454 -28.261 1.00 62.19 384 LEU A C 1
ATOM 3082 O O . LEU A 1 384 ? 23.164 -14.436 -27.807 1.00 62.19 384 LEU A O 1
ATOM 3086 N N . SER A 1 385 ? 25.066 -13.360 -28.288 1.00 57.84 385 SER A N 1
ATOM 3087 C CA . SER A 1 385 ? 25.978 -14.220 -27.542 1.00 57.84 385 SER A CA 1
ATOM 3088 C C . SER A 1 385 ? 26.498 -13.427 -26.352 1.00 57.84 385 SER A C 1
ATOM 3090 O O . SER A 1 385 ? 27.064 -12.345 -26.502 1.00 57.84 385 SER A O 1
ATOM 3092 N N . VAL A 1 386 ? 26.302 -13.961 -25.157 1.00 65.69 386 VAL A N 1
ATOM 3093 C CA . VAL A 1 386 ? 26.659 -13.292 -23.905 1.00 65.69 386 VAL A CA 1
ATOM 3094 C C . VAL A 1 386 ? 27.575 -14.191 -23.090 1.00 65.69 386 VAL A C 1
ATOM 3096 O O . VAL A 1 386 ? 27.460 -15.415 -23.154 1.00 65.69 386 VAL A O 1
ATOM 3099 N N . ASP A 1 387 ? 28.501 -13.589 -22.352 1.00 58.97 387 ASP A N 1
ATOM 3100 C CA . ASP A 1 387 ? 29.362 -14.307 -21.420 1.00 58.97 387 ASP A CA 1
ATOM 3101 C C . ASP A 1 387 ? 28.715 -14.434 -20.027 1.00 58.97 387 ASP A C 1
ATOM 3103 O O . ASP A 1 387 ? 27.692 -13.817 -19.708 1.00 58.97 387 ASP A O 1
ATOM 3107 N N . ASP A 1 388 ? 29.329 -15.243 -19.162 1.00 69.62 388 ASP A N 1
ATOM 3108 C CA . ASP A 1 388 ? 28.844 -15.428 -17.792 1.00 69.62 388 ASP A CA 1
ATOM 3109 C C . ASP A 1 388 ? 28.912 -14.131 -16.961 1.00 69.62 388 ASP A C 1
ATOM 3111 O O . ASP A 1 388 ? 28.172 -13.986 -15.985 1.00 69.62 388 ASP A O 1
ATOM 3115 N N . ASN A 1 389 ? 29.793 -13.186 -17.320 1.00 57.38 389 ASN A N 1
ATOM 3116 C CA . ASN A 1 389 ? 29.899 -11.886 -16.652 1.00 57.38 389 ASN A CA 1
ATOM 3117 C C . ASN A 1 389 ? 28.655 -11.034 -16.916 1.00 57.38 389 ASN A C 1
ATOM 3119 O O . ASN A 1 389 ? 28.105 -10.450 -15.982 1.00 57.38 389 ASN A O 1
ATOM 3123 N N . TYR A 1 390 ? 28.171 -11.011 -18.156 1.00 64.62 390 TYR A N 1
ATOM 3124 C CA . TYR A 1 390 ? 26.945 -10.323 -18.531 1.00 64.62 390 TYR A CA 1
ATOM 3125 C C . TYR A 1 390 ? 25.732 -10.919 -17.812 1.00 64.62 390 TYR A C 1
ATOM 3127 O O . TYR A 1 390 ? 24.948 -10.183 -17.217 1.00 64.62 390 TYR A O 1
ATOM 3135 N N . ILE A 1 391 ? 25.620 -12.252 -17.758 1.00 76.50 391 ILE A N 1
ATOM 3136 C CA . ILE A 1 391 ? 24.541 -12.926 -17.015 1.00 76.50 391 ILE A CA 1
ATOM 3137 C C . ILE A 1 391 ? 24.580 -12.580 -15.518 1.00 76.50 391 ILE A C 1
ATOM 3139 O O . ILE A 1 391 ? 23.536 -12.297 -14.927 1.00 76.50 391 ILE A O 1
ATOM 3143 N N . ARG A 1 392 ? 25.770 -12.544 -14.901 1.00 72.31 392 ARG A N 1
ATOM 3144 C CA . ARG A 1 392 ? 25.928 -12.097 -13.506 1.00 72.31 392 ARG A CA 1
ATOM 3145 C C . ARG A 1 392 ? 25.537 -10.633 -13.318 1.00 72.31 392 ARG A C 1
ATOM 3147 O O . ARG A 1 392 ? 24.878 -10.311 -12.334 1.00 72.31 392 ARG A O 1
ATOM 3154 N N . ARG A 1 393 ? 25.892 -9.750 -14.256 1.00 73.75 393 ARG A N 1
ATOM 3155 C CA . ARG A 1 393 ? 25.480 -8.340 -14.212 1.00 73.75 393 ARG A CA 1
ATOM 3156 C C . ARG A 1 393 ? 23.955 -8.201 -14.239 1.00 73.75 393 ARG A C 1
ATOM 3158 O O . ARG A 1 393 ? 23.426 -7.440 -13.436 1.00 73.75 393 ARG A O 1
ATOM 3165 N N . LEU A 1 394 ? 23.247 -8.943 -15.095 1.00 76.31 394 LEU A N 1
ATOM 3166 C CA . LEU A 1 394 ? 21.777 -8.904 -15.150 1.00 76.31 394 LEU A CA 1
ATOM 3167 C C . LEU A 1 394 ? 21.122 -9.379 -13.846 1.00 76.31 394 LEU A C 1
ATOM 3169 O O . LEU A 1 394 ? 20.102 -8.832 -13.434 1.00 76.31 394 LEU A O 1
ATOM 3173 N N . GLU A 1 395 ? 21.718 -10.361 -13.170 1.00 80.81 395 GLU A N 1
ATOM 3174 C CA . GLU A 1 395 ? 21.275 -10.804 -11.844 1.00 80.81 395 GLU A CA 1
ATOM 3175 C C . GLU A 1 395 ? 21.461 -9.710 -10.781 1.00 80.81 395 GLU A C 1
ATOM 3177 O O . GLU A 1 395 ? 20.541 -9.429 -10.009 1.00 80.81 395 GLU A O 1
ATOM 3182 N N . THR A 1 396 ? 22.609 -9.028 -10.786 1.00 73.56 396 THR A N 1
ATOM 3183 C CA . THR A 1 396 ? 22.856 -7.866 -9.918 1.00 73.56 396 THR A CA 1
ATOM 3184 C C . THR A 1 396 ? 21.880 -6.724 -10.217 1.00 73.56 396 THR A C 1
ATOM 3186 O O . THR A 1 396 ? 21.336 -6.117 -9.291 1.00 73.56 396 THR A O 1
ATOM 3189 N N . ALA A 1 397 ? 21.607 -6.455 -11.497 1.00 71.94 397 ALA A N 1
ATOM 3190 C CA . ALA A 1 397 ? 20.633 -5.456 -11.923 1.00 71.94 397 ALA A CA 1
ATOM 3191 C C . ALA A 1 397 ? 19.222 -5.813 -11.433 1.00 71.94 397 ALA A C 1
ATOM 3193 O O . ALA A 1 397 ? 18.552 -4.966 -10.844 1.00 71.94 397 ALA A O 1
ATOM 3194 N N . PHE A 1 398 ? 18.797 -7.075 -11.573 1.00 84.62 398 PHE A N 1
ATOM 3195 C CA . PHE A 1 398 ? 17.535 -7.566 -11.015 1.00 84.62 398 PHE A CA 1
ATOM 3196 C C . PHE A 1 398 ? 17.437 -7.271 -9.514 1.00 84.62 398 PHE A C 1
ATOM 3198 O O . PHE A 1 398 ? 16.487 -6.616 -9.083 1.00 84.62 398 PHE A O 1
ATOM 3205 N N . ALA A 1 399 ? 18.437 -7.692 -8.730 1.00 77.62 399 ALA A N 1
ATOM 3206 C CA . ALA A 1 399 ? 18.444 -7.510 -7.279 1.00 77.62 399 ALA A CA 1
ATOM 3207 C C . ALA A 1 399 ? 18.405 -6.024 -6.877 1.00 77.62 399 ALA A C 1
ATOM 3209 O O . ALA A 1 399 ? 17.697 -5.644 -5.939 1.00 77.62 399 ALA A O 1
ATOM 3210 N N . SER A 1 400 ? 19.123 -5.165 -7.606 1.00 75.75 400 SER A N 1
ATOM 3211 C CA . SER A 1 400 ? 19.144 -3.724 -7.343 1.00 75.75 400 SER A CA 1
ATOM 3212 C C . SER A 1 400 ? 17.808 -3.053 -7.662 1.00 75.75 400 SER A C 1
ATOM 3214 O O . SER A 1 400 ? 17.303 -2.267 -6.856 1.00 75.75 400 SER A O 1
ATOM 3216 N N . VAL A 1 401 ? 17.221 -3.346 -8.824 1.00 76.38 401 VAL A N 1
ATOM 3217 C CA . VAL A 1 401 ? 16.012 -2.655 -9.292 1.00 76.38 401 VAL A CA 1
ATOM 3218 C C . VAL A 1 401 ? 14.771 -3.141 -8.550 1.00 76.38 401 VAL A C 1
ATOM 3220 O O . VAL A 1 401 ? 13.929 -2.324 -8.182 1.00 76.38 401 VAL A O 1
ATOM 3223 N N . ILE A 1 402 ? 14.671 -4.436 -8.230 1.00 82.44 402 ILE A N 1
ATOM 3224 C CA . ILE A 1 402 ? 13.532 -4.949 -7.458 1.00 82.44 402 ILE A CA 1
ATOM 3225 C C . ILE A 1 402 ? 13.512 -4.379 -6.033 1.00 82.44 402 ILE A C 1
ATOM 3227 O O . ILE A 1 402 ? 12.448 -4.057 -5.509 1.00 82.44 402 ILE A O 1
ATOM 3231 N N . THR A 1 403 ? 14.688 -4.163 -5.433 1.00 80.25 403 THR A N 1
ATOM 3232 C CA . THR A 1 403 ? 14.823 -3.515 -4.119 1.00 80.25 403 THR A CA 1
ATOM 3233 C C . THR A 1 403 ? 14.349 -2.062 -4.163 1.00 80.25 403 THR A C 1
ATOM 3235 O O . THR A 1 403 ? 13.618 -1.625 -3.277 1.00 80.25 403 THR A O 1
ATOM 3238 N N . GLN A 1 404 ? 14.694 -1.325 -5.221 1.00 76.44 404 GLN A N 1
ATOM 3239 C CA . GLN A 1 404 ? 14.208 0.043 -5.413 1.00 76.44 404 GLN A CA 1
ATOM 3240 C C . GLN A 1 404 ? 12.695 0.082 -5.621 1.00 76.44 404 GLN A C 1
ATOM 3242 O O . GLN A 1 404 ? 12.024 0.889 -4.987 1.00 76.44 404 GLN A O 1
ATOM 3247 N N . ALA A 1 405 ? 12.140 -0.812 -6.444 1.00 78.06 405 ALA A N 1
ATOM 3248 C CA . ALA A 1 405 ? 10.695 -0.903 -6.617 1.00 78.06 405 ALA A CA 1
ATOM 3249 C C . ALA A 1 405 ? 10.004 -1.172 -5.267 1.00 78.06 405 ALA A C 1
ATOM 3251 O O . ALA A 1 405 ? 9.081 -0.456 -4.895 1.00 78.06 405 ALA A O 1
ATOM 3252 N N . ARG A 1 406 ? 10.505 -2.116 -4.455 1.00 79.88 406 ARG A N 1
ATOM 3253 C CA . ARG A 1 406 ? 9.979 -2.365 -3.095 1.00 79.88 406 ARG A CA 1
ATOM 3254 C C . ARG A 1 406 ? 9.933 -1.110 -2.232 1.00 79.88 406 ARG A C 1
ATOM 3256 O O . ARG A 1 406 ? 8.959 -0.924 -1.509 1.00 79.88 406 ARG A O 1
ATOM 3263 N N . GLU A 1 407 ? 10.959 -0.267 -2.300 1.00 81.81 407 GLU A N 1
ATOM 3264 C CA . GLU A 1 407 ? 11.026 0.979 -1.535 1.00 81.81 407 GLU A CA 1
ATOM 3265 C C . GLU A 1 407 ? 9.875 1.938 -1.880 1.00 81.81 407 GLU A C 1
ATOM 3267 O O . GLU A 1 407 ? 9.285 2.520 -0.973 1.00 81.81 407 GLU A O 1
ATOM 3272 N N . THR A 1 408 ? 9.485 2.049 -3.154 1.00 77.00 408 THR A N 1
ATOM 3273 C CA . THR A 1 408 ? 8.333 2.873 -3.568 1.00 77.00 408 THR A CA 1
ATOM 3274 C C . THR A 1 408 ? 7.021 2.365 -2.951 1.00 77.00 408 THR A C 1
ATOM 3276 O O . THR A 1 408 ? 6.179 3.149 -2.520 1.00 77.00 408 THR A O 1
ATOM 3279 N N . HIS A 1 409 ? 6.862 1.046 -2.820 1.00 86.44 409 HIS A N 1
ATOM 3280 C CA . HIS A 1 409 ? 5.633 0.417 -2.318 1.00 86.44 409 HIS A CA 1
ATOM 3281 C C . HIS A 1 409 ? 5.643 0.124 -0.809 1.00 86.44 409 HIS A C 1
ATOM 3283 O O . HIS A 1 409 ? 4.654 -0.373 -0.264 1.00 86.44 409 HIS A O 1
ATOM 3289 N N . ILE A 1 410 ? 6.739 0.423 -0.107 1.00 81.62 410 ILE A N 1
ATOM 3290 C CA . ILE A 1 410 ? 7.021 -0.109 1.234 1.00 81.62 410 ILE A CA 1
ATOM 3291 C C . ILE A 1 410 ? 5.970 0.242 2.294 1.00 81.62 410 ILE A C 1
ATOM 3293 O O . ILE A 1 410 ? 5.766 -0.520 3.239 1.00 81.62 410 ILE A O 1
ATOM 3297 N N . LYS A 1 411 ? 5.258 1.366 2.134 1.00 86.38 411 LYS A N 1
ATOM 3298 C CA . LYS A 1 411 ? 4.152 1.741 3.023 1.00 86.38 411 LYS A CA 1
ATOM 3299 C C . LYS A 1 411 ? 3.043 0.686 3.003 1.00 86.38 411 LYS A C 1
ATOM 3301 O O . LYS A 1 411 ? 2.541 0.313 4.063 1.00 86.38 411 LYS A O 1
ATOM 3306 N N . SER A 1 412 ? 2.697 0.215 1.807 1.00 78.44 412 SER A N 1
ATOM 3307 C CA . SER A 1 412 ? 1.595 -0.712 1.565 1.00 78.44 412 SER A CA 1
ATOM 3308 C C . SER A 1 412 ? 2.014 -2.178 1.651 1.00 78.44 412 SER A C 1
ATOM 3310 O O . SER A 1 412 ? 1.147 -3.015 1.831 1.00 78.44 412 SER A O 1
ATOM 3312 N N . LEU A 1 413 ? 3.299 -2.525 1.550 1.00 77.12 413 LEU A N 1
ATOM 3313 C CA . LEU A 1 413 ? 3.745 -3.923 1.621 1.00 77.12 413 LEU A CA 1
ATOM 3314 C C . LEU A 1 413 ? 3.752 -4.489 3.052 1.00 77.12 413 LEU A C 1
ATOM 3316 O O . LEU A 1 413 ? 4.022 -3.795 4.040 1.00 77.12 413 LEU A O 1
ATOM 3320 N N . GLU A 1 414 ? 3.490 -5.792 3.156 1.00 69.81 414 GLU A N 1
ATOM 3321 C CA . GLU A 1 414 ? 3.550 -6.527 4.417 1.00 69.81 414 GLU A CA 1
ATOM 3322 C C . GLU A 1 414 ? 4.952 -6.520 5.064 1.00 69.81 414 GLU A C 1
ATOM 3324 O O . GLU A 1 414 ? 5.988 -6.510 4.397 1.00 69.81 414 GLU A O 1
ATOM 3329 N N . LYS A 1 415 ? 4.980 -6.516 6.405 1.00 65.56 415 LYS A N 1
ATOM 3330 C CA . LYS A 1 415 ? 6.197 -6.493 7.223 1.00 65.56 415 LYS A CA 1
ATOM 3331 C C . LYS A 1 415 ? 7.023 -7.770 7.060 1.00 65.56 415 LYS A C 1
ATOM 3333 O O . LYS A 1 415 ? 6.628 -8.806 7.576 1.00 65.56 415 LYS A O 1
ATOM 3338 N N . TYR A 1 416 ? 8.256 -7.621 6.577 1.00 52.59 416 TYR A N 1
ATOM 3339 C CA . TYR A 1 416 ? 9.352 -8.544 6.878 1.00 52.59 416 TYR A CA 1
ATOM 3340 C C . TYR A 1 416 ? 10.671 -7.807 7.081 1.00 52.59 416 TYR A C 1
ATOM 3342 O O . TYR A 1 416 ? 10.950 -6.806 6.424 1.00 52.59 416 TYR A O 1
ATOM 3350 N N . ILE A 1 417 ? 11.461 -8.317 8.029 1.00 35.31 417 ILE A N 1
ATOM 3351 C CA . ILE A 1 417 ? 12.836 -7.891 8.270 1.00 35.31 417 ILE A CA 1
ATOM 3352 C C . ILE A 1 417 ? 13.676 -8.527 7.172 1.00 35.31 417 ILE A C 1
ATOM 3354 O O . ILE A 1 417 ? 13.931 -9.724 7.199 1.00 35.31 417 ILE A O 1
ATOM 3358 N N . THR A 1 418 ? 14.112 -7.726 6.219 1.00 35.59 418 THR A N 1
ATOM 3359 C CA . THR A 1 418 ? 15.397 -7.966 5.578 1.00 35.59 418 THR A CA 1
ATOM 3360 C C . THR A 1 418 ? 16.220 -6.739 5.897 1.00 35.59 418 THR A C 1
ATOM 3362 O O . THR A 1 418 ? 15.858 -5.639 5.476 1.00 35.59 418 THR A O 1
ATOM 3365 N N . GLU A 1 419 ? 17.280 -6.907 6.683 1.00 30.75 419 GLU A N 1
ATOM 3366 C CA . GLU A 1 419 ? 18.379 -5.953 6.651 1.00 30.75 419 GLU A CA 1
ATOM 3367 C C . GLU A 1 419 ? 18.896 -5.985 5.213 1.00 30.75 419 GLU A C 1
ATOM 3369 O O . GLU A 1 419 ? 19.590 -6.907 4.800 1.00 30.75 419 GLU A O 1
ATOM 3374 N N . ALA A 1 420 ? 18.448 -5.034 4.398 1.00 33.72 420 ALA A N 1
ATOM 3375 C CA . ALA A 1 420 ? 19.203 -4.706 3.214 1.00 33.72 420 ALA A CA 1
ATOM 3376 C C . ALA A 1 420 ? 20.439 -3.988 3.748 1.00 33.72 420 ALA A C 1
ATOM 3378 O O . ALA A 1 420 ? 20.337 -2.864 4.249 1.00 33.72 420 ALA A O 1
ATOM 3379 N N . GLU A 1 421 ? 21.594 -4.649 3.683 1.00 28.45 421 GLU A N 1
ATOM 3380 C CA . GLU A 1 421 ? 22.834 -3.892 3.645 1.00 28.45 421 GLU A CA 1
ATOM 3381 C C . GLU A 1 421 ? 22.678 -2.823 2.550 1.00 28.45 421 GLU A C 1
ATOM 3383 O O . GLU A 1 421 ? 22.078 -3.103 1.500 1.00 28.45 421 GLU A O 1
ATOM 3388 N N . PRO A 1 422 ? 23.131 -1.580 2.797 1.00 28.59 422 PRO A N 1
ATOM 3389 C CA . PRO A 1 422 ? 23.119 -0.559 1.763 1.00 28.59 422 PRO A CA 1
ATOM 3390 C C . PRO A 1 422 ? 23.758 -1.149 0.502 1.00 28.59 422 PRO A C 1
ATOM 3392 O O . PRO A 1 422 ? 24.739 -1.892 0.622 1.00 28.59 422 PRO A O 1
ATOM 3395 N N . PRO A 1 423 ? 23.217 -0.868 -0.698 1.00 34.12 423 PRO A N 1
ATOM 3396 C CA . PRO A 1 423 ? 23.866 -1.322 -1.914 1.00 34.12 423 PRO A CA 1
ATOM 3397 C C . PRO A 1 423 ? 25.337 -0.887 -1.847 1.00 34.12 423 PRO A C 1
ATOM 3399 O O . PRO A 1 423 ? 25.597 0.256 -1.450 1.00 34.12 423 PRO A O 1
ATOM 3402 N N . PRO A 1 424 ? 26.300 -1.768 -2.173 1.00 31.67 424 PRO A N 1
ATOM 3403 C CA . PRO A 1 424 ? 27.691 -1.352 -2.255 1.00 31.67 424 PRO A CA 1
ATOM 3404 C C . PRO A 1 424 ? 27.794 -0.129 -3.175 1.00 31.67 424 PRO A C 1
ATOM 3406 O O . PRO A 1 424 ? 27.000 0.021 -4.111 1.00 31.67 424 PRO A O 1
ATOM 3409 N N . GLU A 1 425 ? 28.738 0.762 -2.868 1.00 28.25 425 GLU A N 1
ATOM 3410 C CA . GLU A 1 425 ? 28.993 1.994 -3.618 1.00 28.25 425 GLU A CA 1
ATOM 3411 C C . GLU A 1 425 ? 28.937 1.736 -5.134 1.00 28.25 425 GLU A C 1
ATOM 3413 O O . GLU A 1 425 ? 29.597 0.837 -5.661 1.00 28.25 425 GLU A O 1
ATOM 3418 N N . ARG A 1 426 ? 28.083 2.493 -5.838 1.00 37.72 426 ARG A N 1
ATOM 3419 C CA . ARG A 1 426 ? 27.879 2.346 -7.284 1.00 37.72 426 ARG A CA 1
ATOM 3420 C C . ARG A 1 426 ? 29.109 2.863 -8.031 1.00 37.72 426 ARG A C 1
ATOM 3422 O O . ARG A 1 426 ? 29.375 4.062 -8.041 1.00 37.72 426 ARG A O 1
ATOM 3429 N N . ILE A 1 427 ? 29.802 1.955 -8.709 1.00 29.08 427 ILE A N 1
ATOM 3430 C CA . ILE A 1 427 ? 30.920 2.234 -9.616 1.00 29.08 427 ILE A CA 1
ATOM 3431 C C . ILE A 1 427 ? 30.395 2.175 -11.056 1.00 29.08 427 ILE A C 1
ATOM 3433 O O . ILE A 1 427 ? 29.684 1.239 -11.416 1.00 29.08 427 ILE A O 1
ATOM 3437 N N . ILE A 1 428 ? 30.734 3.170 -11.881 1.00 29.47 428 ILE A N 1
ATOM 3438 C CA . ILE A 1 428 ? 30.481 3.146 -13.331 1.00 29.47 428 ILE A CA 1
ATOM 3439 C C . ILE A 1 428 ? 31.772 2.732 -14.042 1.00 29.47 428 ILE A C 1
ATOM 3441 O O . ILE A 1 428 ? 32.790 3.415 -13.923 1.00 29.47 428 ILE A O 1
ATOM 3445 N N . GLU A 1 429 ? 31.706 1.658 -14.828 1.00 35.31 429 GLU A N 1
ATOM 3446 C CA . GLU A 1 429 ? 32.722 1.279 -15.814 1.00 35.31 429 GLU A CA 1
ATOM 3447 C C . GLU A 1 429 ? 32.289 1.724 -17.222 1.00 35.31 429 GLU A C 1
ATOM 3449 O O . GLU A 1 429 ? 31.110 1.672 -17.570 1.00 35.31 429 GLU A O 1
ATOM 3454 N N . VAL A 1 430 ? 33.248 2.137 -18.057 1.00 29.56 430 VAL A N 1
ATOM 3455 C CA . VAL A 1 430 ? 33.037 2.374 -19.495 1.00 29.56 430 VAL A CA 1
ATOM 3456 C C . VAL A 1 430 ? 34.092 1.588 -20.268 1.00 29.56 430 VAL A C 1
ATOM 3458 O O . VAL A 1 430 ? 35.287 1.797 -20.066 1.00 29.56 430 VAL A O 1
ATOM 3461 N N . THR A 1 431 ? 33.671 0.694 -21.167 1.00 28.09 431 THR A N 1
ATOM 3462 C CA . THR A 1 431 ? 34.523 0.068 -22.197 1.00 28.09 431 THR A CA 1
ATOM 3463 C C . THR A 1 431 ? 33.695 -0.230 -23.456 1.00 28.09 431 THR A C 1
ATOM 3465 O O . THR A 1 431 ? 32.521 -0.575 -23.371 1.00 28.09 431 THR A O 1
ATOM 3468 N N . ILE A 1 432 ? 34.316 -0.016 -24.621 1.00 31.03 432 ILE A N 1
ATOM 3469 C CA . ILE A 1 432 ? 33.708 0.112 -25.957 1.00 31.03 432 ILE A CA 1
ATOM 3470 C C . ILE A 1 432 ? 33.538 -1.258 -26.644 1.00 31.03 432 ILE A C 1
ATOM 3472 O O . ILE A 1 432 ? 34.514 -1.993 -26.773 1.00 31.03 432 ILE A O 1
ATOM 3476 N N . TYR A 1 433 ? 32.333 -1.528 -27.165 1.00 29.88 433 TYR A N 1
ATOM 3477 C CA . TYR A 1 433 ? 31.946 -2.638 -28.063 1.00 29.88 433 TYR A CA 1
ATOM 3478 C C . TYR A 1 433 ? 30.881 -2.113 -29.077 1.00 29.88 433 TYR A C 1
ATOM 3480 O O . TYR A 1 433 ? 30.580 -0.921 -29.008 1.00 29.88 433 TYR A O 1
ATOM 3488 N N . PRO A 1 434 ? 30.390 -2.890 -30.076 1.00 33.19 434 PRO A N 1
ATOM 3489 C CA . PRO A 1 434 ? 29.803 -2.349 -31.309 1.00 33.19 434 PRO A CA 1
ATOM 3490 C C . PRO A 1 434 ? 28.568 -1.469 -31.059 1.00 33.19 434 PRO A C 1
ATOM 3492 O O . PRO A 1 434 ? 27.911 -1.587 -30.031 1.00 33.19 434 PRO A O 1
ATOM 3495 N N . GLU A 1 435 ? 28.288 -0.582 -32.015 1.00 37.94 435 GLU A N 1
ATOM 3496 C CA . GLU A 1 435 ? 27.350 0.550 -31.941 1.00 37.94 435 GLU A CA 1
ATOM 3497 C C . GLU A 1 435 ? 25.877 0.115 -31.739 1.00 37.94 435 GLU A C 1
ATOM 3499 O O . GLU A 1 435 ? 25.065 0.135 -32.660 1.00 37.94 435 GLU A O 1
ATOM 3504 N N . PHE A 1 436 ? 25.524 -0.311 -30.523 1.00 45.28 436 PHE A N 1
ATOM 3505 C CA . PHE A 1 436 ? 24.140 -0.422 -30.052 1.00 45.28 436 PHE A CA 1
ATOM 3506 C C . PHE A 1 436 ? 23.700 0.916 -29.470 1.00 45.28 436 PHE A C 1
ATOM 3508 O O . PHE A 1 436 ? 24.504 1.587 -28.844 1.00 45.28 436 PHE A O 1
ATOM 3515 N N . THR A 1 437 ? 22.441 1.307 -29.650 1.00 48.94 437 THR A N 1
ATOM 3516 C CA . THR A 1 437 ? 21.894 2.602 -29.197 1.00 48.94 437 THR A CA 1
ATOM 3517 C C . THR A 1 437 ? 21.343 2.563 -27.764 1.00 48.94 437 THR A C 1
ATOM 3519 O O . THR A 1 437 ? 21.192 3.604 -27.125 1.00 48.94 437 THR A O 1
ATOM 3522 N N . LEU A 1 438 ? 21.084 1.356 -27.254 1.00 57.62 438 LEU A N 1
ATOM 3523 C CA . LEU A 1 438 ? 20.548 1.026 -25.935 1.00 57.62 438 LEU A CA 1
ATOM 3524 C C . LEU A 1 438 ? 21.028 -0.383 -25.547 1.00 57.62 438 LEU A C 1
ATOM 3526 O O . LEU A 1 438 ? 21.348 -1.191 -26.423 1.00 57.62 438 LEU A O 1
ATOM 3530 N N . GLU A 1 439 ? 21.067 -0.707 -24.252 1.00 66.81 439 GLU A N 1
ATOM 3531 C CA . GLU A 1 439 ? 21.268 -2.096 -23.824 1.00 66.81 439 GLU A CA 1
ATOM 3532 C C . GLU A 1 439 ? 20.184 -3.010 -24.440 1.00 66.81 439 GLU A C 1
ATOM 3534 O O . GLU A 1 439 ? 19.003 -2.667 -24.367 1.00 66.81 439 GLU A O 1
ATOM 3539 N N . PRO A 1 440 ? 20.526 -4.155 -25.068 1.00 68.19 440 PRO A N 1
ATOM 3540 C CA . PRO A 1 440 ? 19.595 -4.881 -25.931 1.00 68.19 440 PRO A CA 1
ATOM 3541 C C . PRO A 1 440 ? 18.630 -5.756 -25.120 1.00 68.19 440 PRO A C 1
ATOM 3543 O O . PRO A 1 440 ? 18.677 -6.980 -25.178 1.00 68.19 440 PRO A O 1
ATOM 3546 N N . MET A 1 441 ? 17.758 -5.105 -24.351 1.00 78.69 441 MET A N 1
ATOM 3547 C CA . MET A 1 441 ? 16.800 -5.686 -23.404 1.00 78.69 441 MET A CA 1
ATOM 3548 C C . MET A 1 441 ? 15.384 -5.225 -23.735 1.00 78.69 441 MET A C 1
ATOM 3550 O O . MET A 1 441 ? 14.619 -4.757 -22.892 1.00 78.69 441 MET A O 1
ATOM 3554 N N . ALA A 1 442 ? 15.036 -5.349 -25.015 1.00 79.00 442 ALA A N 1
ATOM 3555 C CA . ALA A 1 442 ? 13.765 -4.920 -25.586 1.00 79.00 442 ALA A CA 1
ATOM 3556 C C . ALA A 1 442 ? 12.553 -5.470 -24.806 1.00 79.00 442 ALA A C 1
ATOM 3558 O O . ALA A 1 442 ? 11.557 -4.767 -24.612 1.00 79.00 442 ALA A O 1
ATOM 3559 N N . THR A 1 443 ? 12.638 -6.709 -24.305 1.00 83.94 443 THR A N 1
ATOM 3560 C CA . THR A 1 443 ? 11.567 -7.319 -23.509 1.00 83.94 443 THR A CA 1
ATOM 3561 C C . THR A 1 443 ? 11.321 -6.559 -22.201 1.00 83.94 443 THR A C 1
ATOM 3563 O O . THR A 1 443 ? 10.158 -6.359 -21.839 1.00 83.94 443 THR A O 1
ATOM 3566 N N . TYR A 1 444 ? 12.375 -6.093 -21.520 1.00 88.44 444 TYR A N 1
ATOM 3567 C CA . TYR A 1 444 ? 12.259 -5.295 -20.295 1.00 88.44 444 TYR A CA 1
ATOM 3568 C C . TYR A 1 444 ? 11.502 -3.991 -20.569 1.00 88.44 444 TYR A C 1
ATOM 3570 O O . TYR A 1 444 ? 10.476 -3.726 -19.938 1.00 88.44 444 TYR A O 1
ATOM 3578 N N . TYR A 1 445 ? 11.943 -3.215 -21.564 1.00 84.62 445 TYR A N 1
ATOM 3579 C CA . TYR A 1 445 ? 11.360 -1.903 -21.858 1.00 84.62 445 TYR A CA 1
ATOM 3580 C C . TYR A 1 445 ? 9.884 -1.993 -22.259 1.00 84.62 445 TYR A C 1
ATOM 3582 O O . TYR A 1 445 ? 9.048 -1.247 -21.744 1.00 84.62 445 TYR A O 1
ATOM 3590 N N . LEU A 1 446 ? 9.529 -2.981 -23.088 1.00 85.56 446 LEU A N 1
ATOM 3591 C CA . LEU A 1 446 ? 8.136 -3.239 -23.451 1.00 85.56 446 LEU A CA 1
ATOM 3592 C C . LEU A 1 446 ? 7.271 -3.577 -22.229 1.00 85.56 446 LEU A C 1
ATOM 3594 O O . LEU A 1 446 ? 6.121 -3.137 -22.141 1.00 85.56 446 LEU A O 1
ATOM 3598 N N . ARG A 1 447 ? 7.789 -4.384 -21.295 1.00 93.88 447 ARG A N 1
ATOM 3599 C CA . ARG A 1 447 ? 7.058 -4.753 -20.076 1.00 93.88 447 ARG A CA 1
ATOM 3600 C C . ARG A 1 447 ? 6.862 -3.544 -19.155 1.00 93.88 447 ARG A C 1
ATOM 3602 O O . ARG A 1 447 ? 5.751 -3.379 -18.654 1.00 93.88 447 ARG A O 1
ATOM 3609 N N . VAL A 1 448 ? 7.856 -2.661 -19.015 1.00 91.00 448 VAL A N 1
ATOM 3610 C CA . VAL A 1 448 ? 7.708 -1.390 -18.275 1.00 91.00 448 VAL A CA 1
ATOM 3611 C C . VAL A 1 448 ? 6.633 -0.503 -18.910 1.00 91.00 448 VAL A C 1
ATOM 3613 O O . VAL A 1 448 ? 5.705 -0.077 -18.222 1.00 91.00 448 VAL A O 1
ATOM 3616 N N . ALA A 1 449 ? 6.675 -0.301 -20.232 1.00 89.38 449 ALA A N 1
ATOM 3617 C CA . ALA A 1 449 ? 5.680 0.506 -20.944 1.00 89.38 449 ALA A CA 1
ATOM 3618 C C . ALA A 1 449 ? 4.246 -0.032 -20.771 1.00 89.38 449 ALA A C 1
ATOM 3620 O O . ALA A 1 449 ? 3.290 0.727 -20.590 1.00 89.38 449 ALA A O 1
ATOM 3621 N N . ARG A 1 450 ? 4.085 -1.363 -20.776 1.00 92.62 450 ARG A N 1
ATOM 3622 C CA . ARG A 1 450 ? 2.805 -2.025 -20.476 1.00 92.62 450 ARG A CA 1
ATOM 3623 C C . ARG A 1 450 ? 2.375 -1.824 -19.026 1.00 92.62 450 ARG A C 1
ATOM 3625 O O . ARG A 1 450 ? 1.190 -1.594 -18.799 1.00 92.62 450 ARG A O 1
ATOM 3632 N N . GLY A 1 451 ? 3.311 -1.864 -18.077 1.00 95.06 451 GLY A N 1
ATOM 3633 C CA . GLY A 1 451 ? 3.063 -1.526 -16.675 1.00 95.06 451 GLY A CA 1
ATOM 3634 C C . GLY A 1 451 ? 2.526 -0.103 -16.513 1.00 95.06 451 GLY A C 1
ATOM 3635 O O . GLY A 1 451 ? 1.529 0.098 -15.830 1.00 95.06 451 GLY A O 1
ATOM 3636 N N . TYR A 1 452 ? 3.088 0.871 -17.229 1.00 96.69 452 TYR A N 1
ATOM 3637 C CA . TYR A 1 452 ? 2.558 2.238 -17.246 1.00 96.69 452 TYR A CA 1
ATOM 3638 C C . TYR A 1 452 ? 1.191 2.359 -17.929 1.00 96.69 452 TYR A C 1
ATOM 3640 O O . TYR A 1 452 ? 0.333 3.113 -17.471 1.00 96.69 452 TYR A O 1
ATOM 3648 N N . GLY A 1 453 ? 0.936 1.575 -18.978 1.00 95.38 453 GLY A N 1
ATOM 3649 C CA . GLY A 1 453 ? -0.407 1.452 -19.549 1.00 95.38 453 GLY A CA 1
ATOM 3650 C C . GLY A 1 453 ? -1.427 0.845 -18.575 1.00 95.38 453 GLY A C 1
ATOM 3651 O O . GLY A 1 453 ? -2.605 1.191 -18.628 1.00 95.38 453 GLY A O 1
ATOM 3652 N N . PHE A 1 454 ? -0.998 -0.047 -17.679 1.00 96.38 454 PHE A N 1
ATOM 3653 C CA . PHE A 1 454 ? -1.836 -0.570 -16.599 1.00 96.38 454 PHE A CA 1
ATOM 3654 C C . PHE A 1 454 ? 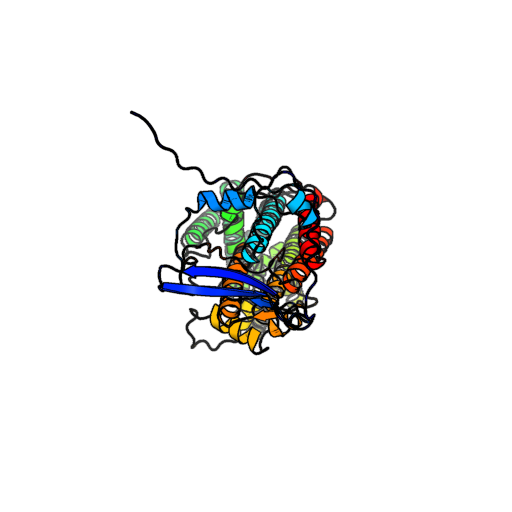-2.077 0.486 -15.512 1.00 96.38 454 PHE A C 1
ATOM 3656 O O . PHE A 1 454 ? -3.229 0.708 -15.146 1.00 96.38 454 PHE A O 1
ATOM 3663 N N . LEU A 1 455 ? -1.031 1.193 -15.069 1.00 96.44 455 LEU A N 1
ATOM 3664 C CA . LEU A 1 455 ? -1.144 2.304 -14.120 1.00 96.44 455 LEU A CA 1
ATOM 3665 C C . LEU A 1 455 ? -2.169 3.343 -14.593 1.00 96.44 455 LEU A C 1
ATOM 3667 O O . LEU A 1 455 ? -3.054 3.713 -13.831 1.00 96.44 455 LEU A O 1
ATOM 3671 N N . GLU A 1 456 ? -2.118 3.755 -15.861 1.00 96.25 456 GLU A N 1
ATOM 3672 C CA . GLU A 1 456 ? -3.093 4.694 -16.429 1.00 96.25 456 GLU A CA 1
ATOM 3673 C C . GLU A 1 456 ? -4.545 4.210 -16.273 1.00 96.25 456 GLU A C 1
ATOM 3675 O O . GLU A 1 456 ? -5.433 5.003 -15.962 1.00 96.25 456 GLU A O 1
ATOM 3680 N N . LYS A 1 457 ? -4.804 2.908 -16.457 1.00 95.06 457 LYS A N 1
ATOM 3681 C CA . LYS A 1 457 ? -6.143 2.335 -16.250 1.00 95.06 457 LYS A CA 1
ATOM 3682 C C . LYS A 1 457 ? -6.568 2.429 -14.789 1.00 95.06 457 LYS A C 1
ATOM 3684 O O . LYS A 1 457 ? -7.703 2.804 -14.532 1.00 95.06 457 LYS A O 1
ATOM 3689 N N . ILE A 1 458 ? -5.672 2.119 -13.851 1.00 95.19 458 ILE A N 1
ATOM 3690 C CA . ILE A 1 458 ? -5.944 2.240 -12.411 1.00 95.19 458 ILE A CA 1
ATOM 3691 C C . ILE A 1 458 ? -6.280 3.689 -12.056 1.00 95.19 458 ILE A C 1
ATOM 3693 O O . ILE A 1 458 ? -7.308 3.941 -11.433 1.00 95.19 458 ILE A O 1
ATOM 3697 N N . LEU A 1 459 ? -5.465 4.647 -12.502 1.00 95.75 459 LEU A N 1
ATOM 3698 C CA . LEU A 1 459 ? -5.692 6.060 -12.206 1.00 95.75 459 LEU A CA 1
ATOM 3699 C C . LEU A 1 459 ? -7.017 6.559 -12.796 1.00 95.75 459 LEU A C 1
ATOM 3701 O O . LEU A 1 459 ? -7.785 7.194 -12.083 1.00 95.75 459 LEU A O 1
ATOM 3705 N N . ASN A 1 460 ? -7.341 6.201 -14.041 1.00 94.56 460 ASN A N 1
ATOM 3706 C CA . ASN A 1 460 ? -8.631 6.556 -14.642 1.00 94.56 460 ASN A CA 1
ATOM 3707 C C . ASN A 1 460 ? -9.823 5.894 -13.934 1.00 94.56 460 ASN A C 1
ATOM 3709 O O . ASN A 1 460 ? -10.873 6.511 -13.833 1.00 94.56 460 ASN A O 1
ATOM 3713 N N . ASN A 1 461 ? -9.683 4.656 -13.452 1.00 93.88 461 ASN A N 1
ATOM 3714 C CA . ASN A 1 461 ? -10.782 3.937 -12.805 1.00 93.88 461 ASN A CA 1
ATOM 3715 C C . ASN A 1 461 ? -11.126 4.486 -11.414 1.00 93.88 461 ASN A C 1
ATOM 3717 O O . ASN A 1 461 ? -12.279 4.397 -11.002 1.00 93.88 461 ASN A O 1
ATOM 3721 N N . TYR A 1 462 ? -10.132 4.990 -10.676 1.00 93.44 462 TYR A N 1
ATOM 3722 C CA . TYR A 1 462 ? -10.310 5.395 -9.278 1.00 93.44 462 TYR A CA 1
ATOM 3723 C C . TYR A 1 462 ? -10.266 6.909 -9.059 1.00 93.44 462 TYR A C 1
ATOM 3725 O O . TYR A 1 462 ? -10.887 7.399 -8.123 1.00 93.44 462 TYR A O 1
ATOM 3733 N N . LEU A 1 463 ? -9.531 7.655 -9.882 1.00 92.75 463 LEU A N 1
ATOM 3734 C CA . LEU A 1 463 ? -9.317 9.097 -9.708 1.00 92.75 463 LEU A CA 1
ATOM 3735 C C . LEU A 1 463 ? -9.902 9.931 -10.860 1.00 92.75 463 LEU A C 1
ATOM 3737 O O . LEU A 1 463 ? -9.727 11.149 -10.871 1.00 92.75 463 LEU A O 1
ATOM 3741 N N . ASP A 1 464 ? -10.570 9.297 -11.828 1.00 89.56 464 ASP A N 1
ATOM 3742 C CA . ASP A 1 464 ? -11.181 9.939 -12.998 1.00 89.56 464 ASP A CA 1
ATOM 3743 C C . ASP A 1 464 ? -10.224 10.924 -13.704 1.00 89.56 464 ASP A C 1
ATOM 3745 O O . ASP A 1 464 ? -9.080 10.584 -13.983 1.00 89.56 464 ASP A O 1
ATOM 3749 N N . GLU A 1 465 ? -10.660 12.143 -14.028 1.00 91.00 465 GLU A N 1
ATOM 3750 C CA . GLU A 1 465 ? -9.804 13.176 -14.633 1.00 91.00 465 GLU A CA 1
ATOM 3751 C C . GLU A 1 465 ? -9.007 13.972 -13.578 1.00 91.00 465 GLU A C 1
ATOM 3753 O O . GLU A 1 465 ? -8.096 14.720 -13.934 1.00 91.00 465 GLU A O 1
ATOM 3758 N N . GLU A 1 466 ? -9.296 13.817 -12.275 1.00 90.25 466 GLU A N 1
ATOM 3759 C CA . GLU A 1 466 ? -8.618 14.581 -11.213 1.00 90.25 466 GLU A CA 1
ATOM 3760 C C . GLU A 1 466 ? -7.123 14.254 -11.144 1.00 90.25 466 GLU A C 1
ATOM 3762 O O . GLU A 1 466 ? -6.309 15.141 -10.865 1.00 90.25 466 GLU A O 1
ATOM 3767 N N . TRP A 1 467 ? -6.728 13.010 -11.452 1.00 93.19 467 TRP A N 1
ATOM 3768 C CA . TRP A 1 467 ? -5.310 12.647 -11.437 1.00 93.19 467 TRP A CA 1
ATOM 3769 C C . TRP A 1 467 ? -4.493 13.362 -12.517 1.00 93.19 467 TRP A C 1
ATOM 3771 O O . TRP A 1 467 ? -3.276 13.479 -12.365 1.00 93.19 467 TRP A O 1
ATOM 3781 N N . TYR A 1 468 ? -5.130 13.879 -13.578 1.00 93.69 468 TYR A N 1
ATOM 3782 C CA . TYR A 1 468 ? -4.422 14.541 -14.675 1.00 93.69 468 TYR A CA 1
ATOM 3783 C C . TYR A 1 468 ? -3.667 15.771 -14.206 1.00 93.69 468 TYR A C 1
ATOM 3785 O O . TYR A 1 468 ? -2.570 16.025 -14.694 1.00 93.69 468 TYR A O 1
ATOM 3793 N N . GLU A 1 469 ? -4.227 16.493 -13.239 1.00 93.00 469 GLU A N 1
ATOM 3794 C CA . GLU A 1 469 ? -3.689 17.757 -12.741 1.00 93.00 469 GLU A CA 1
ATOM 3795 C C . GLU A 1 469 ? -2.753 17.591 -11.541 1.00 93.00 469 GLU A C 1
ATOM 3797 O O . GLU A 1 469 ? -2.108 18.557 -11.121 1.00 93.00 469 GLU A O 1
ATOM 3802 N N . LEU A 1 470 ? -2.628 16.372 -11.007 1.00 94.38 470 LEU A N 1
ATOM 3803 C CA . LEU A 1 470 ? -1.727 16.105 -9.894 1.00 94.38 470 LEU A CA 1
ATOM 3804 C C . LEU A 1 470 ? -0.282 16.408 -10.282 1.00 94.38 470 LEU A C 1
ATOM 3806 O O . LEU A 1 470 ? 0.160 16.157 -11.405 1.00 94.38 470 LEU A O 1
ATOM 3810 N N . LYS A 1 471 ? 0.463 16.960 -9.325 1.00 92.62 471 LYS A N 1
ATOM 3811 C CA . LYS A 1 471 ? 1.866 17.323 -9.508 1.00 92.62 471 LYS A CA 1
ATOM 3812 C C . LYS A 1 471 ? 2.750 16.316 -8.774 1.00 92.62 471 LYS A C 1
ATOM 3814 O O . LYS A 1 471 ? 2.695 16.284 -7.543 1.00 92.62 471 LYS A O 1
ATOM 3819 N N . PRO A 1 472 ? 3.552 15.508 -9.491 1.00 89.81 472 PRO A N 1
ATOM 3820 C CA . PRO A 1 472 ? 4.524 14.632 -8.856 1.00 89.81 472 PRO A CA 1
ATOM 3821 C C . PRO A 1 472 ? 5.509 15.448 -8.037 1.00 89.81 472 PRO A C 1
ATOM 3823 O O . PRO A 1 472 ? 5.903 16.544 -8.445 1.00 89.81 472 PRO A O 1
ATOM 3826 N N . LEU A 1 473 ? 5.877 14.936 -6.863 1.00 85.81 473 LEU A N 1
ATOM 3827 C CA . LEU A 1 473 ? 6.961 15.527 -6.097 1.00 85.81 473 LEU A CA 1
ATOM 3828 C C . LEU A 1 473 ? 8.286 14.921 -6.549 1.00 85.81 473 LEU A C 1
ATOM 3830 O O . LEU A 1 473 ? 8.383 13.731 -6.824 1.00 85.81 473 LEU A O 1
ATOM 3834 N N . HIS A 1 474 ? 9.313 15.754 -6.566 1.00 82.38 474 HIS A N 1
ATOM 3835 C CA . HIS A 1 474 ? 10.691 15.382 -6.819 1.00 82.38 474 HIS A CA 1
ATOM 3836 C C . HIS A 1 474 ? 11.543 16.047 -5.752 1.00 82.38 474 HIS A C 1
ATOM 3838 O O . HIS A 1 474 ? 11.576 17.277 -5.650 1.00 82.38 474 HIS A O 1
ATOM 3844 N N . ASN A 1 475 ? 12.146 15.238 -4.877 1.00 78.75 475 ASN A N 1
ATOM 3845 C CA . ASN A 1 475 ? 12.916 15.733 -3.733 1.00 78.75 475 ASN A CA 1
ATOM 3846 C C . ASN A 1 475 ? 12.131 16.769 -2.898 1.00 78.75 475 ASN A C 1
ATOM 3848 O O . ASN A 1 475 ? 12.653 17.801 -2.474 1.00 78.75 475 ASN A O 1
ATOM 3852 N N . GLY A 1 476 ? 10.830 16.511 -2.714 1.00 79.75 476 GLY A N 1
ATOM 3853 C CA . GLY A 1 476 ? 9.911 17.345 -1.931 1.00 79.75 476 GLY A CA 1
ATOM 3854 C C . GLY A 1 476 ? 9.347 18.572 -2.647 1.00 79.75 476 GLY A C 1
ATOM 3855 O O . GLY A 1 476 ? 8.577 19.316 -2.041 1.00 79.75 476 GLY A O 1
ATOM 3856 N N . LYS A 1 477 ? 9.680 18.791 -3.924 1.00 85.25 477 LYS A N 1
ATOM 3857 C CA . LYS A 1 477 ? 9.159 19.906 -4.726 1.00 85.25 477 LYS A CA 1
ATOM 3858 C C . LYS A 1 477 ? 8.204 19.405 -5.795 1.00 85.25 477 LYS A C 1
ATOM 3860 O O . LYS A 1 477 ? 8.500 18.429 -6.470 1.00 85.25 477 LYS A O 1
ATOM 3865 N N . ALA A 1 478 ? 7.077 20.087 -5.963 1.00 87.12 478 ALA A N 1
ATOM 3866 C CA . ALA A 1 478 ? 6.146 1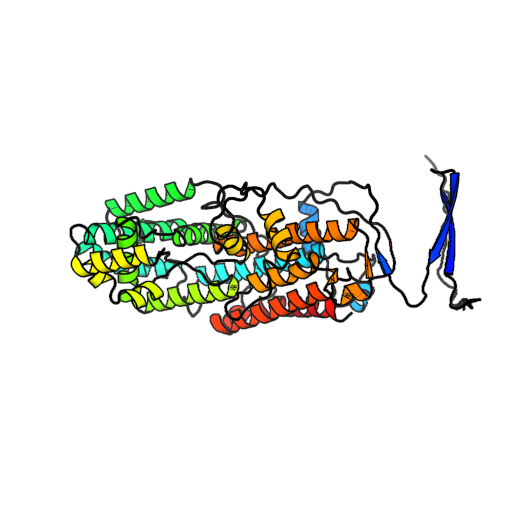9.788 -7.042 1.00 87.12 478 ALA A CA 1
ATOM 3867 C C . ALA A 1 478 ? 6.791 20.057 -8.407 1.00 87.12 478 ALA A C 1
ATOM 3869 O O . ALA A 1 478 ? 7.394 21.113 -8.610 1.00 87.12 478 ALA A O 1
ATOM 3870 N N . SER A 1 479 ? 6.640 19.106 -9.325 1.00 87.00 479 SER A N 1
ATOM 3871 C CA . SER A 1 479 ? 7.027 19.247 -10.724 1.00 87.00 479 SER A CA 1
ATOM 3872 C C . SER A 1 479 ? 6.212 20.341 -11.415 1.00 87.00 479 SER A C 1
ATOM 3874 O O . SER A 1 479 ? 5.056 20.603 -11.066 1.00 87.00 479 SER A O 1
ATOM 3876 N N . GLU A 1 480 ? 6.802 20.970 -12.432 1.00 84.94 480 GLU A N 1
ATOM 3877 C CA . GLU A 1 480 ? 6.071 21.876 -13.322 1.00 84.94 480 GLU A CA 1
ATOM 3878 C C . GLU A 1 480 ? 5.065 21.104 -14.186 1.00 84.94 480 GLU A C 1
ATOM 3880 O O . GLU A 1 480 ? 3.949 21.577 -14.437 1.00 84.94 480 GLU A O 1
ATOM 3885 N N . GLU A 1 481 ? 5.419 19.885 -14.596 1.00 88.25 481 GLU A N 1
ATOM 3886 C CA . GLU A 1 481 ? 4.554 19.020 -15.393 1.00 88.25 481 GLU A CA 1
ATOM 3887 C C . GLU A 1 481 ? 3.499 18.327 -14.529 1.00 88.25 481 GLU A C 1
ATOM 3889 O O . GLU A 1 481 ? 3.686 18.097 -13.335 1.00 88.25 481 GLU A O 1
ATOM 3894 N N . ASN A 1 482 ? 2.339 18.046 -15.122 1.00 92.69 482 ASN A N 1
ATOM 3895 C CA . ASN A 1 482 ? 1.296 17.276 -14.454 1.00 92.69 482 ASN A CA 1
ATOM 3896 C C . ASN A 1 482 ? 1.485 15.769 -14.688 1.00 92.69 482 ASN A C 1
ATOM 3898 O O . ASN A 1 482 ? 2.233 15.345 -15.575 1.00 92.69 482 ASN A O 1
ATOM 3902 N N . LEU A 1 483 ? 0.823 14.963 -13.863 1.00 93.19 483 LEU A N 1
ATOM 3903 C CA . LEU A 1 483 ? 1.040 13.524 -13.815 1.00 93.19 483 LEU A CA 1
ATOM 3904 C C 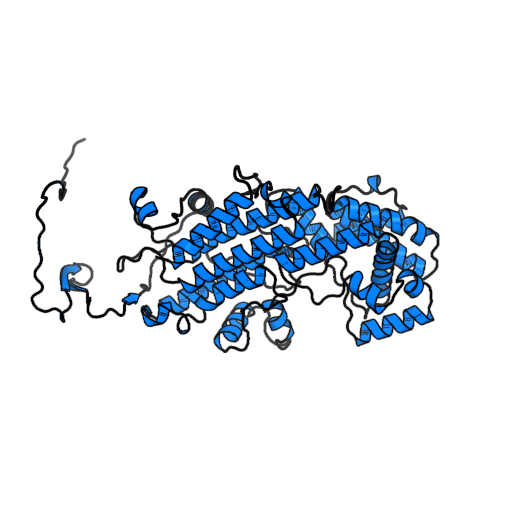. LEU A 1 483 ? 0.662 12.836 -15.130 1.00 93.19 483 LEU A C 1
ATOM 3906 O O . LEU A 1 483 ? 1.365 11.923 -15.559 1.00 93.19 483 LEU A O 1
ATOM 3910 N N . LYS A 1 484 ? -0.397 13.304 -15.805 1.00 94.81 484 LYS A N 1
ATOM 3911 C CA . LYS A 1 484 ? -0.814 12.773 -17.111 1.00 94.81 484 LYS A CA 1
ATOM 3912 C C . LYS A 1 484 ? 0.263 12.960 -18.169 1.00 94.81 484 LYS A C 1
ATOM 3914 O O . LYS A 1 484 ? 0.648 11.991 -18.819 1.00 94.81 484 LYS A O 1
ATOM 3919 N N . LYS A 1 485 ? 0.784 14.182 -18.302 1.00 92.38 485 LYS A N 1
ATOM 3920 C CA . LYS A 1 485 ? 1.840 14.484 -19.271 1.00 92.38 485 LYS A CA 1
ATOM 3921 C C . LYS A 1 485 ? 3.104 13.674 -18.987 1.00 92.38 485 LYS A C 1
ATOM 3923 O O . LYS A 1 485 ? 3.695 13.132 -19.918 1.00 92.38 485 LYS A O 1
ATOM 3928 N N . TYR A 1 486 ? 3.484 13.548 -17.714 1.00 92.38 486 TYR A N 1
ATOM 3929 C CA . TYR A 1 486 ? 4.680 12.798 -17.351 1.00 92.38 486 TYR A CA 1
ATOM 3930 C C . TYR A 1 486 ? 4.505 11.285 -17.591 1.00 92.38 486 TYR A C 1
ATOM 3932 O O . TYR A 1 486 ? 5.401 10.645 -18.137 1.00 92.38 486 TYR A O 1
ATOM 3940 N N . LEU A 1 487 ? 3.332 10.716 -17.283 1.00 94.12 487 LEU A N 1
ATOM 3941 C CA . LEU A 1 487 ? 3.025 9.312 -17.581 1.00 94.12 487 LEU A CA 1
ATOM 3942 C C . LEU A 1 487 ? 3.054 9.027 -19.087 1.00 94.12 487 LEU A C 1
ATOM 3944 O O . LEU A 1 487 ? 3.619 8.016 -19.501 1.00 94.12 487 LEU A O 1
ATOM 3948 N N . ASP A 1 488 ? 2.475 9.907 -19.907 1.00 91.19 488 ASP A N 1
ATOM 3949 C CA . ASP A 1 488 ? 2.504 9.760 -21.366 1.00 91.19 488 ASP A CA 1
ATOM 3950 C C . ASP A 1 488 ? 3.933 9.811 -21.905 1.00 91.19 488 ASP A C 1
ATOM 3952 O O . ASP A 1 488 ? 4.329 8.926 -22.661 1.00 91.19 488 ASP A O 1
ATOM 3956 N N . TYR A 1 489 ? 4.736 10.767 -21.431 1.00 88.75 489 TYR A N 1
ATOM 3957 C CA . TYR A 1 489 ? 6.156 10.841 -21.764 1.00 88.75 489 TYR A CA 1
ATOM 3958 C C . TYR A 1 489 ? 6.901 9.546 -21.406 1.00 88.75 489 TYR A C 1
ATOM 3960 O O . TYR A 1 489 ? 7.629 9.007 -22.237 1.00 88.75 489 TYR A O 1
ATOM 3968 N N . MET A 1 490 ? 6.699 9.010 -20.198 1.00 89.94 490 MET A N 1
ATOM 3969 C CA . MET A 1 490 ? 7.369 7.781 -19.762 1.00 89.94 490 MET A CA 1
ATOM 3970 C C . MET A 1 490 ? 6.913 6.559 -20.566 1.00 89.94 490 MET A C 1
ATOM 3972 O O . MET A 1 490 ? 7.737 5.724 -20.937 1.00 89.94 490 MET A O 1
ATOM 3976 N N . LYS A 1 491 ? 5.623 6.454 -20.900 1.00 88.69 491 LYS A N 1
ATOM 3977 C CA . LYS A 1 491 ? 5.115 5.395 -21.785 1.00 88.69 491 LYS A CA 1
ATOM 3978 C C . LYS A 1 491 ? 5.760 5.463 -23.163 1.00 88.69 491 LYS A C 1
ATOM 3980 O O . LYS A 1 491 ? 6.256 4.442 -23.637 1.00 88.69 491 LYS A O 1
ATOM 3985 N N . ASP A 1 492 ? 5.758 6.639 -23.783 1.00 80.31 492 ASP A N 1
ATOM 3986 C CA . ASP A 1 492 ? 6.320 6.845 -25.119 1.00 80.31 492 ASP A CA 1
ATOM 3987 C C . ASP A 1 492 ? 7.824 6.559 -25.132 1.00 80.31 492 ASP A C 1
ATOM 3989 O O . ASP A 1 492 ? 8.315 5.898 -26.045 1.00 80.31 492 ASP A O 1
ATOM 3993 N N . LEU A 1 493 ? 8.537 6.964 -24.077 1.00 79.38 493 LEU A N 1
ATOM 3994 C CA . LEU A 1 493 ? 9.959 6.686 -23.898 1.00 79.38 493 LEU A CA 1
ATOM 3995 C C . LEU A 1 493 ? 10.251 5.176 -23.872 1.00 79.38 493 LEU A C 1
ATOM 3997 O O . LEU A 1 493 ? 11.060 4.687 -24.658 1.00 79.38 493 LEU A O 1
ATOM 4001 N N . PHE A 1 494 ? 9.568 4.418 -23.008 1.00 80.88 494 PHE A N 1
ATOM 4002 C CA . PHE A 1 494 ? 9.803 2.974 -22.879 1.00 80.88 494 PHE A CA 1
ATOM 4003 C C . PHE A 1 494 ? 9.272 2.158 -24.070 1.00 80.88 494 PHE A C 1
ATOM 4005 O O . PHE A 1 494 ? 9.839 1.112 -24.386 1.00 80.88 494 PHE A O 1
ATOM 4012 N N . TYR A 1 495 ? 8.224 2.617 -24.765 1.00 75.31 495 TYR A N 1
ATOM 4013 C CA . TYR A 1 495 ? 7.833 2.026 -26.050 1.00 75.31 495 TYR A CA 1
ATOM 4014 C C . TYR A 1 495 ? 8.861 2.317 -27.146 1.00 75.31 495 TYR A C 1
ATOM 4016 O O . TYR A 1 495 ? 9.160 1.417 -27.931 1.00 75.31 495 TYR A O 1
ATOM 4024 N N . GLY A 1 496 ? 9.422 3.529 -27.185 1.00 65.75 496 GLY A N 1
ATOM 4025 C CA . GLY A 1 496 ? 10.496 3.904 -28.107 1.00 65.75 496 GLY A CA 1
ATOM 4026 C C . GLY A 1 496 ? 11.704 2.978 -27.976 1.00 65.75 496 GLY A C 1
ATOM 4027 O O . GLY A 1 496 ? 12.141 2.399 -28.966 1.00 65.75 496 GLY A O 1
ATOM 4028 N N . PHE A 1 497 ? 12.128 2.707 -26.739 1.00 68.75 497 PHE A N 1
ATOM 4029 C CA . PHE A 1 497 ? 13.208 1.763 -26.414 1.00 68.75 497 PHE A CA 1
ATOM 4030 C C . PHE A 1 497 ? 12.990 0.317 -26.895 1.00 68.75 497 PHE A C 1
ATOM 4032 O O . PHE A 1 497 ? 13.948 -0.445 -26.973 1.00 68.75 497 PHE A O 1
ATOM 4039 N N . TYR A 1 498 ? 11.752 -0.096 -27.181 1.00 63.66 498 TYR A N 1
ATOM 4040 C CA . TYR A 1 498 ? 11.450 -1.434 -27.707 1.00 63.66 498 TYR A CA 1
ATOM 4041 C C . TYR A 1 498 ? 11.428 -1.500 -29.246 1.00 63.66 498 TYR A C 1
ATOM 4043 O O . TYR A 1 498 ? 11.627 -2.575 -29.814 1.00 63.66 498 TYR A O 1
ATOM 4051 N N . ILE A 1 499 ? 11.069 -0.399 -29.915 1.00 46.91 499 ILE A N 1
ATOM 4052 C CA . ILE A 1 499 ? 10.760 -0.382 -31.356 1.00 46.91 499 ILE A CA 1
ATOM 4053 C C . ILE A 1 499 ? 12.011 -0.136 -32.215 1.00 46.91 499 ILE A C 1
ATOM 4055 O O . ILE A 1 499 ? 12.015 -0.528 -33.386 1.00 46.91 499 ILE A O 1
ATOM 4059 N N . GLU A 1 500 ? 13.048 0.476 -31.644 1.00 43.94 500 GLU A N 1
ATOM 4060 C CA . GLU A 1 500 ? 14.381 0.616 -32.252 1.00 43.94 500 GLU A CA 1
ATOM 4061 C C . GLU A 1 500 ? 15.242 -0.636 -32.054 1.00 43.94 500 GLU A C 1
ATOM 4063 O O . GLU A 1 500 ? 15.986 -0.973 -33.007 1.00 43.94 500 GLU A O 1
#